Protein AF-A2DTC3-F1 (afdb_monomer)

Radius of gyration: 32.99 Å; Cα contacts (8 Å, |Δi|>4): 393; chains: 1; bounding box: 54×64×129 Å

Sequence (390 aa):
MYAKVKTGTNQFNALKSDSDDAQVEEEEEVHEIPVDPKSNLGKFQQISKNAKTLPELAKAFDTFIRSFGKSSRTYNNKFDTYDGLTVKEYDDILTARIQCYNDRVPQEVLDDAYSKYSSFKSPDLRSLLVDTIKGLKSKNQNGQGALLLIADVLSREPDLFTKDLLTFEGKELIDAAPALGFIYAYVIQNSAKPPTGKFVLRMFCPVFLNPEASLGGLAVCGAHCAMRALRHYHDPRVTAFHFAVIDRLVRDKSTNRATHISQVFDKFSKAMRITRMDKYVSAIITVFDDMPQYRNELLVANAKDSKLFVDGWVEYNKEHEDGVKAFKEVTDQLIYETLYKFPRETIVGDSDNIRLMNKEIQLNKRSVREIILGLVAGAVFVSHYYLELF

Organism: Trichomonas vaginalis (strain ATCC PRA-98 / G3) (NCBI:txid412133)

Structure (mmCIF, N/CA/C/O backbone):
data_AF-A2DTC3-F1
#
_entry.id   AF-A2DTC3-F1
#
loop_
_atom_site.group_PDB
_atom_site.id
_atom_site.type_symbol
_atom_site.label_atom_id
_atom_site.label_alt_id
_atom_site.label_comp_id
_atom_site.label_asym_id
_atom_site.label_entity_id
_atom_site.label_seq_id
_atom_site.pdbx_PDB_ins_code
_atom_site.Cartn_x
_atom_site.Cartn_y
_atom_site.Cartn_z
_atom_site.occupancy
_atom_site.B_iso_or_equiv
_atom_site.auth_seq_id
_atom_site.auth_comp_id
_atom_site.auth_asym_id
_atom_site.auth_atom_id
_atom_site.pdbx_PDB_model_num
ATOM 1 N N . MET A 1 1 ? 28.314 29.444 38.846 1.00 35.78 1 MET A N 1
ATOM 2 C CA . MET A 1 1 ? 26.883 29.428 38.471 1.00 35.78 1 MET A CA 1
ATOM 3 C C . MET A 1 1 ? 26.510 27.984 38.172 1.00 35.78 1 MET A C 1
ATOM 5 O O . MET A 1 1 ? 26.976 27.441 37.183 1.00 35.78 1 MET A O 1
ATOM 9 N N . TYR A 1 2 ? 25.803 27.336 39.096 1.00 22.44 2 TYR A N 1
ATOM 10 C CA . TYR A 1 2 ? 25.381 25.937 38.998 1.00 22.44 2 TYR A CA 1
ATOM 11 C C . TYR A 1 2 ? 23.981 25.854 38.383 1.00 22.44 2 TYR A C 1
ATOM 13 O O . TYR A 1 2 ? 23.088 26.568 38.831 1.00 22.44 2 TYR A O 1
ATOM 21 N N . ALA A 1 3 ? 23.763 24.907 37.472 1.00 25.62 3 ALA A N 1
ATOM 22 C CA . ALA A 1 3 ? 22.459 24.275 37.294 1.00 25.62 3 ALA A CA 1
ATOM 23 C C . ALA A 1 3 ? 22.668 22.768 37.100 1.00 25.62 3 ALA A C 1
ATOM 25 O O . ALA A 1 3 ? 23.388 22.320 36.212 1.00 25.62 3 ALA A O 1
ATOM 26 N N . LYS A 1 4 ? 22.092 22.022 38.044 1.00 24.39 4 LYS A N 1
ATOM 27 C CA . LYS A 1 4 ? 22.232 20.588 38.290 1.00 24.39 4 LYS A CA 1
ATOM 28 C C . LYS A 1 4 ? 21.602 19.745 37.181 1.00 24.39 4 LYS A C 1
ATOM 30 O O . LYS A 1 4 ? 20.445 19.945 36.822 1.00 24.39 4 LYS A O 1
ATOM 35 N N . VAL A 1 5 ? 22.337 18.714 36.780 1.00 25.56 5 VAL A N 1
ATOM 36 C CA . VAL A 1 5 ? 21.820 17.500 36.145 1.00 25.56 5 VAL A CA 1
ATOM 37 C C . VAL A 1 5 ? 20.872 16.807 37.131 1.00 25.56 5 VAL A C 1
ATOM 39 O O . VAL A 1 5 ? 21.264 16.509 38.259 1.00 25.56 5 VAL A O 1
ATOM 42 N N . LYS A 1 6 ? 19.623 16.559 36.724 1.00 24.94 6 LYS A N 1
ATOM 43 C CA . LYS A 1 6 ? 18.725 15.617 37.406 1.00 24.94 6 LYS A CA 1
ATOM 44 C C . LYS A 1 6 ? 18.773 14.287 36.663 1.00 24.94 6 LYS A C 1
ATOM 46 O O . LYS A 1 6 ? 18.070 14.087 35.679 1.00 24.94 6 LYS A O 1
ATOM 51 N N . THR A 1 7 ? 19.612 13.389 37.158 1.00 27.12 7 THR A N 1
ATOM 52 C CA . THR A 1 7 ? 19.462 11.947 36.980 1.00 27.12 7 THR A CA 1
ATOM 53 C C . THR A 1 7 ? 18.317 11.480 37.878 1.00 27.12 7 THR A C 1
ATOM 55 O O . THR A 1 7 ? 18.321 11.717 39.084 1.00 27.12 7 THR A O 1
ATOM 58 N N . GLY A 1 8 ? 17.302 10.863 37.278 1.00 25.53 8 GLY A N 1
ATOM 59 C CA . GLY A 1 8 ? 16.200 10.212 37.979 1.00 25.53 8 GLY A CA 1
ATOM 60 C C . GLY A 1 8 ? 16.229 8.719 37.695 1.00 25.53 8 GLY A C 1
ATOM 61 O O . GLY A 1 8 ? 15.557 8.248 36.786 1.00 25.53 8 GLY A O 1
ATOM 62 N N . THR A 1 9 ? 17.040 7.993 38.456 1.00 25.69 9 THR A N 1
ATOM 63 C CA . THR A 1 9 ? 16.882 6.560 38.724 1.00 25.69 9 THR A CA 1
ATOM 64 C C . THR A 1 9 ? 15.520 6.311 39.367 1.00 25.69 9 THR A C 1
ATOM 66 O O . THR A 1 9 ? 15.205 6.965 40.354 1.00 25.69 9 THR A O 1
ATOM 69 N N . ASN A 1 10 ? 14.768 5.322 38.883 1.00 27.12 10 ASN A N 1
ATOM 70 C CA . ASN A 1 10 ? 13.920 4.516 39.756 1.00 27.12 10 ASN A CA 1
ATOM 71 C C . ASN A 1 10 ? 14.104 3.045 39.386 1.00 27.12 10 ASN A C 1
ATOM 73 O O . ASN A 1 10 ? 13.688 2.576 38.329 1.00 27.12 10 ASN A O 1
ATOM 77 N N . GLN A 1 11 ? 14.831 2.376 40.275 1.00 26.94 11 GLN A N 1
ATOM 78 C CA . GLN A 1 11 ? 15.068 0.947 40.313 1.00 26.94 11 GLN A CA 1
ATOM 79 C C . GLN A 1 11 ? 13.785 0.246 40.772 1.00 26.94 11 GLN A C 1
ATOM 81 O O . GLN A 1 11 ? 13.135 0.681 41.722 1.00 26.94 11 GLN A O 1
ATOM 86 N N . PHE A 1 12 ? 13.443 -0.843 40.091 1.00 25.44 12 PHE A N 1
ATOM 87 C CA . PHE A 1 12 ? 12.472 -1.822 40.561 1.00 25.44 12 PHE A CA 1
ATOM 88 C C . PHE A 1 12 ? 12.998 -2.488 41.837 1.00 25.44 12 PHE A C 1
ATOM 90 O O . PHE A 1 12 ? 14.104 -3.021 41.826 1.00 25.44 12 PHE A O 1
ATOM 97 N N . ASN A 1 13 ? 12.198 -2.470 42.904 1.00 25.05 13 ASN A N 1
ATOM 98 C CA . ASN A 1 13 ? 12.269 -3.422 44.012 1.00 25.05 13 ASN A CA 1
ATOM 99 C C . ASN A 1 13 ? 10.933 -3.439 44.771 1.00 25.05 13 ASN A C 1
ATOM 101 O O . ASN A 1 13 ? 10.546 -2.433 45.360 1.00 25.05 13 ASN A O 1
ATOM 105 N N . ALA A 1 14 ? 10.276 -4.599 44.804 1.00 26.31 14 ALA A N 1
ATOM 106 C CA . ALA A 1 14 ? 9.465 -5.058 45.931 1.00 26.31 14 ALA A CA 1
ATOM 107 C C . ALA A 1 14 ? 9.385 -6.595 45.888 1.00 26.31 14 ALA A C 1
ATOM 109 O O . ALA A 1 14 ? 9.108 -7.186 44.847 1.00 26.31 14 ALA A O 1
ATOM 110 N N . LEU A 1 15 ? 9.721 -7.205 47.025 1.00 25.20 15 LEU A N 1
ATOM 111 C CA . LEU A 1 15 ? 9.907 -8.633 47.281 1.00 25.20 15 LEU A CA 1
ATOM 112 C C . LEU A 1 15 ? 8.611 -9.333 47.745 1.00 25.20 15 LEU A C 1
ATOM 114 O O . LEU A 1 15 ? 7.677 -8.693 48.215 1.00 25.20 15 LEU A O 1
ATOM 118 N N . LYS A 1 16 ? 8.665 -10.665 47.608 1.00 27.19 16 LYS A N 1
ATOM 119 C CA . LYS A 1 16 ? 7.763 -11.787 47.941 1.00 27.19 16 LYS A CA 1
ATOM 120 C C . LYS A 1 16 ? 6.953 -11.751 49.254 1.00 27.19 16 LYS A C 1
ATOM 122 O O . LYS A 1 16 ? 7.409 -11.207 50.255 1.00 27.19 16 LYS A O 1
ATOM 127 N N . SER A 1 17 ? 5.897 -12.576 49.283 1.00 28.62 17 SER A N 1
ATOM 128 C CA . SER A 1 17 ? 5.561 -13.448 50.427 1.00 28.62 17 SER A CA 1
ATOM 129 C C . SER A 1 17 ? 4.947 -14.776 49.949 1.00 28.62 17 SER A C 1
ATOM 131 O O . SER A 1 17 ? 3.994 -14.755 49.171 1.00 28.62 17 SER A O 1
ATOM 133 N N . ASP A 1 18 ? 5.511 -15.890 50.422 1.00 26.67 18 ASP A N 1
ATOM 134 C CA . ASP A 1 18 ? 5.099 -17.285 50.197 1.00 26.67 18 ASP A CA 1
ATOM 135 C C . ASP A 1 18 ? 3.953 -17.709 51.147 1.00 26.67 18 ASP A C 1
ATOM 137 O O . ASP A 1 18 ? 3.851 -17.188 52.259 1.00 26.67 18 ASP A O 1
ATOM 141 N N . SER A 1 19 ? 3.127 -18.684 50.747 1.00 29.47 19 SER A N 1
ATOM 142 C CA . SER A 1 19 ? 2.683 -19.800 51.612 1.00 29.47 19 SER A CA 1
ATOM 143 C C . SER A 1 19 ? 1.971 -20.892 50.800 1.00 29.47 19 SER A C 1
ATOM 145 O O . SER A 1 19 ? 1.271 -20.603 49.829 1.00 29.47 19 SER A O 1
ATOM 147 N N . ASP A 1 20 ? 2.233 -22.131 51.216 1.00 27.94 20 ASP A N 1
ATOM 148 C CA . ASP A 1 20 ? 2.026 -23.405 50.529 1.00 27.94 20 ASP A CA 1
ATOM 149 C C . ASP A 1 20 ? 0.698 -24.131 50.858 1.00 27.94 20 ASP A C 1
ATOM 151 O O . ASP A 1 20 ? 0.041 -23.854 51.862 1.00 27.94 20 ASP A O 1
ATOM 155 N N . ASP A 1 21 ? 0.446 -25.144 50.014 1.00 27.72 21 ASP A N 1
ATOM 156 C CA . ASP A 1 21 ? -0.124 -26.484 50.264 1.00 27.72 21 ASP A CA 1
ATOM 157 C C . ASP A 1 21 ? -1.633 -26.809 50.103 1.00 27.72 21 ASP A C 1
ATOM 159 O O . ASP A 1 21 ? -2.472 -26.434 50.914 1.00 27.72 21 ASP A O 1
ATOM 163 N N . ALA A 1 22 ? -1.873 -27.657 49.072 1.00 28.44 22 ALA A N 1
ATOM 164 C CA . ALA A 1 22 ? -2.613 -28.948 49.026 1.00 28.44 22 ALA A CA 1
ATOM 165 C C . ALA A 1 22 ? -4.115 -29.004 49.421 1.00 28.44 22 ALA A C 1
ATOM 167 O O . ALA A 1 22 ? -4.521 -28.397 50.395 1.00 28.44 22 ALA A O 1
ATOM 168 N N . GLN A 1 23 ? -5.031 -29.788 48.822 1.00 27.73 23 GLN A N 1
ATOM 169 C CA . GLN A 1 23 ? -5.068 -30.827 47.773 1.00 27.73 23 GLN A CA 1
ATOM 170 C C . GLN A 1 23 ? -6.564 -31.098 47.398 1.00 27.73 23 GLN A C 1
ATOM 172 O O . GLN A 1 23 ? -7.420 -30.960 48.262 1.00 27.73 23 GLN A O 1
ATOM 177 N N . VAL A 1 24 ? -6.812 -31.509 46.138 1.00 30.38 24 VAL A N 1
ATOM 178 C CA . VAL A 1 24 ? -7.782 -32.506 45.573 1.00 30.38 24 VAL A CA 1
ATOM 179 C C . VAL A 1 24 ? -9.246 -32.587 46.076 1.00 30.38 24 VAL A C 1
ATOM 181 O O . VAL A 1 24 ? -9.469 -32.913 47.231 1.00 30.38 24 VAL A O 1
ATOM 184 N N . GLU A 1 25 ? -10.231 -32.458 45.167 1.00 26.31 25 GLU A N 1
ATOM 185 C CA . GLU A 1 25 ? -11.185 -33.521 44.741 1.00 26.31 25 GLU A CA 1
ATOM 186 C C . GLU A 1 25 ? -12.101 -33.055 43.582 1.00 26.31 25 GLU A C 1
ATOM 188 O O . GLU A 1 25 ? -12.167 -31.870 43.266 1.00 26.31 25 GLU A O 1
ATOM 193 N N . GLU A 1 26 ? -12.664 -34.040 42.877 1.00 33.31 26 GLU A N 1
ATOM 194 C CA . GLU A 1 26 ? -13.296 -34.020 41.551 1.00 33.31 26 GLU A CA 1
ATOM 195 C C . GLU A 1 26 ? -14.729 -33.449 41.490 1.00 33.31 26 GLU A C 1
ATOM 197 O O . GLU A 1 26 ? -15.392 -33.265 42.504 1.00 33.31 26 GLU A O 1
ATOM 202 N N . GLU A 1 27 ? -15.188 -33.321 40.235 1.00 34.84 27 GLU A N 1
ATOM 203 C CA . GLU A 1 27 ? -16.555 -33.113 39.728 1.00 34.84 27 GLU A CA 1
ATOM 204 C C . GLU A 1 27 ? -17.062 -31.665 39.669 1.00 34.84 27 GLU A C 1
ATOM 206 O O . GLU A 1 27 ? -17.268 -31.025 40.684 1.00 34.84 27 GLU A O 1
ATOM 211 N N . GLU A 1 28 ? -17.324 -31.177 38.448 1.00 29.33 28 GLU A N 1
ATOM 212 C CA . GLU A 1 28 ? -18.440 -30.267 38.132 1.00 29.33 28 GLU A CA 1
ATOM 213 C C . GLU A 1 28 ? -18.587 -30.228 36.595 1.00 29.33 28 GLU A C 1
ATOM 215 O O . GLU A 1 28 ? -17.623 -30.047 35.849 1.00 29.33 28 GLU A O 1
ATOM 220 N N . GLU A 1 29 ? -19.707 -30.691 36.039 1.00 30.62 29 GLU A N 1
ATOM 221 C CA . GLU A 1 29 ? -20.922 -29.893 35.821 1.00 30.62 29 GLU A CA 1
ATOM 222 C C . GLU A 1 29 ? -20.643 -28.589 35.057 1.00 30.62 29 GLU A C 1
ATOM 224 O O . GLU A 1 29 ? -19.784 -27.785 35.407 1.00 30.62 29 GLU A O 1
ATOM 229 N N . VAL A 1 30 ? -21.374 -28.391 33.955 1.00 36.09 30 VAL A N 1
ATOM 230 C CA . VAL A 1 30 ? -21.292 -27.193 33.111 1.00 36.09 30 VAL A CA 1
ATOM 231 C C . VAL A 1 30 ? -21.856 -26.010 33.901 1.00 36.09 30 VAL A C 1
ATOM 233 O O . VAL A 1 30 ? -23.017 -25.636 33.748 1.00 36.09 30 VAL A O 1
ATOM 236 N N . HIS A 1 31 ? -21.039 -25.433 34.775 1.00 30.00 31 HIS A N 1
ATOM 237 C CA . HIS A 1 31 ? -21.333 -24.185 35.453 1.00 30.00 31 HIS A CA 1
ATOM 238 C C . HIS A 1 31 ? -21.019 -23.014 34.526 1.00 30.00 31 HIS A C 1
ATOM 240 O O . HIS A 1 31 ? -19.916 -22.883 33.992 1.00 30.00 31 HIS A O 1
ATOM 246 N N . GLU A 1 32 ? -22.004 -22.132 34.344 1.00 40.62 32 GLU A N 1
ATOM 247 C CA . GLU A 1 32 ? -21.745 -20.773 33.884 1.00 40.62 32 GLU A CA 1
ATOM 248 C C . GLU A 1 32 ? -20.680 -20.167 34.803 1.00 40.62 32 GLU A C 1
ATOM 250 O O . GLU A 1 32 ? -20.910 -19.984 35.999 1.00 40.62 32 GLU A O 1
ATOM 255 N N . ILE A 1 33 ? -19.497 -19.905 34.241 1.00 40.50 33 ILE A N 1
ATOM 256 C CA . ILE A 1 33 ? -18.359 -19.343 34.967 1.00 40.50 33 ILE A CA 1
ATOM 257 C C . ILE A 1 33 ? -18.840 -18.069 35.678 1.00 40.50 33 ILE A C 1
ATOM 259 O O . ILE A 1 33 ? -19.314 -17.148 35.000 1.00 40.50 33 ILE A O 1
ATOM 263 N N . PRO A 1 34 ? -18.727 -17.978 37.018 1.00 37.28 34 PRO A N 1
ATOM 264 C CA . PRO A 1 34 ? -19.064 -16.769 37.746 1.00 37.28 34 PRO A CA 1
ATOM 265 C C . PRO A 1 34 ? -18.194 -15.632 37.225 1.00 37.28 34 PRO A C 1
ATOM 267 O O . PRO A 1 34 ? -16.976 -15.610 37.394 1.00 37.28 34 PRO A O 1
ATOM 270 N N . VAL A 1 35 ? -18.829 -14.687 36.545 1.00 48.62 35 VAL A N 1
ATOM 271 C CA . VAL A 1 35 ? -18.149 -13.521 36.004 1.00 48.62 35 VAL A CA 1
ATOM 272 C C . VAL A 1 35 ? -17.758 -12.627 37.177 1.00 48.62 35 VAL A C 1
ATOM 274 O O . VAL A 1 35 ? -18.629 -11.968 37.744 1.00 48.62 35 VAL A O 1
ATOM 277 N N . ASP A 1 36 ? -16.474 -12.583 37.553 1.00 51.09 36 ASP A N 1
ATOM 278 C CA . ASP A 1 36 ? -15.989 -11.582 38.510 1.00 51.09 36 ASP A CA 1
ATOM 279 C C . ASP A 1 36 ? -16.169 -10.187 37.883 1.00 51.09 36 ASP A C 1
ATOM 281 O O . ASP A 1 36 ? -15.437 -9.841 36.942 1.00 51.09 36 ASP A O 1
ATOM 285 N N . PRO A 1 37 ? -17.101 -9.347 38.380 1.00 55.97 37 PRO A N 1
ATOM 286 C CA . PRO A 1 37 ? -17.374 -8.033 37.804 1.00 55.97 37 PRO A CA 1
ATOM 287 C C . PRO A 1 37 ? -16.192 -7.065 37.955 1.00 55.97 37 PRO A C 1
ATOM 289 O O . PRO A 1 37 ? -16.203 -5.985 37.361 1.00 55.97 37 PRO A O 1
ATOM 292 N N . LYS A 1 38 ? -15.186 -7.419 38.772 1.00 64.25 38 LYS A N 1
ATOM 293 C CA . LYS A 1 38 ? -13.954 -6.643 38.954 1.00 64.25 38 LYS A CA 1
ATOM 294 C C . LYS A 1 38 ? -12.915 -6.910 37.865 1.00 64.25 38 LYS A C 1
ATOM 296 O O . LYS A 1 38 ? -12.024 -6.080 37.690 1.00 64.25 38 LYS A O 1
ATOM 301 N N . SER A 1 39 ? -13.027 -8.016 37.128 1.00 83.31 39 SER A N 1
ATOM 302 C CA . SER A 1 39 ? -12.154 -8.313 35.989 1.00 83.31 39 SER A CA 1
ATOM 303 C C . SER A 1 39 ? -12.524 -7.471 34.759 1.00 83.31 39 SER A C 1
ATOM 305 O O . SER A 1 39 ? -13.680 -7.078 34.564 1.00 83.31 39 SER A O 1
ATOM 307 N N . ASN A 1 40 ? -11.543 -7.195 33.895 1.00 85.94 40 ASN A N 1
ATOM 308 C CA . ASN A 1 40 ? -11.771 -6.470 32.641 1.00 85.94 40 ASN A CA 1
ATOM 309 C C . ASN A 1 40 ? -12.747 -7.222 31.726 1.00 85.94 40 ASN A C 1
ATOM 311 O O . ASN A 1 40 ? -13.670 -6.609 31.184 1.00 85.94 40 ASN A O 1
ATOM 315 N N . LEU A 1 41 ? -12.577 -8.542 31.608 1.00 88.88 41 LEU A N 1
ATOM 316 C CA . LEU A 1 41 ? -13.490 -9.414 30.879 1.00 88.88 41 LEU A CA 1
ATOM 317 C C . LEU A 1 41 ? -14.914 -9.335 31.436 1.00 88.88 41 LEU A C 1
ATOM 319 O O . LEU A 1 41 ? -15.851 -9.074 30.682 1.00 88.88 41 LEU A O 1
ATOM 323 N N . GLY A 1 42 ? -15.084 -9.464 32.753 1.00 88.56 42 GLY A N 1
ATOM 324 C CA . GLY A 1 42 ? -16.414 -9.457 33.350 1.00 88.56 42 GLY A CA 1
ATOM 325 C C . GLY A 1 42 ? -17.148 -8.130 33.201 1.00 88.56 42 GLY A C 1
ATOM 326 O O . GLY A 1 42 ? -18.334 -8.090 32.857 1.00 88.56 42 GLY A O 1
ATOM 327 N N . LYS A 1 43 ? -16.419 -7.019 33.331 1.00 89.88 43 LYS A N 1
ATOM 328 C CA . LYS A 1 43 ? -16.946 -5.685 33.032 1.00 89.88 43 LYS A CA 1
ATOM 329 C C . LYS A 1 43 ? -17.373 -5.558 31.567 1.00 89.88 43 LYS A C 1
ATOM 331 O O . LYS A 1 43 ? -18.437 -5.003 31.286 1.00 89.88 43 LYS A O 1
ATOM 336 N N . PHE A 1 44 ? -16.576 -6.066 30.625 1.00 92.56 44 PHE A N 1
ATOM 337 C CA . PHE A 1 44 ? -16.933 -6.046 29.206 1.00 92.56 44 PHE A CA 1
ATOM 338 C C . PHE A 1 44 ? -18.168 -6.904 28.908 1.00 92.56 44 PHE A C 1
ATOM 340 O O . PHE A 1 44 ? -19.073 -6.439 28.211 1.00 92.56 44 PHE A O 1
ATOM 347 N N . GLN A 1 45 ? -18.252 -8.114 29.463 1.00 93.12 45 GLN A N 1
ATOM 348 C CA . GLN A 1 45 ? -19.395 -9.013 29.291 1.00 93.12 45 GLN A CA 1
ATOM 349 C C . GLN A 1 45 ? -20.693 -8.387 29.808 1.00 93.12 45 GLN A C 1
ATOM 351 O O . GLN A 1 45 ? -21.724 -8.477 29.140 1.00 93.12 45 GLN A O 1
ATOM 356 N N . GLN A 1 46 ? -20.638 -7.666 30.933 1.00 92.19 46 GLN A N 1
ATOM 357 C CA . GLN A 1 46 ? -21.786 -6.926 31.456 1.00 92.19 46 GLN A CA 1
ATOM 358 C C . GLN A 1 46 ? -22.238 -5.806 30.504 1.00 92.19 46 GLN A C 1
ATOM 360 O O . GLN A 1 46 ? -23.432 -5.677 30.231 1.00 92.19 46 GLN A O 1
ATOM 365 N N . ILE A 1 47 ? -21.301 -5.017 29.966 1.00 92.50 47 ILE A N 1
ATOM 366 C CA . ILE A 1 47 ? -21.602 -3.916 29.031 1.00 92.50 47 ILE A CA 1
ATOM 367 C C . ILE A 1 47 ? -22.155 -4.454 27.701 1.00 92.50 47 ILE A C 1
ATOM 369 O O . ILE A 1 47 ? -23.061 -3.865 27.114 1.00 92.50 47 ILE A O 1
ATOM 373 N N . SER A 1 48 ? -21.621 -5.577 27.222 1.00 93.56 48 SER A N 1
ATOM 374 C CA . SER A 1 48 ? -21.944 -6.163 25.916 1.00 93.56 48 SER A CA 1
ATOM 375 C C . SER A 1 48 ? -23.029 -7.246 25.968 1.00 93.56 48 SER A C 1
ATOM 377 O O . SER A 1 48 ? -23.299 -7.879 24.947 1.00 93.56 48 SER A O 1
ATOM 379 N N . LYS A 1 49 ? -23.671 -7.473 27.124 1.00 92.38 49 LYS A N 1
ATOM 380 C CA . LYS A 1 49 ? -24.651 -8.557 27.341 1.00 92.38 49 LYS A CA 1
ATOM 381 C C . LYS A 1 49 ? -25.783 -8.576 26.310 1.00 92.38 49 LYS A C 1
ATOM 383 O O . LYS A 1 49 ? -26.215 -9.641 25.888 1.00 92.38 49 LYS A O 1
ATOM 388 N N . ASN A 1 50 ? -26.251 -7.398 25.903 1.00 90.81 50 ASN A N 1
ATOM 389 C CA . ASN A 1 50 ? -27.408 -7.248 25.018 1.00 90.81 50 ASN A CA 1
ATOM 390 C C . ASN A 1 50 ? -27.036 -6.943 23.559 1.00 90.81 50 ASN A C 1
ATOM 392 O O . ASN A 1 50 ? -27.932 -6.674 22.763 1.00 90.81 50 ASN A O 1
ATOM 396 N N . ALA A 1 51 ? -25.747 -6.938 23.205 1.00 92.00 51 ALA A N 1
ATOM 397 C CA . ALA A 1 51 ? -25.320 -6.656 21.840 1.00 92.00 51 ALA A CA 1
ATOM 398 C C . ALA A 1 51 ? -25.668 -7.837 20.921 1.00 92.00 51 ALA A C 1
ATOM 400 O O . ALA A 1 51 ? -25.196 -8.951 21.133 1.00 92.00 51 ALA A O 1
ATOM 401 N N . LYS A 1 52 ? -26.486 -7.584 19.897 1.00 90.19 52 LYS A N 1
ATOM 402 C CA . LYS A 1 52 ? -26.921 -8.578 18.899 1.00 90.19 52 LYS A CA 1
ATOM 403 C C . LYS A 1 52 ? -26.419 -8.261 17.494 1.00 90.19 52 LYS A C 1
ATOM 405 O O . LYS A 1 52 ? -26.639 -9.034 16.566 1.00 90.19 52 LYS A O 1
ATOM 410 N N . THR A 1 53 ? -25.792 -7.103 17.327 1.00 90.88 53 THR A N 1
ATOM 411 C CA . THR A 1 53 ? -25.273 -6.611 16.053 1.00 90.88 53 THR A CA 1
ATOM 412 C C . THR A 1 53 ? -23.881 -6.016 16.236 1.00 90.88 53 THR A C 1
ATOM 414 O O . THR A 1 53 ? -23.506 -5.582 17.331 1.00 90.88 53 THR A O 1
ATOM 417 N N . LEU A 1 54 ? -23.113 -5.937 15.147 1.00 90.94 54 LEU A N 1
ATOM 418 C CA . LEU A 1 54 ? -21.771 -5.360 15.190 1.00 90.94 54 LEU A CA 1
ATOM 419 C C . LEU A 1 54 ? -21.759 -3.881 15.641 1.00 90.94 54 LEU A C 1
ATOM 421 O O . LEU A 1 54 ? -20.927 -3.540 16.480 1.00 90.94 54 LEU A O 1
ATOM 425 N N . PRO A 1 55 ? -22.684 -3.002 15.198 1.00 91.94 55 PRO A N 1
ATOM 426 C CA . PRO A 1 55 ? -22.745 -1.627 15.702 1.00 91.94 55 PRO A CA 1
ATOM 427 C C . PRO A 1 55 ? -23.066 -1.523 17.201 1.00 91.94 55 PRO A C 1
ATOM 429 O O . PRO A 1 55 ? -22.578 -0.616 17.876 1.00 91.94 55 PRO A O 1
ATOM 432 N N . GLU A 1 56 ? -23.877 -2.431 17.749 1.00 92.25 56 GLU A N 1
ATOM 433 C CA . GLU A 1 56 ? -24.142 -2.481 19.193 1.00 92.25 56 GLU A CA 1
ATOM 434 C C . GLU A 1 56 ? -22.906 -2.933 19.971 1.00 92.25 56 GLU A C 1
ATOM 436 O O . GLU A 1 56 ? -22.563 -2.325 20.987 1.00 92.25 56 GLU A O 1
ATOM 441 N N . LEU A 1 57 ? -22.192 -3.942 19.463 1.00 93.56 57 LEU A N 1
ATOM 442 C CA . LEU A 1 57 ? -20.938 -4.399 20.056 1.00 93.56 57 LEU A CA 1
ATOM 443 C C . LEU A 1 57 ? -19.858 -3.305 20.002 1.00 93.56 57 LEU A C 1
ATOM 445 O O . LEU A 1 57 ? -19.150 -3.081 20.982 1.00 93.56 57 LEU A O 1
ATOM 449 N N . ALA A 1 58 ? -19.787 -2.546 18.907 1.00 92.88 58 ALA A N 1
ATOM 450 C CA . ALA A 1 58 ? -18.895 -1.397 18.765 1.00 92.88 58 ALA A CA 1
ATOM 451 C C . ALA A 1 58 ? -19.166 -0.309 19.825 1.00 92.88 58 ALA A C 1
ATOM 453 O O . ALA A 1 58 ? -18.235 0.220 20.438 1.00 92.88 58 ALA A O 1
ATOM 454 N N . LYS A 1 59 ? -20.444 -0.010 20.101 1.00 91.94 59 LYS A N 1
ATOM 455 C CA . LYS A 1 59 ? -20.850 0.921 21.173 1.00 91.94 59 LYS A CA 1
ATOM 456 C C . LYS A 1 59 ? -20.491 0.397 22.566 1.00 91.94 59 LYS A C 1
ATOM 458 O O . LYS A 1 59 ? -20.096 1.182 23.435 1.00 91.94 59 LYS A O 1
ATOM 463 N N . ALA A 1 60 ? -20.616 -0.913 22.781 1.00 92.88 60 ALA A N 1
ATOM 464 C CA . ALA A 1 60 ? -20.186 -1.557 24.017 1.00 92.88 60 ALA A CA 1
ATOM 465 C C . ALA A 1 60 ? -18.669 -1.401 24.222 1.00 92.88 60 ALA A C 1
ATOM 467 O O . ALA A 1 60 ? -18.243 -0.976 25.295 1.00 92.88 60 ALA A O 1
ATOM 468 N N . PHE A 1 61 ? -17.865 -1.618 23.177 1.00 91.56 61 PHE A N 1
ATOM 469 C CA . PHE A 1 61 ? -16.420 -1.365 23.204 1.00 91.56 61 PHE A CA 1
ATOM 470 C C . PHE A 1 61 ? -16.070 0.090 23.512 1.00 91.56 61 PHE A C 1
ATOM 472 O O . PHE A 1 61 ? -15.203 0.351 24.345 1.00 91.56 61 PHE A O 1
ATOM 479 N N . ASP A 1 62 ? -16.747 1.051 22.882 1.00 89.62 62 ASP A N 1
ATOM 480 C CA . ASP A 1 62 ? -16.525 2.473 23.165 1.00 89.62 62 ASP A CA 1
ATOM 481 C C . ASP A 1 62 ? -16.779 2.797 24.643 1.00 89.62 62 ASP A C 1
ATOM 483 O O . ASP A 1 62 ? -16.010 3.524 25.277 1.00 89.62 62 ASP A O 1
ATOM 487 N N . THR A 1 63 ? -17.844 2.229 25.210 1.00 90.00 63 THR A N 1
ATOM 488 C CA . THR A 1 63 ? -18.202 2.407 26.621 1.00 90.00 63 THR A CA 1
ATOM 489 C C . THR A 1 63 ? -17.167 1.751 27.533 1.00 90.00 63 THR A C 1
ATOM 491 O O . THR A 1 63 ? -16.719 2.365 28.504 1.00 90.00 63 THR A O 1
ATOM 494 N N . PHE A 1 64 ? -16.728 0.540 27.190 1.00 90.19 64 PHE A N 1
ATOM 495 C CA . PHE A 1 64 ? -15.691 -0.184 27.914 1.00 90.19 64 PHE A CA 1
ATOM 496 C C . PHE A 1 64 ? -14.369 0.592 27.937 1.00 90.19 64 PHE A C 1
ATOM 498 O O . PHE A 1 64 ? -13.862 0.892 29.017 1.00 90.19 64 PHE A O 1
ATOM 505 N N . ILE A 1 65 ? -13.861 1.038 26.785 1.00 86.81 65 ILE A N 1
ATOM 506 C CA . ILE A 1 65 ? -12.599 1.793 26.679 1.00 86.81 65 ILE A CA 1
ATOM 507 C C . ILE A 1 65 ? -12.653 3.114 27.456 1.00 86.81 65 ILE A C 1
ATOM 509 O O . ILE A 1 65 ? -11.661 3.507 28.078 1.00 86.81 65 ILE A O 1
ATOM 513 N N . ARG A 1 66 ? -13.799 3.807 27.447 1.00 83.81 66 ARG A N 1
ATOM 514 C CA . ARG A 1 66 ? -13.997 5.062 28.196 1.00 83.81 66 ARG A CA 1
ATOM 515 C C . ARG A 1 66 ? -14.035 4.852 29.708 1.00 83.81 66 ARG A C 1
ATOM 517 O O . ARG A 1 66 ? -13.691 5.766 30.455 1.00 83.81 66 ARG A O 1
ATOM 524 N N . SER A 1 67 ? -14.410 3.658 30.159 1.00 84.31 67 SER A N 1
ATOM 525 C CA . SER A 1 67 ? -14.525 3.333 31.582 1.00 84.31 67 SER A CA 1
ATOM 526 C C . SER A 1 67 ? -13.181 3.275 32.325 1.00 84.31 67 SER A C 1
ATOM 528 O O . SER A 1 67 ? -13.177 3.291 33.553 1.00 84.31 67 SER A O 1
ATOM 530 N N . PHE A 1 68 ? -12.056 3.237 31.599 1.00 76.81 68 PHE A N 1
ATOM 531 C CA . PHE A 1 68 ? -10.693 3.268 32.150 1.00 76.81 68 PHE A CA 1
ATOM 532 C C . PHE A 1 68 ? -10.137 4.693 32.339 1.00 76.81 68 PHE A C 1
ATOM 534 O O . PHE A 1 68 ? -8.989 4.865 32.742 1.00 76.81 68 PHE A O 1
ATOM 541 N N . GLY A 1 69 ? -10.935 5.734 32.065 1.00 67.12 69 GLY A N 1
ATOM 542 C CA . GLY A 1 69 ? -10.522 7.129 32.227 1.00 67.12 69 GLY A CA 1
ATOM 543 C C . GLY A 1 69 ? -9.502 7.606 31.182 1.00 67.12 69 GLY A C 1
ATOM 544 O O . GLY A 1 69 ? -9.339 7.023 30.107 1.00 67.12 69 GLY A O 1
ATOM 545 N N . LYS A 1 70 ? -8.831 8.729 31.473 1.00 59.78 70 LYS A N 1
ATOM 546 C CA . LYS A 1 70 ? -7.781 9.293 30.608 1.00 59.78 70 LYS A CA 1
ATOM 547 C C . LYS A 1 70 ? -6.463 8.553 30.859 1.00 59.78 70 LYS A C 1
ATOM 549 O O . LYS A 1 70 ? -5.784 8.857 31.833 1.00 59.78 70 LYS A O 1
ATOM 554 N N . SER A 1 71 ? -6.084 7.612 29.993 1.00 53.34 71 SER A N 1
ATOM 555 C CA . SER A 1 71 ? -4.706 7.092 29.993 1.00 53.34 71 SER A CA 1
ATOM 556 C C . SER A 1 71 ? -3.756 8.021 29.223 1.00 53.34 71 SER A C 1
ATOM 558 O O . SER A 1 71 ? -4.190 8.880 28.452 1.00 53.34 71 SER A O 1
ATOM 560 N N . SER A 1 72 ? -2.450 7.820 29.414 1.00 49.03 72 SER A N 1
ATOM 561 C CA . SER A 1 72 ? -1.382 8.507 28.676 1.00 49.03 72 SER A CA 1
ATOM 562 C C . SER A 1 72 ? -1.294 8.103 27.196 1.00 49.03 72 SER A C 1
ATOM 564 O O . SER A 1 72 ? -0.714 8.842 26.404 1.00 49.03 72 SER A O 1
ATOM 566 N N . ARG A 1 73 ? -1.881 6.961 26.804 1.00 61.28 73 ARG A N 1
ATOM 567 C CA . ARG A 1 73 ? -1.900 6.436 25.429 1.00 61.28 73 ARG A CA 1
ATOM 568 C C . ARG A 1 73 ? -3.340 6.362 24.923 1.00 61.28 73 ARG A C 1
ATOM 570 O O . ARG A 1 73 ? -4.140 5.551 25.378 1.00 61.28 73 ARG A O 1
ATOM 577 N N . THR A 1 74 ? -3.689 7.249 24.001 1.00 66.94 74 THR A N 1
ATOM 578 C CA . THR A 1 74 ? -4.995 7.266 23.327 1.00 66.94 74 THR A CA 1
ATOM 579 C C . THR A 1 74 ? -4.782 7.190 21.827 1.00 66.94 74 THR A C 1
ATOM 581 O O . THR A 1 74 ? -3.725 7.583 21.332 1.00 66.94 74 THR A O 1
ATOM 584 N N . TYR A 1 75 ? -5.779 6.689 21.098 1.00 78.50 75 TYR A N 1
ATOM 585 C CA . TYR A 1 75 ? -5.766 6.782 19.645 1.00 78.50 75 TYR A CA 1
ATOM 586 C C . TYR A 1 75 ? -5.591 8.242 19.213 1.00 78.50 75 TYR A C 1
ATOM 588 O O . TYR A 1 75 ? -6.370 9.120 19.593 1.00 78.50 75 TYR A O 1
ATOM 596 N N . ASN A 1 76 ? -4.566 8.488 18.399 1.00 76.00 76 ASN A N 1
ATOM 597 C CA . ASN A 1 76 ? -4.306 9.790 17.809 1.00 76.00 76 ASN A CA 1
ATOM 598 C C . ASN A 1 76 ? -5.019 9.882 16.458 1.00 76.00 76 ASN A C 1
ATOM 600 O O . ASN A 1 76 ? -4.711 9.121 15.539 1.00 76.00 76 ASN A O 1
ATOM 604 N N . ASN A 1 77 ? -5.940 10.837 16.314 1.00 78.88 77 ASN A N 1
ATOM 605 C CA . ASN A 1 77 ? -6.640 11.083 15.050 1.00 78.88 77 ASN A CA 1
ATOM 606 C C . ASN A 1 77 ? -5.824 11.934 14.054 1.00 78.88 77 ASN A C 1
ATOM 608 O O . ASN A 1 77 ? -6.364 12.508 13.111 1.00 78.88 77 ASN A O 1
ATOM 612 N N . LYS A 1 78 ? -4.517 12.053 14.284 1.00 81.56 78 LYS A N 1
ATOM 613 C CA . LYS A 1 78 ? -3.530 12.614 13.366 1.00 81.56 78 LYS A CA 1
ATOM 614 C C . LYS A 1 78 ? -2.424 11.585 13.156 1.00 81.56 78 LYS A C 1
ATOM 616 O O . LYS A 1 78 ? -2.192 10.740 14.019 1.00 81.56 78 LYS A O 1
ATOM 621 N N . PHE A 1 79 ? -1.753 11.666 12.013 1.00 80.00 79 PHE A N 1
ATOM 622 C CA . PHE A 1 79 ? -0.503 10.941 11.820 1.00 80.00 79 PHE A CA 1
ATOM 623 C C . PHE A 1 79 ? 0.620 11.589 12.617 1.00 80.00 79 PHE A C 1
ATOM 625 O O . PHE A 1 79 ? 0.660 12.812 12.764 1.00 80.00 79 PHE A O 1
ATOM 632 N N . ASP A 1 80 ? 1.536 10.752 13.088 1.00 77.81 80 ASP A N 1
ATOM 633 C CA . ASP A 1 80 ? 2.791 11.193 13.672 1.00 77.81 80 ASP A CA 1
ATOM 634 C C . ASP A 1 80 ? 3.678 11.833 12.597 1.00 77.81 80 ASP A C 1
ATOM 636 O O . ASP A 1 80 ? 3.650 11.444 11.421 1.00 77.81 80 ASP A O 1
ATOM 640 N N . THR A 1 81 ? 4.449 12.844 12.996 1.00 81.38 81 THR A N 1
ATOM 641 C CA . THR A 1 81 ? 5.372 13.530 12.089 1.00 81.38 81 THR A CA 1
ATOM 642 C C . THR A 1 81 ? 6.494 12.572 11.716 1.00 81.38 81 THR A C 1
ATOM 644 O O . THR A 1 81 ? 7.083 11.962 12.600 1.00 81.38 81 THR A O 1
ATOM 647 N N . TYR A 1 82 ? 6.826 12.455 10.437 1.00 85.06 82 TYR A N 1
ATOM 648 C CA . TYR A 1 82 ? 7.992 11.687 9.980 1.00 85.06 82 TYR A CA 1
ATOM 649 C C . TYR A 1 82 ? 9.233 12.568 9.776 1.00 85.06 82 TYR A C 1
ATOM 651 O O . TYR A 1 82 ? 10.326 12.053 9.564 1.00 85.06 82 TYR A O 1
ATOM 659 N N . ASP A 1 83 ? 9.081 13.892 9.839 1.00 86.06 83 ASP A N 1
ATOM 660 C CA . ASP A 1 83 ? 10.190 14.826 9.672 1.00 86.06 83 ASP A CA 1
ATOM 661 C C . ASP A 1 83 ? 11.229 14.647 10.784 1.00 86.06 83 ASP A C 1
ATOM 663 O O . ASP A 1 83 ? 10.911 14.710 11.971 1.00 86.06 83 ASP A O 1
ATOM 667 N N . GLY A 1 84 ? 12.484 14.422 10.389 1.00 85.12 84 GLY A N 1
ATOM 668 C CA . GLY A 1 84 ? 13.601 14.237 11.317 1.00 85.12 84 GLY A CA 1
ATOM 669 C C . GLY A 1 84 ? 13.641 12.881 12.028 1.00 85.12 84 GLY A C 1
ATOM 670 O O . GLY A 1 84 ? 14.556 12.665 12.817 1.00 85.12 84 GLY A O 1
ATOM 671 N N . LEU A 1 85 ? 12.703 11.969 11.745 1.00 90.44 85 LEU A N 1
ATOM 672 C CA . LEU A 1 85 ? 12.717 10.612 12.287 1.00 90.44 85 LEU A CA 1
ATOM 673 C C . LEU A 1 85 ? 13.415 9.645 11.336 1.00 90.44 85 LEU A C 1
ATOM 675 O O . LEU A 1 85 ? 13.238 9.688 10.121 1.00 90.44 85 LEU A O 1
ATOM 679 N N . THR A 1 86 ? 14.161 8.704 11.897 1.00 92.75 86 THR A N 1
ATOM 680 C CA . THR A 1 86 ? 14.655 7.548 11.152 1.00 92.75 86 THR A CA 1
ATOM 681 C C . THR A 1 86 ? 13.520 6.570 10.838 1.00 92.75 86 THR A C 1
ATOM 683 O O . THR A 1 86 ? 12.477 6.537 11.497 1.00 92.75 86 THR A O 1
ATOM 686 N N . VAL A 1 87 ? 13.750 5.689 9.857 1.00 93.25 87 VAL A N 1
ATOM 687 C CA . VAL A 1 87 ? 12.839 4.573 9.543 1.00 93.25 87 VAL A CA 1
ATOM 688 C C . VAL A 1 87 ? 12.505 3.752 10.791 1.00 93.25 87 VAL A C 1
ATOM 690 O O . VAL A 1 87 ? 11.345 3.412 10.995 1.00 93.25 87 VAL A O 1
ATOM 693 N N . LYS A 1 88 ? 13.500 3.454 11.635 1.00 94.00 88 LYS A N 1
ATOM 694 C CA . LYS A 1 88 ? 13.299 2.649 12.844 1.00 94.00 88 LYS A CA 1
ATOM 695 C C . LYS A 1 88 ? 12.433 3.380 13.873 1.00 94.00 88 LYS A C 1
ATOM 697 O O . LYS A 1 88 ? 11.476 2.799 14.362 1.00 94.00 88 LYS A O 1
ATOM 702 N N . GLU A 1 89 ? 12.728 4.648 14.155 1.00 93.81 89 GLU A N 1
ATOM 703 C CA . GLU A 1 89 ? 11.956 5.435 15.128 1.00 93.81 89 GLU A CA 1
ATOM 704 C C . GLU A 1 89 ? 10.486 5.565 14.717 1.00 93.81 89 GLU A C 1
ATOM 706 O O . GLU A 1 89 ? 9.596 5.436 15.554 1.00 93.81 89 GLU A O 1
ATOM 711 N N . TYR A 1 90 ? 10.210 5.761 13.424 1.00 93.25 90 TYR A N 1
ATOM 712 C CA . TYR A 1 90 ? 8.829 5.795 12.942 1.00 93.25 90 TYR A CA 1
ATOM 713 C C . TYR A 1 90 ? 8.131 4.429 13.065 1.00 93.25 90 TYR A C 1
ATOM 715 O O . TYR A 1 90 ? 6.953 4.368 13.416 1.00 93.25 90 TYR A O 1
ATOM 723 N N . ASP A 1 91 ? 8.838 3.328 12.797 1.00 92.31 91 ASP A N 1
ATOM 724 C CA . ASP A 1 91 ? 8.299 1.969 12.956 1.00 92.31 91 ASP A CA 1
ATOM 725 C C . ASP A 1 91 ? 7.980 1.646 14.432 1.00 92.31 91 ASP A C 1
ATOM 727 O O . ASP A 1 91 ? 6.952 1.029 14.732 1.00 92.31 91 ASP A O 1
ATOM 731 N N . ASP A 1 92 ? 8.799 2.139 15.366 1.00 91.81 92 ASP A N 1
ATOM 732 C CA . ASP A 1 92 ? 8.557 2.041 16.810 1.00 91.81 92 ASP A CA 1
ATOM 733 C C . ASP A 1 92 ? 7.302 2.842 17.221 1.00 91.81 92 ASP A C 1
ATOM 735 O O . ASP A 1 92 ? 6.451 2.337 17.961 1.00 91.81 92 ASP A O 1
ATOM 739 N N . ILE A 1 93 ? 7.121 4.057 16.684 1.00 89.50 93 ILE A N 1
ATOM 740 C CA . ILE A 1 93 ? 5.908 4.869 16.892 1.00 89.50 93 ILE A CA 1
ATOM 741 C C . ILE A 1 93 ? 4.667 4.159 16.343 1.00 89.50 93 ILE A C 1
ATOM 743 O O . ILE A 1 93 ? 3.646 4.078 17.031 1.00 89.50 93 ILE A O 1
ATOM 747 N N . LEU A 1 94 ? 4.745 3.605 15.130 1.00 90.25 94 LEU A N 1
ATOM 748 C CA . LEU A 1 94 ? 3.640 2.863 14.527 1.00 90.25 94 LEU A CA 1
ATOM 749 C C . LEU A 1 94 ? 3.247 1.658 15.394 1.00 90.25 94 LEU A C 1
ATOM 751 O O . LEU A 1 94 ? 2.061 1.425 15.626 1.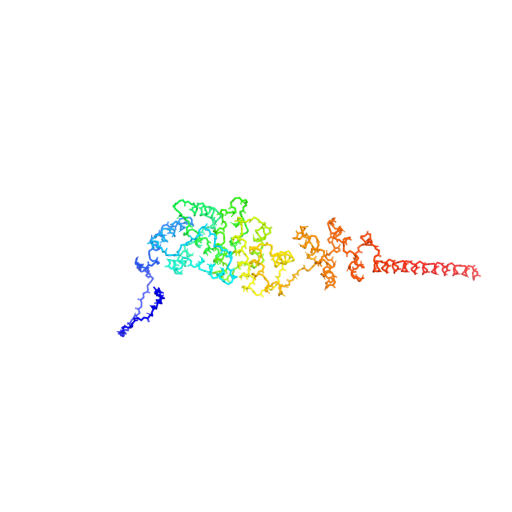00 90.25 94 LEU A O 1
ATOM 755 N N . THR A 1 95 ? 4.233 0.938 15.932 1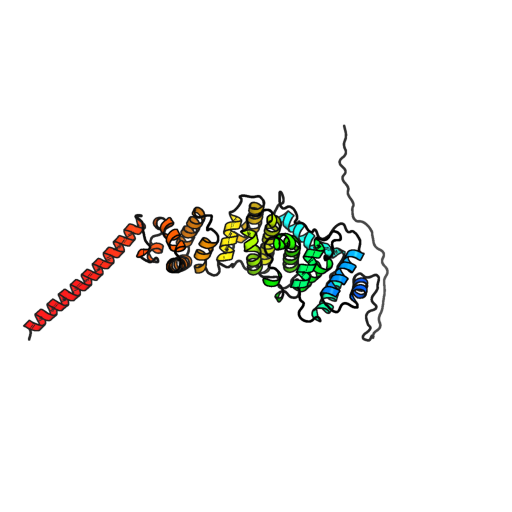.00 90.94 95 THR A N 1
ATOM 756 C CA . THR A 1 95 ? 4.013 -0.173 16.870 1.00 90.94 95 THR A CA 1
ATOM 757 C C . THR A 1 95 ? 3.300 0.296 18.137 1.00 90.94 95 THR A C 1
ATOM 759 O O . THR A 1 95 ? 2.296 -0.297 18.535 1.00 90.94 95 THR A O 1
ATOM 762 N N . ALA A 1 96 ? 3.745 1.405 18.733 1.00 87.56 96 ALA A N 1
ATOM 763 C CA . ALA A 1 96 ? 3.088 1.989 19.901 1.00 87.56 96 ALA A CA 1
ATOM 764 C C . ALA A 1 96 ? 1.644 2.434 19.601 1.00 87.56 96 ALA A C 1
ATOM 766 O O . ALA A 1 96 ? 0.759 2.279 20.445 1.00 87.56 96 ALA A O 1
ATOM 767 N N . ARG A 1 97 ? 1.381 2.944 18.389 1.00 85.81 97 ARG A N 1
ATOM 768 C CA . ARG A 1 97 ? 0.040 3.340 17.931 1.00 85.81 97 ARG A CA 1
ATOM 769 C C . ARG A 1 97 ? -0.898 2.140 17.810 1.00 85.81 97 ARG A C 1
ATOM 771 O O . ARG A 1 97 ? -2.046 2.235 18.231 1.00 85.81 97 ARG A O 1
ATOM 778 N N . ILE A 1 98 ? -0.418 1.011 17.291 1.00 88.56 98 ILE A N 1
ATOM 779 C CA . ILE A 1 98 ? -1.185 -0.247 17.214 1.00 88.56 98 ILE A CA 1
ATOM 780 C C . ILE A 1 98 ? -1.524 -0.757 18.621 1.00 88.56 98 ILE A C 1
ATOM 782 O O . ILE A 1 98 ? -2.643 -1.194 18.868 1.00 88.56 98 ILE A O 1
ATOM 786 N N . GLN A 1 99 ? -0.582 -0.637 19.557 1.00 88.06 99 GLN A N 1
ATOM 787 C CA . GLN A 1 99 ? -0.715 -1.121 20.934 1.00 88.06 99 GLN A CA 1
ATOM 788 C C . GLN A 1 99 ? -1.469 -0.158 21.867 1.00 88.06 99 GLN A C 1
ATOM 790 O O . GLN A 1 99 ? -1.553 -0.411 23.068 1.00 88.06 99 GLN A O 1
ATOM 795 N N . CYS A 1 100 ? -2.028 0.947 21.358 1.00 84.56 100 CYS A N 1
ATOM 796 C CA . CYS A 1 100 ? -2.628 1.988 22.201 1.00 84.56 100 CYS A CA 1
ATOM 797 C C . CYS A 1 100 ? -3.836 1.518 23.035 1.00 84.56 100 CYS A C 1
ATOM 799 O O . CYS A 1 100 ? -4.199 2.187 24.003 1.00 84.56 100 CYS A O 1
ATOM 801 N N . TYR A 1 101 ? -4.430 0.371 22.690 1.00 85.00 101 TYR A N 1
ATOM 802 C CA . TYR A 1 101 ? -5.538 -0.232 23.428 1.00 85.00 101 TYR A CA 1
ATOM 803 C C . TYR A 1 101 ? -5.133 -1.402 24.330 1.00 85.00 101 TYR A C 1
ATOM 805 O O . TYR A 1 101 ? -5.952 -1.795 25.155 1.00 85.00 101 TYR A O 1
ATOM 813 N N . ASN A 1 102 ? -3.904 -1.924 24.235 1.00 81.56 102 ASN A N 1
ATOM 814 C CA . ASN A 1 102 ? -3.497 -3.157 24.924 1.00 81.56 102 ASN A CA 1
ATOM 815 C C . ASN A 1 102 ? -3.634 -3.062 26.451 1.00 81.56 102 ASN A C 1
ATOM 817 O O . ASN A 1 102 ? -4.042 -4.023 27.093 1.00 81.56 102 ASN A O 1
ATOM 821 N N . ASP A 1 103 ? -3.368 -1.886 27.024 1.00 77.75 103 ASP A N 1
ATOM 822 C CA . ASP A 1 103 ? -3.482 -1.658 28.471 1.00 77.75 103 ASP A CA 1
ATOM 823 C C . ASP A 1 103 ? -4.946 -1.659 28.964 1.00 77.75 103 ASP A C 1
ATOM 825 O O . ASP A 1 103 ? -5.202 -1.766 30.161 1.00 77.75 103 ASP A O 1
ATOM 829 N N . ARG A 1 104 ? -5.920 -1.486 28.058 1.00 78.75 104 ARG A N 1
ATOM 830 C CA . ARG A 1 104 ? -7.358 -1.364 28.378 1.00 78.75 104 ARG A CA 1
ATOM 831 C C . ARG A 1 104 ? -8.165 -2.570 27.923 1.00 78.75 104 ARG A C 1
ATOM 833 O O . ARG A 1 104 ? -9.157 -2.922 28.550 1.00 78.75 104 ARG A O 1
ATOM 840 N N . VAL A 1 105 ? -7.773 -3.149 26.797 1.00 86.81 105 VAL A N 1
ATOM 841 C CA . VAL A 1 105 ? -8.468 -4.234 26.120 1.00 86.81 105 VAL A CA 1
ATOM 842 C C . VAL A 1 105 ? -7.504 -5.416 26.055 1.00 86.81 105 VAL A C 1
ATOM 844 O O . VAL A 1 105 ? -6.751 -5.532 25.087 1.00 86.81 105 VAL A O 1
ATOM 847 N N . PRO A 1 106 ? -7.471 -6.258 27.103 1.00 88.06 106 PRO A N 1
ATOM 848 C CA . PRO A 1 106 ? -6.671 -7.473 27.085 1.00 88.06 106 PRO A CA 1
ATOM 849 C C . PRO A 1 106 ? -7.200 -8.459 26.036 1.00 88.06 106 PRO A C 1
ATOM 851 O O . PRO A 1 106 ? -8.351 -8.376 25.603 1.00 88.06 106 PRO A O 1
ATOM 854 N N . GLN A 1 107 ? -6.355 -9.419 25.657 1.00 89.31 107 GLN A N 1
ATOM 855 C CA . GLN A 1 107 ? -6.659 -10.393 24.606 1.00 89.31 107 GLN A CA 1
ATOM 856 C C . GLN A 1 107 ? -7.953 -11.182 24.878 1.00 89.31 107 GLN A C 1
ATOM 858 O O . GLN A 1 107 ? -8.758 -11.354 23.971 1.00 89.31 107 GLN A O 1
ATOM 863 N N . GLU A 1 108 ? -8.211 -11.552 26.133 1.00 92.00 108 GLU A N 1
ATOM 864 C CA . GLU A 1 108 ? -9.441 -12.234 26.569 1.00 92.00 108 GLU A CA 1
ATOM 865 C C . GLU A 1 108 ? -10.733 -11.467 26.220 1.00 92.00 108 GLU A C 1
ATOM 867 O O . GLU A 1 108 ? -11.744 -12.075 25.880 1.00 92.00 108 GLU A O 1
ATOM 872 N N . VAL A 1 109 ? -10.703 -10.128 26.235 1.00 93.25 109 VAL A N 1
ATOM 873 C CA . VAL A 1 109 ? -11.853 -9.290 25.854 1.00 93.25 109 VAL A CA 1
ATOM 874 C C . VAL A 1 109 ? -12.055 -9.304 24.337 1.00 93.25 109 VAL A C 1
ATOM 876 O O . VAL A 1 109 ? -13.192 -9.294 23.868 1.00 93.25 109 VAL A O 1
ATOM 879 N N . LEU A 1 110 ? -10.967 -9.342 23.559 1.00 93.06 110 LEU A N 1
ATOM 880 C CA . LEU A 1 110 ? -11.042 -9.491 22.102 1.00 93.06 110 LEU A CA 1
ATOM 881 C C . LEU A 1 110 ? -11.552 -10.884 21.711 1.00 93.06 110 LEU A C 1
ATOM 883 O O . LEU A 1 110 ? -12.343 -11.007 20.780 1.00 93.06 110 LEU A O 1
ATOM 887 N N . ASP A 1 111 ? -11.146 -11.924 22.437 1.00 93.25 111 ASP A N 1
ATOM 888 C CA . ASP A 1 111 ? -11.603 -13.293 22.194 1.00 93.25 111 ASP A CA 1
ATOM 889 C C . ASP A 1 111 ? -13.096 -13.474 22.539 1.00 93.25 111 ASP A C 1
ATOM 891 O O . ASP A 1 111 ? -13.833 -14.081 21.758 1.00 93.25 111 ASP A O 1
ATOM 895 N N . ASP A 1 112 ? -13.582 -12.875 23.637 1.00 92.75 112 ASP A N 1
ATOM 896 C CA . ASP A 1 112 ? -15.022 -12.822 23.957 1.00 92.75 112 ASP A CA 1
ATOM 897 C C . ASP A 1 112 ? -15.813 -12.073 22.875 1.00 92.75 112 ASP A C 1
ATOM 899 O O . ASP A 1 112 ? -16.858 -12.538 22.413 1.00 92.75 112 ASP A O 1
ATOM 903 N N . ALA A 1 113 ? -15.287 -10.939 22.402 1.00 92.12 113 ALA A N 1
ATOM 904 C CA . ALA A 1 113 ? -15.896 -10.199 21.306 1.00 92.12 113 ALA A CA 1
ATOM 905 C C . ALA A 1 113 ? -15.990 -11.035 20.023 1.00 92.12 113 ALA A C 1
ATOM 907 O O . ALA A 1 113 ? -17.056 -11.050 19.405 1.00 92.12 113 ALA A O 1
ATOM 908 N N . TYR A 1 114 ? -14.923 -11.752 19.655 1.00 92.44 114 TYR A N 1
ATOM 909 C CA . TYR A 1 114 ? -14.895 -12.657 18.502 1.00 92.44 114 TYR A CA 1
ATOM 910 C C . TYR A 1 114 ? -15.956 -13.749 18.590 1.00 92.44 114 TYR A C 1
ATOM 912 O O . TYR A 1 114 ? -16.705 -13.962 17.633 1.00 92.44 114 TYR A O 1
ATOM 920 N N . SER A 1 115 ? -16.099 -14.384 19.755 1.00 90.56 115 SER A N 1
ATOM 921 C CA . SER A 1 115 ? -17.173 -15.353 20.002 1.00 90.56 115 SER A CA 1
ATOM 922 C C . SER A 1 115 ? -18.559 -14.753 19.722 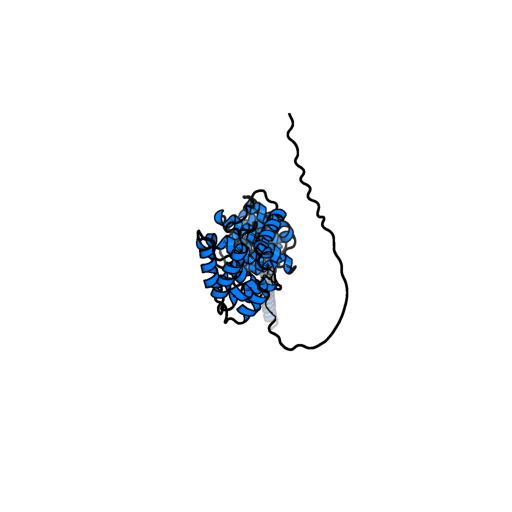1.00 90.56 115 SER A C 1
ATOM 924 O O . SER A 1 115 ? -19.401 -15.378 19.078 1.00 90.56 115 SER A O 1
ATOM 926 N N . LYS A 1 116 ? -18.785 -13.490 20.108 1.00 90.38 116 LYS A N 1
ATOM 927 C CA . LYS A 1 116 ? -20.056 -12.802 19.842 1.00 90.38 116 LYS A CA 1
ATOM 928 C C . LYS A 1 116 ? -20.247 -12.474 18.368 1.00 90.38 116 LYS A C 1
ATOM 930 O O . LYS A 1 116 ? -21.279 -12.836 17.804 1.00 90.38 116 LYS A O 1
ATOM 935 N N . TYR A 1 117 ? -19.297 -11.786 17.733 1.00 89.81 117 TYR A N 1
ATOM 936 C CA . TYR A 1 117 ? -19.523 -11.293 16.373 1.00 89.81 117 TYR A CA 1
ATOM 937 C C . TYR A 1 117 ? -19.426 -12.366 15.292 1.00 89.81 117 TYR A C 1
ATOM 939 O O . TYR A 1 117 ? -20.060 -12.204 14.254 1.00 89.81 117 TYR A O 1
ATOM 947 N N . SER A 1 118 ? -18.730 -13.479 15.541 1.00 87.62 118 SER A N 1
ATOM 948 C CA . SER A 1 118 ? -18.730 -14.640 14.636 1.00 87.62 118 SER A CA 1
ATOM 949 C C . SER A 1 118 ? -20.120 -15.276 14.480 1.00 87.62 118 SER A C 1
ATOM 951 O O . SER A 1 118 ? -20.393 -15.939 13.482 1.00 87.62 118 SER A O 1
ATOM 953 N N . SER A 1 119 ? -21.033 -15.031 15.429 1.00 85.38 119 SER A N 1
ATOM 954 C CA . SER A 1 119 ? -22.439 -15.447 15.339 1.00 85.38 119 SER A CA 1
ATOM 955 C C . SER A 1 119 ? -23.329 -14.479 14.543 1.00 85.38 119 SER A C 1
ATOM 957 O O . SER A 1 119 ? -24.476 -14.805 14.218 1.00 85.38 119 SER A O 1
ATOM 959 N N . PHE A 1 120 ? -22.840 -13.277 14.220 1.00 85.81 120 PHE A N 1
ATOM 960 C CA . PHE A 1 120 ? -23.610 -12.288 13.469 1.00 85.81 120 PHE A CA 1
ATOM 961 C C . PHE A 1 120 ? -23.625 -12.657 11.978 1.00 85.81 120 PHE A C 1
ATOM 963 O O . PHE A 1 120 ? -22.624 -13.087 11.412 1.00 85.81 120 PHE A O 1
ATOM 970 N N . LYS A 1 121 ? -24.765 -12.466 11.296 1.00 68.75 121 LYS A N 1
ATOM 971 C CA . LYS A 1 121 ? -24.813 -12.590 9.826 1.00 68.75 121 LYS A CA 1
ATOM 972 C C . LYS A 1 121 ? -23.868 -11.557 9.199 1.00 68.75 121 LYS A C 1
ATOM 974 O O . LYS A 1 121 ? -23.838 -10.433 9.693 1.00 68.75 121 LYS A O 1
ATOM 979 N N . SER A 1 122 ? -23.163 -11.954 8.127 1.00 65.81 122 SER A N 1
ATOM 980 C CA . SER A 1 122 ? -22.152 -11.184 7.369 1.00 65.81 122 SER A CA 1
ATOM 981 C C . SER A 1 122 ? -22.128 -9.684 7.714 1.00 65.81 122 SER A C 1
ATOM 983 O O . SER A 1 122 ? -23.033 -8.958 7.289 1.00 65.81 122 SER A O 1
ATOM 985 N N . PRO A 1 123 ? -21.137 -9.212 8.490 1.00 71.12 123 PRO A N 1
ATOM 986 C CA . PRO A 1 123 ? -21.166 -7.870 9.055 1.00 71.12 123 PRO A CA 1
ATOM 987 C C . PRO A 1 123 ? -21.035 -6.790 7.974 1.00 71.12 123 PRO A C 1
ATOM 989 O O . PRO A 1 123 ? -20.112 -6.820 7.161 1.00 71.12 123 PRO A O 1
ATOM 992 N N . ASP A 1 124 ? -21.913 -5.781 7.997 1.00 80.94 124 ASP A N 1
ATOM 993 C CA . ASP A 1 124 ? -21.728 -4.555 7.208 1.00 80.94 124 ASP A CA 1
ATOM 994 C C . ASP A 1 124 ? -20.625 -3.687 7.839 1.00 80.94 124 ASP A C 1
ATOM 996 O O . ASP A 1 124 ? -20.865 -2.744 8.601 1.00 80.94 124 ASP A O 1
ATOM 1000 N N . LEU A 1 125 ? -19.377 -4.052 7.541 1.00 91.62 125 LEU A N 1
ATOM 1001 C CA . LEU A 1 125 ? -18.189 -3.347 8.016 1.00 91.62 125 LEU A CA 1
ATOM 1002 C C . LEU A 1 125 ? -18.024 -1.971 7.371 1.00 91.62 125 LEU A C 1
ATOM 1004 O O . LEU A 1 125 ? -17.426 -1.084 7.980 1.00 91.62 125 LEU A O 1
ATOM 1008 N N . ARG A 1 126 ? -18.541 -1.767 6.153 1.00 92.56 126 ARG A N 1
ATOM 1009 C CA . ARG A 1 126 ? -18.346 -0.511 5.424 1.00 92.56 126 ARG A CA 1
ATOM 1010 C C . ARG A 1 126 ? -19.145 0.608 6.068 1.00 92.56 126 ARG A C 1
ATOM 1012 O O . ARG A 1 126 ? -18.567 1.663 6.337 1.00 92.56 126 ARG A O 1
ATOM 1019 N N . SER A 1 127 ? -20.428 0.381 6.359 1.00 92.06 127 SER A N 1
ATOM 1020 C CA . SER A 1 127 ? -21.231 1.390 7.056 1.00 92.06 127 SER A CA 1
ATOM 1021 C C . SER A 1 127 ? -20.645 1.701 8.435 1.00 92.06 127 SER A C 1
ATOM 1023 O O . SER A 1 127 ? -20.507 2.870 8.799 1.00 92.06 127 SER A O 1
ATOM 1025 N N . LEU A 1 128 ? -20.220 0.670 9.176 1.00 93.81 128 LEU A N 1
ATOM 1026 C CA . LEU A 1 128 ? -19.616 0.855 10.494 1.00 93.81 128 LEU A CA 1
ATOM 1027 C C . LEU A 1 128 ? -18.312 1.664 10.427 1.00 93.81 128 LEU A C 1
ATOM 1029 O O . LEU A 1 128 ? -18.095 2.545 11.260 1.00 93.81 128 LEU A O 1
ATOM 1033 N N . LEU A 1 129 ? -17.454 1.409 9.436 1.00 95.50 129 LEU A N 1
ATOM 1034 C CA . LEU A 1 129 ? -16.203 2.143 9.242 1.00 95.50 129 LEU A CA 1
ATOM 1035 C C . LEU A 1 129 ? -16.453 3.623 8.930 1.00 95.50 129 LEU A C 1
ATOM 1037 O O . LEU A 1 129 ? -15.816 4.492 9.527 1.00 95.50 129 LEU A O 1
ATOM 1041 N N . VAL A 1 130 ? -17.399 3.922 8.038 1.00 94.19 130 VAL A N 1
ATOM 1042 C CA . VAL A 1 130 ? -17.759 5.305 7.685 1.00 94.19 130 VAL A CA 1
ATOM 1043 C C . VAL A 1 130 ? -18.263 6.070 8.912 1.00 94.19 130 VAL A C 1
ATOM 1045 O O . VAL A 1 130 ? -17.817 7.193 9.168 1.00 94.19 130 VAL A O 1
ATOM 1048 N N . ASP A 1 131 ? -19.143 5.463 9.707 1.00 92.75 131 ASP A N 1
ATOM 1049 C CA . ASP A 1 131 ? -19.664 6.087 10.926 1.00 92.75 131 ASP A CA 1
ATOM 1050 C C . ASP A 1 131 ? -18.585 6.245 12.003 1.00 92.75 131 ASP A C 1
ATOM 1052 O O . ASP A 1 131 ? -18.525 7.272 12.684 1.00 92.75 131 ASP A O 1
ATOM 1056 N N . THR A 1 132 ? -17.670 5.279 12.096 1.00 93.94 132 THR A N 1
ATOM 1057 C CA . THR A 1 132 ? -16.502 5.342 12.981 1.00 93.94 132 THR A CA 1
ATOM 1058 C C . THR A 1 132 ? -15.610 6.532 12.637 1.00 9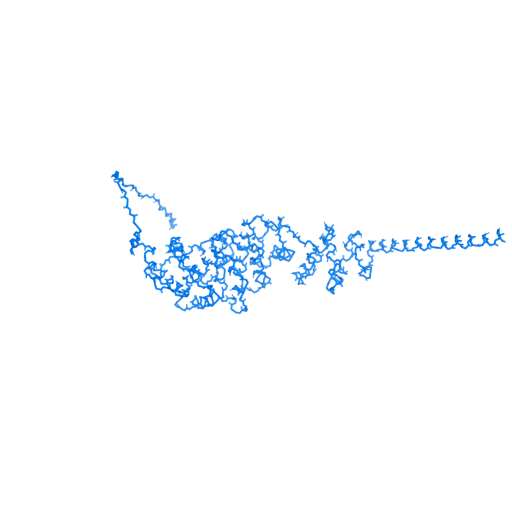3.94 132 THR A C 1
ATOM 1060 O O . THR A 1 132 ? -15.259 7.315 13.519 1.00 93.94 132 THR A O 1
ATOM 1063 N N . ILE A 1 133 ? -15.284 6.730 11.357 1.00 92.81 133 ILE A N 1
ATOM 1064 C CA . ILE A 1 133 ? -14.453 7.855 10.897 1.00 92.81 133 ILE A CA 1
ATOM 1065 C C . ILE A 1 133 ? -15.110 9.198 11.244 1.00 92.81 133 ILE A C 1
ATOM 1067 O O . ILE A 1 133 ? -14.440 10.103 11.754 1.00 92.81 133 ILE A O 1
ATOM 1071 N N . LYS A 1 134 ? -16.426 9.327 11.026 1.00 91.25 134 LYS A N 1
ATOM 1072 C CA . LYS A 1 134 ? -17.190 10.524 11.419 1.00 91.25 134 LYS A CA 1
ATOM 1073 C C . LYS A 1 134 ? -17.130 10.751 12.931 1.00 91.25 134 LYS A C 1
ATOM 1075 O O . LYS A 1 134 ? -16.904 11.878 13.377 1.00 91.25 134 LYS A O 1
ATOM 1080 N N . GLY A 1 135 ? -17.289 9.687 13.716 1.00 90.00 135 GLY A N 1
ATOM 1081 C CA . GLY A 1 135 ? -17.251 9.739 15.174 1.00 90.00 135 GLY A CA 1
ATOM 1082 C C . GLY A 1 135 ? -15.902 10.189 15.741 1.00 90.00 135 GLY A C 1
ATOM 1083 O O . GLY A 1 135 ? -15.842 11.095 16.583 1.00 90.00 135 GLY A O 1
ATOM 1084 N N . LEU A 1 136 ? -14.804 9.651 15.202 1.00 89.12 136 LEU A N 1
ATOM 1085 C CA . LEU A 1 136 ? -13.434 9.954 15.642 1.00 89.12 136 LEU A CA 1
ATOM 1086 C C . LEU A 1 136 ? -13.060 11.431 15.446 1.00 89.12 136 LEU A C 1
ATOM 1088 O O . LEU A 1 136 ? -12.161 11.952 16.112 1.00 89.12 136 LEU A O 1
ATOM 1092 N N . LYS A 1 137 ? -13.746 12.122 14.533 1.00 84.56 137 LYS A N 1
ATOM 1093 C CA . LYS A 1 137 ? -13.567 13.551 14.237 1.00 84.56 137 LYS A CA 1
ATOM 1094 C C . LYS A 1 137 ? -14.458 14.472 15.064 1.00 84.56 137 LYS A C 1
ATOM 1096 O O . LYS A 1 137 ? -14.241 15.684 15.064 1.00 84.56 137 LYS A O 1
ATOM 1101 N N . SER A 1 138 ? -15.462 13.931 15.746 1.00 82.62 138 SER A N 1
ATOM 1102 C CA . SER A 1 138 ? -16.373 14.733 16.556 1.00 82.62 138 SER A CA 1
ATOM 1103 C C . SER A 1 138 ? -15.652 15.359 17.759 1.00 82.62 138 SER A C 1
ATOM 1105 O O . SER A 1 138 ? -14.654 14.836 18.257 1.00 82.62 138 SER A O 1
ATOM 1107 N N . LYS A 1 139 ? -16.175 16.487 18.266 1.00 74.62 139 LYS A N 1
ATOM 1108 C CA . LYS A 1 139 ? -15.639 17.148 19.475 1.00 74.62 139 LYS A CA 1
ATOM 1109 C C . LYS A 1 139 ? -15.621 16.209 20.690 1.00 74.62 139 LYS A C 1
ATOM 1111 O O . LYS A 1 139 ? -14.723 16.303 21.518 1.00 74.62 139 LYS A O 1
ATOM 1116 N N . ASN A 1 140 ? -16.578 15.283 20.754 1.00 72.12 140 ASN A N 1
ATOM 1117 C CA . ASN A 1 140 ? -16.691 14.255 21.786 1.00 72.12 140 ASN A CA 1
ATOM 1118 C C . ASN A 1 140 ? -16.220 12.897 21.243 1.00 72.12 140 ASN A C 1
ATOM 1120 O O . ASN A 1 140 ? -16.996 11.939 21.275 1.00 72.12 140 ASN A O 1
ATOM 1124 N N . GLN A 1 141 ? -14.980 12.847 20.731 1.00 71.50 141 GLN A N 1
ATOM 1125 C CA . GLN A 1 141 ? -14.365 11.700 20.041 1.00 71.50 141 GLN A CA 1
ATOM 1126 C C . GLN A 1 141 ? -14.928 10.341 20.495 1.00 71.50 141 GLN A C 1
ATOM 1128 O O . GLN A 1 141 ? -14.614 9.846 21.582 1.00 71.50 141 GLN A O 1
ATOM 1133 N N . ASN A 1 142 ? -15.794 9.751 19.672 1.00 80.88 142 ASN A N 1
ATOM 1134 C CA . ASN A 1 142 ? -16.346 8.397 19.793 1.00 80.88 142 ASN A CA 1
ATOM 1135 C C . ASN A 1 142 ? -15.839 7.533 18.626 1.00 80.88 142 ASN A C 1
ATOM 1137 O O . ASN A 1 142 ? -15.229 8.054 17.699 1.00 80.88 142 ASN A O 1
ATOM 1141 N N . GLY A 1 143 ? -16.025 6.215 18.685 1.00 86.69 143 GLY A N 1
ATOM 1142 C CA . GLY A 1 143 ? -15.562 5.292 17.648 1.00 86.69 143 GLY A CA 1
ATOM 1143 C C . GLY A 1 143 ? -14.169 4.700 17.875 1.00 86.69 143 GLY A C 1
ATOM 1144 O O . GLY A 1 143 ? -13.662 4.016 16.995 1.00 86.69 143 GLY A O 1
ATOM 1145 N N . GLN A 1 144 ? -13.536 4.906 19.033 1.00 88.75 144 GLN A N 1
ATOM 1146 C CA . GLN A 1 144 ? -12.260 4.243 19.351 1.00 88.75 144 GLN A CA 1
ATOM 1147 C C . GLN A 1 144 ? -12.448 2.729 19.499 1.00 88.75 144 GLN A C 1
ATOM 1149 O O . GLN A 1 144 ? -11.682 1.939 18.950 1.00 88.75 144 GLN A O 1
ATOM 1154 N N . GLY A 1 145 ? -13.517 2.335 20.187 1.00 89.06 145 GLY A N 1
ATOM 1155 C CA . GLY A 1 145 ? -13.931 0.948 20.325 1.00 89.06 145 GLY A CA 1
ATOM 1156 C C . GLY A 1 145 ? -14.369 0.332 19.007 1.00 89.06 145 GLY A C 1
ATOM 1157 O O . GLY A 1 145 ? -13.970 -0.783 18.693 1.00 89.06 145 GLY A O 1
ATOM 1158 N N . ALA A 1 146 ? -15.116 1.087 18.199 1.00 93.06 146 ALA A N 1
ATOM 1159 C CA . ALA A 1 146 ? -15.498 0.658 16.858 1.00 93.06 146 ALA A CA 1
ATOM 1160 C C . ALA A 1 146 ? -14.273 0.445 15.952 1.00 93.06 146 ALA A C 1
ATOM 1162 O O . ALA A 1 146 ? -14.197 -0.563 15.257 1.00 93.06 146 ALA A O 1
ATOM 1163 N N . LEU A 1 147 ? -13.284 1.345 16.005 1.00 94.50 147 LEU A N 1
ATOM 1164 C CA . LEU A 1 147 ? -12.042 1.231 15.241 1.00 94.50 147 LEU A CA 1
ATOM 1165 C C . LEU A 1 147 ? -11.250 -0.028 15.614 1.00 94.50 147 LEU A C 1
ATOM 1167 O O . LEU A 1 147 ? -10.793 -0.740 14.721 1.00 94.50 147 LEU A O 1
ATOM 1171 N N . LEU A 1 148 ? -11.097 -0.301 16.914 1.00 93.88 148 LEU A N 1
ATOM 1172 C CA . LEU A 1 148 ? -10.433 -1.515 17.390 1.00 93.88 148 LEU A CA 1
ATOM 1173 C C . LEU A 1 148 ? -11.198 -2.771 16.961 1.00 93.88 148 LEU A C 1
ATOM 1175 O O . LEU A 1 148 ? -10.585 -3.695 16.442 1.00 93.88 148 LEU A O 1
ATOM 1179 N N . LEU A 1 149 ? -12.524 -2.779 17.123 1.00 94.31 149 LEU A N 1
ATOM 1180 C CA . LEU A 1 149 ? -13.366 -3.911 16.742 1.00 94.31 149 LEU A CA 1
ATOM 1181 C C . LEU A 1 149 ? -13.282 -4.206 15.239 1.00 94.31 149 LEU A C 1
ATOM 1183 O O . LEU A 1 149 ? -13.110 -5.356 14.863 1.00 94.31 149 LEU A O 1
ATOM 1187 N N . ILE A 1 150 ? -13.346 -3.185 14.376 1.00 95.50 150 ILE A N 1
ATOM 1188 C CA . ILE A 1 150 ? -13.166 -3.361 12.924 1.00 95.50 150 ILE A CA 1
ATOM 1189 C C . ILE A 1 150 ? -11.792 -3.973 12.628 1.00 95.50 150 ILE A C 1
ATOM 1191 O O . ILE A 1 150 ? -11.689 -4.885 11.813 1.00 95.50 150 ILE A O 1
ATOM 1195 N N . ALA A 1 151 ? -10.735 -3.479 13.276 1.00 95.12 151 ALA A N 1
ATOM 1196 C CA . ALA A 1 151 ? -9.384 -3.979 13.054 1.00 95.12 151 ALA A CA 1
ATOM 1197 C C . ALA A 1 151 ? -9.197 -5.430 13.540 1.00 95.12 151 ALA A C 1
ATOM 1199 O O . ALA A 1 151 ? -8.492 -6.187 12.876 1.00 95.12 151 ALA A O 1
ATOM 1200 N N . ASP A 1 152 ? -9.838 -5.823 14.646 1.00 94.69 152 ASP A N 1
ATOM 1201 C CA . ASP A 1 152 ? -9.845 -7.203 15.158 1.00 94.69 152 ASP A CA 1
ATOM 1202 C C . ASP A 1 152 ? -10.663 -8.150 14.264 1.00 94.69 152 ASP A C 1
ATOM 1204 O O . ASP A 1 152 ? -10.167 -9.208 13.890 1.00 94.69 152 ASP A O 1
ATOM 1208 N N . VAL A 1 153 ? -11.856 -7.742 13.809 1.00 94.31 153 VAL A N 1
ATOM 1209 C CA . VAL A 1 153 ? -12.635 -8.525 12.828 1.00 94.31 153 VAL A CA 1
ATOM 1210 C C . VAL A 1 153 ? -11.785 -8.797 11.586 1.00 94.31 153 VAL A C 1
ATOM 1212 O O . VAL A 1 153 ? -11.651 -9.935 11.149 1.00 94.31 153 VAL A O 1
ATOM 1215 N N . LEU A 1 154 ? -11.144 -7.762 11.042 1.00 93.94 154 LEU A N 1
ATOM 1216 C CA . LEU A 1 154 ? -10.310 -7.884 9.849 1.00 93.94 154 LEU A CA 1
ATOM 1217 C C . LEU A 1 154 ? -9.005 -8.664 10.073 1.00 93.94 154 LEU A C 1
ATOM 1219 O O . LEU A 1 154 ? -8.452 -9.199 9.113 1.00 93.94 154 LEU A O 1
ATOM 1223 N N . SER A 1 155 ? -8.479 -8.718 11.301 1.00 94.06 155 SER A N 1
ATOM 1224 C CA . SER A 1 155 ? -7.279 -9.507 11.599 1.00 94.06 155 SER A CA 1
ATOM 1225 C C . SER A 1 155 ? -7.591 -11.003 11.674 1.00 94.06 155 SER A C 1
ATOM 1227 O O . SER A 1 155 ? -6.758 -11.817 11.259 1.00 94.06 155 SER A O 1
ATOM 1229 N N . ARG A 1 156 ? -8.790 -11.363 12.149 1.00 92.38 156 ARG A N 1
ATOM 1230 C CA . ARG A 1 156 ? -9.264 -12.750 12.269 1.00 92.38 156 ARG A CA 1
ATOM 1231 C C . ARG A 1 156 ? -9.923 -13.275 10.996 1.00 92.38 156 ARG A C 1
ATOM 1233 O O . ARG A 1 156 ? -9.755 -14.448 10.673 1.00 92.38 156 ARG A O 1
ATOM 1240 N N . GLU A 1 157 ? -10.591 -12.405 10.245 1.00 90.06 157 GLU A N 1
ATOM 1241 C CA . GLU A 1 157 ? -11.261 -12.710 8.977 1.00 90.06 157 GLU A CA 1
ATOM 1242 C C . GLU A 1 157 ? -10.626 -11.910 7.820 1.00 90.06 157 GLU A C 1
ATOM 1244 O O . GLU A 1 157 ? -11.230 -10.973 7.288 1.00 90.06 157 GLU A O 1
ATOM 1249 N N . PRO A 1 158 ? -9.392 -12.253 7.397 1.00 86.44 158 PRO A N 1
ATOM 1250 C CA . PRO A 1 158 ? -8.644 -11.479 6.403 1.00 86.44 158 PRO A CA 1
ATOM 1251 C C . PRO A 1 158 ? -9.319 -11.427 5.024 1.00 86.44 158 PRO A C 1
ATOM 1253 O O . PRO A 1 158 ? -9.039 -10.516 4.249 1.00 86.44 158 PRO A O 1
ATOM 1256 N N . ASP A 1 159 ? -10.240 -12.346 4.720 1.00 87.44 159 ASP A N 1
ATOM 1257 C CA . ASP A 1 159 ? -11.022 -12.328 3.477 1.00 87.44 159 ASP A CA 1
ATOM 1258 C C . ASP A 1 159 ? -11.971 -11.116 3.396 1.00 87.44 159 ASP A C 1
ATOM 1260 O O . ASP A 1 159 ? -12.304 -10.656 2.301 1.00 87.44 159 ASP A O 1
ATOM 1264 N N . LEU A 1 160 ? -12.355 -10.535 4.540 1.00 89.81 160 LEU A N 1
ATOM 1265 C CA . LEU A 1 160 ? -13.139 -9.297 4.605 1.00 89.81 160 LEU A CA 1
ATOM 1266 C C . LEU A 1 160 ? -12.290 -8.045 4.320 1.00 89.81 160 LEU A C 1
ATOM 1268 O O . LEU A 1 160 ? -12.835 -6.960 4.088 1.00 89.81 160 LEU A O 1
ATOM 1272 N N . PHE A 1 161 ? -10.959 -8.176 4.289 1.00 89.88 161 PHE A N 1
ATOM 1273 C CA . PHE A 1 161 ? -10.015 -7.096 4.007 1.00 89.88 161 PHE A CA 1
ATOM 1274 C C . PHE A 1 161 ? -9.957 -6.783 2.504 1.00 89.88 161 PHE A C 1
ATOM 1276 O O . PHE A 1 161 ? -8.988 -7.072 1.802 1.00 89.88 161 PHE A O 1
ATOM 1283 N N . THR A 1 162 ? -11.034 -6.197 1.987 1.00 88.69 162 THR A N 1
ATOM 1284 C CA . THR A 1 162 ? -11.228 -5.966 0.552 1.00 88.69 162 THR A CA 1
ATOM 1285 C C . THR A 1 162 ? -10.919 -4.530 0.133 1.00 88.69 162 THR A C 1
ATOM 1287 O O . THR A 1 162 ? -10.897 -3.595 0.939 1.00 88.69 162 THR A O 1
ATOM 1290 N N . LYS A 1 163 ? -10.705 -4.334 -1.175 1.00 85.12 163 LYS A N 1
ATOM 1291 C CA . LYS A 1 163 ? -10.532 -2.998 -1.760 1.00 85.12 163 LYS A CA 1
ATOM 1292 C C . LYS A 1 163 ? -11.759 -2.118 -1.500 1.00 85.12 163 LYS A C 1
ATOM 1294 O O . LYS A 1 163 ? -11.595 -0.963 -1.114 1.00 85.12 163 LYS A O 1
ATOM 1299 N N . ASP A 1 164 ? -12.959 -2.657 -1.682 1.00 87.56 164 ASP A N 1
ATOM 1300 C CA . ASP A 1 164 ? -14.209 -1.894 -1.581 1.00 87.56 164 ASP A CA 1
ATOM 1301 C C . ASP A 1 164 ? -14.452 -1.395 -0.154 1.00 87.56 164 ASP A C 1
ATOM 1303 O O . ASP A 1 164 ? -14.883 -0.260 0.048 1.00 87.56 164 ASP A O 1
ATOM 1307 N N . LEU A 1 165 ? -14.069 -2.190 0.851 1.00 90.69 165 LEU A N 1
ATOM 1308 C CA . LEU A 1 165 ? -14.138 -1.776 2.248 1.00 90.69 165 LEU A CA 1
ATOM 1309 C C . LEU A 1 165 ? -13.232 -0.573 2.549 1.00 90.69 165 LEU A C 1
ATOM 1311 O O . LEU A 1 165 ? -13.610 0.295 3.336 1.00 90.69 165 LEU A O 1
ATOM 1315 N N . LEU A 1 166 ? -12.058 -0.499 1.922 1.00 88.94 166 LEU A N 1
ATOM 1316 C CA . LEU A 1 166 ? -10.975 0.412 2.310 1.00 88.94 166 LEU A CA 1
ATOM 1317 C C . LEU A 1 166 ? -10.727 1.558 1.318 1.00 88.94 166 LEU A C 1
ATOM 1319 O O . LEU A 1 166 ? -9.855 2.391 1.560 1.00 88.94 166 LEU A O 1
ATOM 1323 N N . THR A 1 167 ? -11.470 1.620 0.211 1.00 86.75 167 THR A N 1
ATOM 1324 C CA . THR A 1 167 ? -11.322 2.689 -0.789 1.00 86.75 167 THR A CA 1
ATOM 1325 C C . THR A 1 167 ? -12.109 3.927 -0.368 1.00 86.75 167 THR A C 1
ATOM 1327 O O . THR A 1 167 ? -13.309 3.852 -0.102 1.00 86.75 167 THR A O 1
ATOM 1330 N N . PHE A 1 168 ? -11.426 5.066 -0.306 1.00 89.62 168 PHE A N 1
ATOM 1331 C CA . PHE A 1 168 ? -11.983 6.398 -0.071 1.00 89.62 168 PHE A CA 1
ATOM 1332 C C . PHE A 1 168 ? -11.351 7.356 -1.084 1.00 89.62 168 PHE A C 1
ATOM 1334 O O . PHE A 1 168 ? -10.206 7.143 -1.487 1.00 89.62 168 PHE A O 1
ATOM 1341 N N . GLU A 1 169 ? -12.068 8.406 -1.480 1.00 86.62 169 GLU A N 1
ATOM 1342 C CA . GLU A 1 169 ? -11.610 9.349 -2.507 1.00 86.62 169 GLU A CA 1
ATOM 1343 C C . GLU A 1 169 ? -11.683 10.805 -2.031 1.00 86.62 169 GLU A C 1
ATOM 1345 O O . GLU A 1 169 ? -12.436 11.161 -1.120 1.00 86.62 169 GLU A O 1
ATOM 1350 N N . GLY A 1 170 ? -10.856 11.658 -2.641 1.00 86.94 170 GLY A N 1
ATOM 1351 C CA . GLY A 1 170 ? -10.818 13.095 -2.374 1.00 86.94 170 GLY A CA 1
ATOM 1352 C C . GLY A 1 170 ? -10.694 13.435 -0.886 1.00 86.94 170 GLY A C 1
ATOM 1353 O O . GLY A 1 170 ? -9.839 12.917 -0.166 1.00 86.94 170 GLY A O 1
ATOM 1354 N N . LYS A 1 171 ? -11.580 14.314 -0.407 1.00 86.56 171 LYS A N 1
ATOM 1355 C CA . LYS A 1 171 ? -11.595 14.755 0.993 1.00 86.56 171 LYS A CA 1
ATOM 1356 C C . LYS A 1 171 ? -11.898 13.616 1.972 1.00 86.56 171 LYS A C 1
ATOM 1358 O O . LYS A 1 171 ? -11.377 13.626 3.085 1.00 86.56 171 LYS A O 1
ATOM 1363 N N . GLU A 1 172 ? -12.704 12.633 1.573 1.00 89.69 172 GLU A N 1
ATOM 1364 C CA . GLU A 1 172 ? -13.036 11.501 2.442 1.00 89.69 172 GLU A CA 1
ATOM 1365 C C . GLU A 1 172 ? -11.807 10.642 2.739 1.00 89.69 172 GLU A C 1
ATOM 1367 O O . GLU A 1 172 ? -11.666 10.148 3.855 1.00 89.69 172 GLU A O 1
ATOM 1372 N N . LEU A 1 173 ? -10.879 10.517 1.783 1.00 90.31 173 LEU A N 1
ATOM 1373 C CA . LEU A 1 173 ? -9.617 9.813 2.001 1.00 90.31 173 LEU A CA 1
ATOM 1374 C C . LEU A 1 173 ? -8.757 10.511 3.051 1.00 90.31 173 LEU A C 1
ATOM 1376 O O . LEU A 1 173 ? -8.285 9.857 3.976 1.00 90.31 173 LEU A O 1
ATOM 1380 N N . ILE A 1 174 ? -8.579 11.830 2.933 1.00 88.38 174 ILE A N 1
ATOM 1381 C CA . ILE A 1 174 ? -7.821 12.633 3.909 1.00 88.38 174 ILE A CA 1
ATOM 1382 C C . ILE A 1 174 ? -8.421 12.450 5.308 1.00 88.38 174 ILE A C 1
ATOM 1384 O O . ILE A 1 174 ? -7.709 12.297 6.301 1.00 88.38 174 ILE A O 1
ATOM 1388 N N . ASP A 1 175 ? -9.747 12.412 5.368 1.00 88.88 175 ASP A N 1
ATOM 1389 C CA . ASP A 1 175 ? -10.514 12.258 6.589 1.00 88.88 175 ASP A CA 1
ATOM 1390 C C . ASP A 1 175 ? -10.405 10.855 7.205 1.00 88.88 175 ASP A C 1
ATOM 1392 O O . ASP A 1 175 ? -10.303 10.727 8.427 1.00 88.88 175 ASP A O 1
ATOM 1396 N N . ALA A 1 176 ? -10.396 9.819 6.370 1.00 91.25 176 ALA A N 1
ATOM 1397 C CA . ALA A 1 176 ? -10.274 8.423 6.769 1.00 91.25 176 ALA A CA 1
ATOM 1398 C C . ALA A 1 176 ? -8.829 8.013 7.087 1.00 91.25 176 ALA A C 1
ATOM 1400 O O . ALA A 1 176 ? -8.608 7.034 7.802 1.00 91.25 176 ALA A O 1
ATOM 1401 N N . ALA A 1 177 ? -7.841 8.745 6.567 1.00 90.81 177 ALA A N 1
ATOM 1402 C CA . ALA A 1 177 ? -6.453 8.315 6.516 1.00 90.81 177 ALA A CA 1
ATOM 1403 C C . ALA A 1 177 ? -5.885 7.849 7.875 1.00 90.81 177 ALA A C 1
ATOM 1405 O O . ALA A 1 177 ? -5.342 6.743 7.919 1.00 90.81 177 ALA A O 1
ATOM 1406 N N . PRO A 1 178 ? -6.038 8.578 9.003 1.00 90.75 178 PRO A N 1
ATOM 1407 C CA . PRO A 1 178 ? -5.501 8.131 10.290 1.00 90.75 178 PRO A CA 1
ATOM 1408 C C . PRO A 1 178 ? -6.094 6.802 10.777 1.00 90.75 178 PRO A C 1
ATOM 1410 O O . PRO A 1 178 ? -5.357 6.001 11.364 1.00 90.75 178 PRO A O 1
ATOM 1413 N N . ALA A 1 179 ? -7.387 6.572 10.522 1.00 92.88 179 ALA A N 1
ATOM 1414 C CA . ALA A 1 179 ? -8.102 5.351 10.890 1.00 92.88 179 ALA A CA 1
ATOM 1415 C C . ALA A 1 179 ? -7.705 4.187 9.974 1.00 92.88 179 ALA A C 1
ATOM 1417 O O . ALA A 1 179 ? -7.390 3.105 10.463 1.00 92.88 179 ALA A O 1
ATOM 1418 N N . LEU A 1 180 ? -7.622 4.433 8.661 1.00 92.94 180 LEU A N 1
ATOM 1419 C CA . LEU A 1 180 ? -7.120 3.455 7.697 1.00 92.94 180 LEU A CA 1
ATOM 1420 C C . LEU A 1 180 ? -5.699 3.023 8.056 1.00 92.94 180 LEU A C 1
ATOM 1422 O O . LEU A 1 180 ? -5.445 1.831 8.180 1.00 92.94 180 LEU A O 1
ATOM 1426 N N . GLY A 1 181 ? -4.789 3.971 8.301 1.00 91.94 181 GLY A N 1
ATOM 1427 C CA . GLY A 1 181 ? -3.413 3.668 8.697 1.00 91.94 181 GLY A CA 1
ATOM 1428 C C . GLY A 1 181 ? -3.332 2.794 9.953 1.00 91.94 181 GLY A C 1
ATOM 1429 O O . GLY A 1 181 ? -2.519 1.877 10.002 1.00 91.94 181 GLY A O 1
ATOM 1430 N N . PHE A 1 182 ? -4.211 3.020 10.939 1.00 93.81 182 PHE A N 1
ATOM 1431 C CA . PHE A 1 182 ? -4.319 2.141 12.107 1.00 93.81 182 PHE A CA 1
ATOM 1432 C C . PHE A 1 182 ? -4.802 0.734 11.722 1.00 93.81 182 PHE A C 1
ATOM 1434 O O . PHE A 1 182 ? -4.150 -0.236 12.093 1.00 93.81 182 PHE A O 1
ATOM 1441 N N . ILE A 1 183 ? -5.891 0.618 10.952 1.00 94.81 183 ILE A N 1
ATOM 1442 C CA . ILE A 1 183 ? -6.461 -0.672 10.525 1.00 94.81 183 ILE A CA 1
ATOM 1443 C C . ILE A 1 183 ? -5.434 -1.494 9.737 1.00 94.81 183 ILE A C 1
ATOM 1445 O O . ILE A 1 183 ? -5.196 -2.648 10.083 1.00 94.81 183 ILE A O 1
ATOM 1449 N N . TYR A 1 184 ? -4.783 -0.909 8.723 1.00 93.56 184 TYR A N 1
ATOM 1450 C CA . TYR A 1 184 ? -3.747 -1.596 7.942 1.00 93.56 184 TYR A CA 1
ATOM 1451 C C . TYR A 1 184 ? -2.638 -2.127 8.850 1.00 93.56 184 TYR A C 1
ATOM 1453 O O . TYR A 1 184 ? -2.287 -3.303 8.780 1.00 93.56 184 TYR A O 1
ATOM 1461 N N . ALA A 1 185 ? -2.101 -1.270 9.718 1.00 93.38 185 ALA A N 1
ATOM 1462 C CA . ALA A 1 185 ? -0.973 -1.633 10.558 1.00 93.38 185 ALA A CA 1
ATOM 1463 C C . ALA A 1 185 ? -1.355 -2.694 11.607 1.00 93.38 185 ALA A C 1
ATOM 1465 O O . ALA A 1 185 ? -0.595 -3.637 11.827 1.00 93.38 185 ALA A O 1
ATOM 1466 N N . TYR A 1 186 ? -2.551 -2.584 12.193 1.00 94.56 186 TYR A N 1
ATOM 1467 C CA . TYR A 1 186 ? -3.086 -3.547 13.154 1.00 94.56 186 TYR A CA 1
ATOM 1468 C C . TYR A 1 186 ? -3.313 -4.921 12.517 1.00 94.56 186 TYR A C 1
ATOM 1470 O O . TYR A 1 186 ? -2.856 -5.924 13.060 1.00 94.56 186 TYR A O 1
ATOM 1478 N N . VAL A 1 187 ? -3.973 -4.978 11.356 1.00 94.56 187 VAL A N 1
ATOM 1479 C CA . VAL A 1 187 ? -4.260 -6.240 10.655 1.00 94.56 187 VAL A CA 1
ATOM 1480 C C . VAL A 1 187 ? -2.965 -6.925 10.222 1.00 94.56 187 VAL A C 1
ATOM 1482 O O . VAL A 1 187 ? -2.807 -8.122 10.436 1.00 94.56 187 VAL A O 1
ATOM 1485 N N . ILE A 1 188 ? -2.003 -6.176 9.675 1.00 93.06 188 ILE A N 1
ATOM 1486 C CA . ILE A 1 188 ? -0.710 -6.735 9.247 1.00 93.06 188 ILE A CA 1
ATOM 1487 C C . ILE A 1 188 ? 0.086 -7.300 10.431 1.00 93.06 188 ILE A C 1
ATOM 1489 O O . ILE A 1 188 ? 0.808 -8.279 10.261 1.00 93.06 188 ILE A O 1
ATOM 1493 N N . GLN A 1 189 ? -0.026 -6.689 11.613 1.00 91.94 189 GLN A N 1
ATOM 1494 C CA . GLN A 1 189 ? 0.711 -7.114 12.802 1.00 91.94 189 GLN A CA 1
ATOM 1495 C C . GLN A 1 189 ? 0.050 -8.286 13.540 1.00 91.94 189 GLN A C 1
ATOM 1497 O O . GLN A 1 189 ? 0.765 -9.147 14.045 1.00 91.94 189 GLN A O 1
ATOM 1502 N N . ASN A 1 190 ? -1.282 -8.303 13.634 1.00 91.75 190 ASN A N 1
ATOM 1503 C CA . ASN A 1 190 ? -2.006 -9.229 14.511 1.00 91.75 190 ASN A CA 1
ATOM 1504 C C . ASN A 1 190 ? -2.715 -10.370 13.766 1.00 91.75 190 ASN A C 1
ATOM 1506 O O . ASN A 1 190 ? -3.180 -11.308 14.405 1.00 91.75 190 ASN A O 1
ATOM 1510 N N . SER A 1 191 ? -2.820 -10.319 12.434 1.00 92.19 191 SER A N 1
ATOM 1511 C CA . SER A 1 191 ? -3.411 -11.420 11.671 1.00 92.19 191 SER A CA 1
ATOM 1512 C C . SER A 1 191 ? -2.438 -12.590 11.530 1.00 92.19 191 SER A C 1
ATOM 1514 O O . SER A 1 191 ? -1.268 -12.402 11.198 1.00 92.19 191 SER A O 1
ATOM 1516 N N . ALA A 1 192 ? -2.946 -13.814 11.683 1.00 87.75 192 ALA A N 1
ATOM 1517 C CA . ALA A 1 192 ? -2.204 -15.032 11.351 1.00 87.75 192 ALA A CA 1
ATOM 1518 C C . ALA A 1 192 ? -1.989 -15.206 9.833 1.00 87.75 192 ALA A C 1
ATOM 1520 O O . ALA A 1 192 ? -1.085 -15.926 9.413 1.00 87.75 192 ALA A O 1
ATOM 1521 N N . LYS A 1 193 ? -2.829 -14.568 9.007 1.00 90.25 193 LYS A N 1
ATOM 1522 C CA . LYS A 1 193 ? -2.756 -14.576 7.538 1.00 90.25 193 LYS A CA 1
ATOM 1523 C C . LYS A 1 193 ? -2.942 -13.144 7.023 1.00 90.25 193 LYS A C 1
ATOM 1525 O O . LYS A 1 193 ? -3.976 -12.833 6.430 1.00 90.25 193 LYS A O 1
ATOM 1530 N N . PRO A 1 194 ? -1.973 -12.247 7.265 1.00 90.06 194 PRO A N 1
ATOM 1531 C CA . PRO A 1 194 ? -2.124 -10.842 6.926 1.00 90.06 194 PRO A CA 1
ATOM 1532 C C . PRO A 1 194 ? -2.245 -10.645 5.408 1.00 90.06 194 PRO A C 1
ATOM 1534 O O . PRO A 1 194 ? -1.755 -11.472 4.628 1.00 90.06 194 PRO A O 1
ATOM 1537 N N . PRO A 1 195 ? -2.832 -9.526 4.950 1.00 89.62 195 PRO A N 1
ATOM 1538 C CA . PRO A 1 195 ? -2.898 -9.195 3.535 1.00 89.62 195 PRO A CA 1
ATOM 1539 C C . PRO A 1 195 ? -1.516 -9.259 2.881 1.00 89.62 195 PRO A C 1
ATOM 1541 O O . PRO A 1 195 ? -0.523 -8.778 3.430 1.00 89.62 195 PRO A O 1
ATOM 1544 N N . THR A 1 196 ? -1.441 -9.848 1.687 1.00 89.25 196 THR A N 1
ATOM 1545 C CA . THR A 1 196 ? -0.158 -9.971 0.978 1.00 89.25 196 THR A CA 1
ATOM 1546 C C . THR A 1 196 ? 0.456 -8.597 0.709 1.00 89.25 196 THR A C 1
ATOM 1548 O O . THR A 1 196 ? -0.256 -7.630 0.435 1.00 89.25 196 THR A O 1
ATOM 1551 N N . GLY A 1 197 ? 1.790 -8.508 0.678 1.00 88.00 197 GLY A N 1
ATOM 1552 C CA . GLY A 1 197 ? 2.475 -7.258 0.332 1.00 88.00 197 GLY A CA 1
ATOM 1553 C C . GLY A 1 197 ? 2.013 -6.663 -1.006 1.00 88.00 197 GLY A C 1
ATOM 1554 O O . GLY A 1 197 ? 1.851 -5.454 -1.116 1.00 88.00 197 GLY A O 1
ATOM 1555 N N . LYS A 1 198 ? 1.686 -7.504 -2.001 1.00 87.75 198 LYS A N 1
ATOM 1556 C CA . LYS A 1 198 ? 1.095 -7.068 -3.283 1.00 87.75 198 LYS A CA 1
ATOM 1557 C C . LYS A 1 198 ? -0.267 -6.398 -3.102 1.00 87.75 198 LYS A C 1
ATOM 1559 O O . LYS A 1 198 ? -0.538 -5.410 -3.775 1.00 87.75 198 LYS A O 1
ATOM 1564 N N . PHE A 1 199 ? -1.118 -6.937 -2.232 1.00 88.50 199 PHE A N 1
ATOM 1565 C CA . PHE A 1 199 ? -2.413 -6.337 -1.928 1.00 88.50 199 PHE A CA 1
ATOM 1566 C C . PHE A 1 199 ? -2.229 -4.975 -1.253 1.00 88.50 199 PHE A C 1
ATOM 1568 O O . PHE A 1 199 ? -2.791 -3.985 -1.712 1.00 88.50 199 PHE A O 1
ATOM 1575 N N . VAL A 1 200 ? -1.376 -4.905 -0.226 1.00 90.44 200 VAL A N 1
ATOM 1576 C CA . VAL A 1 200 ? -1.102 -3.657 0.504 1.00 90.44 200 VAL A CA 1
ATOM 1577 C C . VAL A 1 200 ? -0.507 -2.594 -0.423 1.00 90.44 200 VAL A C 1
ATOM 1579 O O . VAL A 1 200 ? -0.987 -1.464 -0.443 1.00 90.44 200 VAL A O 1
ATOM 1582 N N . LEU A 1 201 ? 0.474 -2.956 -1.256 1.00 90.62 201 LEU A N 1
ATOM 1583 C CA . LEU A 1 201 ? 1.037 -2.054 -2.264 1.00 90.62 201 LEU A CA 1
ATOM 1584 C C . LEU A 1 201 ? -0.048 -1.518 -3.197 1.00 90.62 201 LEU A C 1
ATOM 1586 O O . LEU A 1 201 ? -0.146 -0.308 -3.355 1.00 90.62 201 LEU A O 1
ATOM 1590 N N . ARG A 1 202 ? -0.902 -2.388 -3.752 1.00 89.81 202 ARG A N 1
ATOM 1591 C CA . ARG A 1 202 ? -1.996 -1.977 -4.643 1.00 89.81 202 ARG A CA 1
ATOM 1592 C C . ARG A 1 202 ? -2.916 -0.945 -3.989 1.00 89.81 202 ARG A C 1
ATOM 1594 O O . ARG A 1 202 ? -3.336 -0.010 -4.666 1.00 89.81 202 ARG A O 1
ATOM 1601 N N . MET A 1 203 ? -3.219 -1.112 -2.703 1.00 88.88 203 MET A N 1
ATOM 1602 C CA . MET A 1 203 ? -4.068 -0.180 -1.958 1.00 88.88 203 MET A CA 1
ATOM 1603 C C . MET A 1 203 ? -3.403 1.186 -1.755 1.00 88.88 203 MET A C 1
ATOM 1605 O O . MET A 1 203 ? -4.077 2.208 -1.849 1.00 88.88 203 MET A O 1
ATOM 1609 N N . PHE A 1 204 ? -2.089 1.219 -1.520 1.00 91.88 204 PHE A N 1
ATOM 1610 C CA . PHE A 1 204 ? -1.355 2.462 -1.272 1.00 91.88 204 PHE A CA 1
ATOM 1611 C C . PHE A 1 204 ? -0.730 3.101 -2.518 1.00 91.88 204 PHE A C 1
ATOM 1613 O O . PHE A 1 204 ? -0.357 4.267 -2.449 1.00 91.88 204 PHE A O 1
ATOM 1620 N N . CYS A 1 205 ? -0.650 2.414 -3.664 1.00 90.56 205 CYS A N 1
ATOM 1621 C CA . CYS A 1 205 ? -0.099 2.964 -4.910 1.00 90.56 205 CYS A CA 1
ATOM 1622 C C . CYS A 1 205 ? -0.655 4.358 -5.268 1.00 90.56 205 CYS A C 1
ATOM 1624 O O . CYS A 1 205 ? 0.161 5.242 -5.534 1.00 90.56 205 CYS A O 1
ATOM 1626 N N . PRO A 1 206 ? -1.980 4.616 -5.218 1.00 88.88 206 PRO A N 1
ATOM 1627 C CA . PRO A 1 206 ? -2.512 5.954 -5.486 1.00 88.88 206 PRO A CA 1
ATOM 1628 C C . PRO A 1 206 ? -1.973 7.013 -4.516 1.00 88.88 206 PRO A C 1
ATOM 1630 O O . PRO A 1 206 ? -1.659 8.125 -4.919 1.00 88.88 206 PRO A O 1
ATOM 1633 N N . VAL A 1 207 ? -1.807 6.654 -3.240 1.00 91.44 207 VAL A N 1
ATOM 1634 C CA . VAL A 1 207 ? -1.298 7.543 -2.184 1.00 91.44 207 VAL A CA 1
ATOM 1635 C C . VAL A 1 207 ? 0.212 7.769 -2.309 1.00 91.44 207 VAL A C 1
ATOM 1637 O O . VAL A 1 207 ? 0.706 8.856 -2.016 1.00 91.44 207 VAL A O 1
ATOM 1640 N N . PHE A 1 208 ? 0.962 6.759 -2.748 1.00 92.31 208 PHE A N 1
ATOM 1641 C CA . PHE A 1 208 ? 2.399 6.862 -2.995 1.00 92.31 208 PHE A CA 1
ATOM 1642 C C . PHE A 1 208 ? 2.717 7.783 -4.172 1.00 92.31 208 PHE A C 1
ATOM 1644 O O . PHE A 1 208 ? 3.630 8.603 -4.074 1.00 92.31 208 PHE A O 1
ATOM 1651 N N . LEU A 1 209 ? 1.950 7.666 -5.256 1.00 88.25 209 LEU A N 1
ATOM 1652 C CA . LEU A 1 209 ? 2.149 8.448 -6.475 1.00 88.25 209 LEU A CA 1
ATOM 1653 C C . LEU A 1 209 ? 1.529 9.850 -6.397 1.00 88.25 209 LEU A C 1
ATOM 1655 O O . LEU A 1 209 ? 1.871 10.702 -7.210 1.00 88.25 209 LEU A O 1
ATOM 1659 N N . ASN A 1 210 ? 0.662 10.116 -5.416 1.00 87.56 210 ASN A N 1
ATOM 1660 C CA . ASN A 1 210 ? 0.111 11.448 -5.192 1.00 87.56 210 ASN A CA 1
ATOM 1661 C C . ASN A 1 210 ? 1.134 12.352 -4.456 1.00 87.56 210 ASN A C 1
ATOM 1663 O O . ASN A 1 210 ? 1.585 11.991 -3.361 1.00 87.56 210 ASN A O 1
ATOM 1667 N N . PRO A 1 211 ? 1.505 13.520 -5.019 1.00 81.31 211 PRO A N 1
ATOM 1668 C CA . PRO A 1 211 ? 2.438 14.459 -4.394 1.00 81.31 211 PRO A CA 1
ATOM 1669 C C . PRO A 1 211 ? 1.822 15.308 -3.263 1.00 81.31 211 PRO A C 1
ATOM 1671 O O . PRO A 1 211 ? 2.546 16.060 -2.610 1.00 81.31 211 PRO A O 1
ATOM 1674 N N . GLU A 1 212 ? 0.513 15.225 -3.010 1.00 85.12 212 GLU A N 1
ATOM 1675 C CA . GLU A 1 212 ? -0.171 16.022 -1.990 1.00 85.12 212 GLU A CA 1
ATOM 1676 C C . GLU A 1 212 ? 0.390 15.799 -0.576 1.00 85.12 212 GLU A C 1
ATOM 1678 O O . GLU A 1 212 ? 0.362 14.698 -0.017 1.00 85.12 212 GLU A O 1
ATOM 1683 N N . ALA A 1 213 ? 0.819 16.893 0.061 1.00 81.50 213 ALA A N 1
ATOM 1684 C CA . ALA A 1 213 ? 1.363 16.872 1.418 1.00 81.50 213 ALA A CA 1
ATOM 1685 C C . ALA A 1 213 ? 0.350 16.383 2.475 1.00 81.50 213 ALA A C 1
ATOM 1687 O O . ALA A 1 213 ? 0.744 15.764 3.464 1.00 81.50 213 ALA A O 1
ATOM 1688 N N . SER A 1 214 ? -0.952 16.608 2.253 1.00 85.69 214 SER A N 1
ATOM 1689 C CA . SER A 1 214 ? -2.056 16.166 3.126 1.00 85.69 214 SER A CA 1
ATOM 1690 C C . SER A 1 214 ? -2.080 14.646 3.334 1.00 85.69 214 SER A C 1
ATOM 1692 O O . SER A 1 214 ? -2.491 14.169 4.392 1.00 85.69 214 SER A O 1
ATOM 1694 N N . LEU A 1 215 ? -1.591 13.886 2.351 1.00 87.62 215 LEU A N 1
ATOM 1695 C CA . LEU A 1 215 ? -1.510 12.429 2.375 1.00 87.62 215 LEU A CA 1
ATOM 1696 C C . LEU A 1 215 ? -0.118 11.915 2.764 1.00 87.62 215 LEU A C 1
ATOM 1698 O O . LEU A 1 215 ? 0.096 10.704 2.804 1.00 87.62 215 LEU A O 1
ATOM 1702 N N . GLY A 1 216 ? 0.831 12.799 3.093 1.00 90.75 216 GLY A N 1
ATOM 1703 C CA . GLY A 1 216 ? 2.211 12.423 3.405 1.00 90.75 216 GLY A CA 1
ATOM 1704 C C . GLY A 1 216 ? 2.322 11.427 4.560 1.00 90.75 216 GLY A C 1
ATOM 1705 O O . GLY A 1 216 ? 3.010 10.416 4.433 1.00 90.75 216 GLY A O 1
ATOM 1706 N N . GLY A 1 217 ? 1.576 11.652 5.647 1.00 90.88 217 GLY A N 1
ATOM 1707 C CA . GLY A 1 217 ? 1.540 10.729 6.788 1.00 90.88 217 GLY A CA 1
ATOM 1708 C C . GLY A 1 217 ? 0.982 9.349 6.422 1.00 90.88 217 GLY A C 1
ATOM 1709 O O . GLY A 1 217 ? 1.548 8.331 6.818 1.00 90.88 217 GLY A O 1
ATOM 1710 N N . LEU A 1 218 ? -0.071 9.304 5.596 1.00 92.00 218 LEU A N 1
ATOM 1711 C CA . LEU A 1 218 ? -0.642 8.049 5.099 1.00 92.00 218 LEU A CA 1
ATOM 1712 C C . LEU A 1 218 ? 0.327 7.319 4.167 1.00 92.00 218 LEU A C 1
ATOM 1714 O O . LEU A 1 218 ? 0.445 6.103 4.260 1.00 92.00 218 LEU A O 1
ATOM 1718 N N . ALA A 1 219 ? 1.037 8.044 3.302 1.00 94.00 219 ALA A N 1
ATOM 1719 C CA . ALA A 1 219 ? 2.045 7.476 2.414 1.00 94.00 219 ALA A CA 1
ATOM 1720 C C . ALA A 1 219 ? 3.205 6.859 3.208 1.00 94.00 219 ALA A C 1
ATOM 1722 O O . ALA A 1 219 ? 3.608 5.732 2.941 1.00 94.00 219 ALA A O 1
ATOM 1723 N N . VAL A 1 220 ? 3.716 7.549 4.230 1.00 95.06 220 VAL A N 1
ATOM 1724 C CA . VAL A 1 220 ? 4.784 7.001 5.078 1.00 95.06 220 VAL A CA 1
ATOM 1725 C C . VAL A 1 220 ? 4.293 5.777 5.856 1.00 95.06 220 VAL A C 1
ATOM 1727 O O . VAL A 1 220 ? 4.940 4.730 5.817 1.00 95.06 220 VAL A O 1
ATOM 1730 N N . CYS A 1 221 ? 3.119 5.854 6.487 1.00 94.31 221 CYS A N 1
ATOM 1731 C CA . CYS A 1 221 ? 2.503 4.711 7.165 1.00 94.31 221 CYS A CA 1
ATOM 1732 C C . CYS A 1 221 ? 2.283 3.524 6.210 1.00 94.31 221 CYS A C 1
ATOM 1734 O O . CYS A 1 221 ? 2.622 2.388 6.542 1.00 94.31 221 CYS A O 1
ATOM 1736 N N . GLY A 1 222 ? 1.789 3.790 4.999 1.00 94.25 222 GLY A N 1
ATOM 1737 C CA . GLY A 1 222 ? 1.574 2.796 3.953 1.00 94.25 222 GLY A CA 1
ATOM 1738 C C . GLY A 1 222 ? 2.861 2.113 3.503 1.00 94.25 222 GLY A C 1
ATOM 1739 O O . GLY A 1 222 ? 2.857 0.904 3.284 1.00 94.25 222 GLY A O 1
ATOM 1740 N N . ALA A 1 223 ? 3.978 2.843 3.425 1.00 95.56 223 ALA A N 1
ATOM 1741 C CA . ALA A 1 223 ? 5.280 2.271 3.087 1.00 95.56 223 ALA A CA 1
ATOM 1742 C C . ALA A 1 223 ? 5.743 1.271 4.157 1.00 95.56 223 ALA A C 1
ATOM 1744 O O . ALA A 1 223 ? 6.139 0.152 3.830 1.00 95.56 223 ALA A O 1
ATOM 1745 N N . HIS A 1 224 ? 5.611 1.635 5.436 1.00 95.38 224 HIS A N 1
ATOM 1746 C CA . HIS A 1 224 ? 5.896 0.739 6.563 1.00 95.38 224 HIS A CA 1
ATOM 1747 C C . HIS A 1 224 ? 4.983 -0.489 6.571 1.00 95.38 224 HIS A C 1
ATOM 1749 O O . HIS A 1 224 ? 5.466 -1.615 6.675 1.00 95.38 224 HIS A O 1
ATOM 1755 N N . CYS A 1 225 ? 3.676 -0.294 6.376 1.00 93.88 225 CYS A N 1
ATOM 1756 C CA . CYS A 1 225 ? 2.704 -1.383 6.272 1.00 93.88 225 CYS A CA 1
ATOM 1757 C C . CYS A 1 225 ? 3.056 -2.343 5.126 1.00 93.88 225 CYS A C 1
ATOM 1759 O O . CYS A 1 225 ? 3.148 -3.552 5.334 1.00 93.88 225 CYS A O 1
ATOM 1761 N N . ALA A 1 226 ? 3.318 -1.814 3.929 1.00 93.25 226 ALA A N 1
ATOM 1762 C CA . ALA A 1 226 ? 3.716 -2.611 2.776 1.00 93.25 226 ALA A CA 1
ATOM 1763 C C . ALA A 1 226 ? 5.010 -3.387 3.051 1.00 93.25 226 ALA A C 1
ATOM 1765 O O . ALA A 1 226 ? 5.072 -4.583 2.778 1.00 93.25 226 ALA A O 1
ATOM 1766 N N . MET A 1 227 ? 6.020 -2.747 3.646 1.00 92.75 227 MET A N 1
ATOM 1767 C CA . MET A 1 227 ? 7.292 -3.388 3.986 1.00 92.75 227 MET A CA 1
ATOM 1768 C C . MET A 1 227 ? 7.117 -4.511 5.022 1.00 92.75 227 MET A C 1
ATOM 1770 O O . MET A 1 227 ? 7.695 -5.588 4.860 1.00 92.75 227 MET A O 1
ATOM 1774 N N . ARG A 1 228 ? 6.289 -4.308 6.055 1.00 92.06 228 ARG A N 1
ATOM 1775 C CA . ARG A 1 228 ? 5.935 -5.354 7.030 1.00 92.06 228 ARG A CA 1
ATOM 1776 C C . ARG A 1 228 ? 5.240 -6.539 6.347 1.00 92.06 228 ARG A C 1
ATOM 1778 O O . ARG A 1 228 ? 5.672 -7.676 6.522 1.00 92.06 228 ARG A O 1
ATOM 1785 N N . ALA A 1 229 ? 4.245 -6.278 5.498 1.00 91.25 229 ALA A N 1
ATOM 1786 C CA . ALA A 1 229 ? 3.512 -7.317 4.768 1.00 91.25 229 ALA A CA 1
ATOM 1787 C C . ALA A 1 229 ? 4.384 -8.084 3.753 1.00 91.25 229 ALA A C 1
ATOM 1789 O O . ALA A 1 229 ? 4.242 -9.295 3.596 1.00 91.25 229 ALA A O 1
ATOM 1790 N N . LEU A 1 230 ? 5.313 -7.402 3.074 1.00 89.12 230 LEU A N 1
ATOM 1791 C CA . LEU A 1 230 ? 6.282 -8.028 2.165 1.00 89.12 230 LEU A CA 1
ATOM 1792 C C . LEU A 1 230 ? 7.265 -8.936 2.917 1.00 89.12 230 LEU A C 1
ATOM 1794 O O . LEU A 1 230 ? 7.613 -10.005 2.421 1.00 89.12 230 LEU A O 1
ATOM 1798 N N . ARG A 1 231 ? 7.696 -8.535 4.121 1.00 88.75 231 ARG A N 1
ATOM 1799 C CA . ARG A 1 231 ? 8.583 -9.348 4.970 1.00 88.75 231 ARG A CA 1
ATOM 1800 C C . ARG A 1 231 ? 7.888 -10.571 5.547 1.00 88.75 231 ARG A C 1
ATOM 1802 O O . ARG A 1 231 ? 8.533 -11.606 5.624 1.00 88.75 231 ARG A O 1
ATOM 1809 N N . HIS A 1 232 ? 6.609 -10.459 5.906 1.00 88.81 232 HIS A N 1
ATOM 1810 C CA . HIS A 1 232 ? 5.862 -11.535 6.561 1.00 88.81 232 HIS A CA 1
ATOM 1811 C C . HIS A 1 232 ? 5.915 -12.860 5.782 1.00 88.81 232 HIS A C 1
ATOM 1813 O O . HIS A 1 232 ? 6.168 -13.910 6.360 1.00 88.81 232 HIS A O 1
ATOM 1819 N N . TYR A 1 233 ? 5.733 -12.809 4.460 1.00 84.06 233 TYR A N 1
ATOM 1820 C CA . TYR A 1 233 ? 5.726 -14.007 3.612 1.00 84.06 233 TYR A CA 1
ATOM 1821 C C . TYR A 1 233 ? 7.098 -14.379 3.032 1.00 84.06 233 TYR A C 1
ATOM 1823 O O . TYR A 1 233 ? 7.197 -15.374 2.319 1.00 84.06 233 TYR A O 1
ATOM 1831 N N . HIS A 1 234 ? 8.141 -13.576 3.276 1.00 82.31 234 HIS A N 1
ATOM 1832 C CA . HIS A 1 234 ? 9.478 -13.745 2.691 1.00 82.31 234 HIS A CA 1
ATOM 1833 C C . HIS A 1 234 ? 9.504 -13.943 1.154 1.00 82.31 234 HIS A C 1
ATOM 1835 O O . HIS A 1 234 ? 10.472 -14.486 0.625 1.00 82.31 234 HIS A O 1
ATOM 1841 N N . ASP A 1 235 ? 8.479 -13.493 0.413 1.00 77.19 235 ASP A N 1
ATOM 1842 C CA . ASP A 1 235 ? 8.427 -13.616 -1.051 1.00 77.19 235 ASP A CA 1
ATOM 1843 C C . ASP A 1 235 ? 8.974 -12.334 -1.709 1.00 77.19 235 ASP A C 1
ATOM 1845 O O . ASP A 1 235 ? 8.306 -11.294 -1.682 1.00 77.19 235 ASP A O 1
ATOM 1849 N N . PRO A 1 236 ? 10.166 -12.372 -2.339 1.00 82.38 236 PRO A N 1
ATOM 1850 C CA . PRO A 1 236 ? 10.734 -11.207 -3.013 1.00 82.38 236 PRO A CA 1
ATOM 1851 C C . PRO A 1 236 ? 10.044 -10.900 -4.351 1.00 82.38 236 PRO A C 1
ATOM 1853 O O . PRO A 1 236 ? 10.409 -9.937 -5.030 1.00 82.38 236 PRO A O 1
ATOM 1856 N N . ARG A 1 237 ? 9.092 -11.732 -4.796 1.00 87.38 237 ARG A N 1
ATOM 1857 C CA . ARG A 1 237 ? 8.480 -11.606 -6.118 1.00 87.38 237 ARG A CA 1
ATOM 1858 C C . ARG A 1 237 ? 7.313 -10.631 -6.106 1.00 87.38 237 ARG A C 1
ATOM 1860 O O . ARG A 1 237 ? 6.274 -10.870 -5.488 1.00 87.38 237 ARG A O 1
ATOM 1867 N N . VAL A 1 238 ? 7.416 -9.595 -6.924 1.00 91.00 238 VAL A N 1
ATOM 1868 C CA . VAL A 1 238 ? 6.375 -8.581 -7.128 1.00 91.00 238 VAL A CA 1
ATOM 1869 C C . VAL A 1 238 ? 5.865 -8.594 -8.573 1.00 91.00 238 VAL A C 1
ATOM 1871 O O . VAL A 1 238 ? 6.427 -9.240 -9.464 1.00 91.00 238 VAL A O 1
ATOM 1874 N N . THR A 1 239 ? 4.729 -7.943 -8.816 1.00 93.38 239 THR A N 1
ATOM 1875 C CA . THR A 1 239 ? 4.273 -7.694 -10.191 1.00 93.38 239 THR A CA 1
ATOM 1876 C C . THR A 1 239 ? 5.157 -6.622 -10.827 1.00 93.38 239 THR A C 1
ATOM 1878 O O . THR A 1 239 ? 5.743 -5.807 -10.117 1.00 93.38 239 THR A O 1
ATOM 1881 N N . ALA A 1 240 ? 5.224 -6.597 -12.159 1.00 95.12 240 ALA A N 1
ATOM 1882 C CA . ALA A 1 240 ? 5.916 -5.552 -12.915 1.00 95.12 240 ALA A CA 1
ATOM 1883 C C . ALA A 1 240 ? 5.508 -4.132 -12.478 1.00 95.12 240 ALA A C 1
ATOM 1885 O O . ALA A 1 240 ? 6.364 -3.289 -12.231 1.00 95.12 240 ALA A O 1
ATOM 1886 N N . PHE A 1 241 ? 4.203 -3.901 -12.306 1.00 94.44 241 PHE A N 1
ATOM 1887 C CA . PHE A 1 241 ? 3.668 -2.620 -11.847 1.00 94.44 241 PHE A CA 1
ATOM 1888 C C . PHE A 1 241 ? 4.174 -2.234 -10.452 1.00 94.44 241 PHE A C 1
ATOM 1890 O O . PHE A 1 241 ? 4.703 -1.144 -10.265 1.00 94.44 241 PHE A O 1
ATOM 1897 N N . HIS A 1 242 ? 4.076 -3.141 -9.476 1.00 93.81 242 HIS A N 1
ATOM 1898 C CA . HIS A 1 242 ? 4.559 -2.866 -8.121 1.00 93.81 242 HIS A CA 1
ATOM 1899 C C . HIS A 1 242 ? 6.077 -2.669 -8.071 1.00 93.81 242 HIS A C 1
ATOM 1901 O O . HIS A 1 242 ? 6.548 -1.837 -7.302 1.00 93.81 242 HIS A O 1
ATOM 1907 N N . PHE A 1 243 ? 6.834 -3.395 -8.899 1.00 94.38 243 PHE A N 1
ATOM 1908 C CA . PHE A 1 243 ? 8.271 -3.177 -9.026 1.00 94.38 243 PHE A CA 1
ATOM 1909 C C . PHE A 1 243 ? 8.574 -1.766 -9.536 1.00 94.38 243 PHE A C 1
ATOM 1911 O O . PHE A 1 243 ? 9.360 -1.066 -8.910 1.00 94.38 243 PHE A O 1
ATOM 1918 N N . ALA A 1 244 ? 7.918 -1.327 -10.619 1.00 94.81 244 ALA A N 1
ATOM 1919 C CA . ALA A 1 244 ? 8.087 0.020 -11.166 1.00 94.81 244 ALA A CA 1
ATOM 1920 C C . ALA A 1 244 ? 7.759 1.105 -10.128 1.00 94.81 244 ALA A C 1
ATOM 1922 O O . ALA A 1 244 ? 8.524 2.052 -9.967 1.00 94.81 244 ALA A O 1
ATOM 1923 N N . VAL A 1 245 ? 6.662 0.940 -9.375 1.00 94.44 245 VAL A N 1
ATOM 1924 C CA . VAL A 1 245 ? 6.291 1.871 -8.298 1.00 94.44 245 VAL A CA 1
ATOM 1925 C C . VAL A 1 245 ? 7.364 1.916 -7.212 1.00 94.44 245 VAL A C 1
ATOM 1927 O O . VAL A 1 245 ? 7.778 3.003 -6.824 1.00 94.44 245 VAL A O 1
ATOM 1930 N N . ILE A 1 246 ? 7.846 0.769 -6.726 1.00 94.38 246 ILE A N 1
ATOM 1931 C CA . ILE A 1 246 ? 8.889 0.751 -5.691 1.00 94.38 246 ILE A CA 1
ATOM 1932 C C . ILE A 1 246 ? 10.204 1.340 -6.220 1.00 94.38 246 ILE A C 1
ATOM 1934 O O . ILE A 1 246 ? 10.826 2.121 -5.506 1.00 94.38 246 ILE A O 1
ATOM 1938 N N . ASP A 1 247 ? 10.615 1.026 -7.453 1.00 93.25 247 ASP A N 1
ATOM 1939 C CA . ASP A 1 247 ? 11.829 1.597 -8.057 1.00 93.25 247 ASP A CA 1
ATOM 1940 C C . ASP A 1 247 ? 11.737 3.128 -8.152 1.00 93.25 247 ASP A C 1
ATOM 1942 O O . ASP A 1 247 ? 12.674 3.828 -7.766 1.00 93.25 247 ASP A O 1
ATOM 1946 N N . ARG A 1 248 ? 10.571 3.661 -8.544 1.00 93.12 248 ARG A N 1
ATOM 1947 C CA . ARG A 1 248 ? 10.302 5.105 -8.520 1.00 93.12 248 ARG A CA 1
ATOM 1948 C C . ARG A 1 248 ? 10.454 5.678 -7.112 1.00 93.12 248 ARG A C 1
ATOM 1950 O O . ARG A 1 248 ? 11.163 6.663 -6.922 1.00 93.12 248 ARG A O 1
ATOM 1957 N N . LEU A 1 249 ? 9.816 5.054 -6.121 1.00 93.75 249 LEU A N 1
ATOM 1958 C CA . LEU A 1 249 ? 9.827 5.521 -4.731 1.00 93.75 249 LEU A CA 1
ATOM 1959 C C . LEU A 1 249 ? 11.214 5.480 -4.083 1.00 93.75 249 LEU A C 1
ATOM 1961 O O . LEU A 1 249 ? 11.523 6.330 -3.257 1.00 93.75 249 LEU A O 1
ATOM 1965 N N . VAL A 1 250 ? 12.056 4.509 -4.438 1.00 94.00 250 VAL A N 1
ATOM 1966 C CA . VAL A 1 250 ? 13.434 4.424 -3.926 1.00 94.00 250 VAL A CA 1
ATOM 1967 C C . VAL A 1 250 ? 14.314 5.538 -4.494 1.00 94.00 250 VAL A C 1
ATOM 1969 O O . VAL A 1 250 ? 15.269 5.970 -3.841 1.00 94.00 250 VAL A O 1
ATOM 1972 N N . ARG A 1 251 ? 13.992 6.041 -5.684 1.00 89.44 251 ARG A N 1
ATOM 1973 C CA . ARG A 1 251 ? 14.792 7.053 -6.383 1.00 89.44 251 ARG A CA 1
ATOM 1974 C C . ARG A 1 251 ? 14.375 8.470 -6.073 1.00 89.44 251 ARG A C 1
ATOM 1976 O O . ARG A 1 251 ? 15.240 9.339 -5.996 1.00 89.44 251 ARG A O 1
ATOM 1983 N N . ASP A 1 252 ? 13.084 8.693 -5.866 1.00 88.19 252 ASP A N 1
ATOM 1984 C CA . ASP A 1 252 ? 12.600 9.997 -5.455 1.00 88.19 252 ASP A CA 1
ATOM 1985 C C . ASP A 1 252 ? 13.097 10.330 -4.041 1.00 88.19 252 ASP A C 1
ATOM 1987 O O . ASP A 1 252 ? 12.794 9.656 -3.056 1.00 88.19 252 ASP A O 1
ATOM 1991 N N . LYS A 1 253 ? 13.891 11.395 -3.954 1.00 90.44 253 LYS A N 1
ATOM 1992 C CA . LYS A 1 253 ? 14.405 11.971 -2.704 1.00 90.44 253 LYS A CA 1
ATOM 1993 C C . LYS A 1 253 ? 14.153 13.478 -2.650 1.00 90.44 253 LYS A C 1
ATOM 1995 O O . LYS A 1 253 ? 14.832 14.198 -1.929 1.00 90.44 253 LYS A O 1
ATOM 2000 N N . SER A 1 254 ? 13.187 13.960 -3.434 1.00 89.06 254 SER A N 1
ATOM 2001 C CA . SER A 1 254 ? 12.883 15.388 -3.590 1.00 89.06 254 SER A CA 1
ATOM 2002 C C . SER A 1 254 ? 12.311 16.038 -2.326 1.00 89.06 254 SER A C 1
ATOM 2004 O O . SER A 1 254 ? 12.392 17.252 -2.159 1.00 89.06 254 SER A O 1
ATOM 2006 N N . THR A 1 255 ? 11.734 15.243 -1.422 1.00 90.75 255 THR A N 1
ATOM 2007 C CA . THR A 1 255 ? 11.076 15.709 -0.193 1.00 90.75 255 THR A CA 1
ATOM 2008 C C . THR A 1 255 ? 11.441 14.826 1.000 1.00 90.75 255 THR A C 1
ATOM 2010 O O . THR A 1 255 ? 11.909 13.699 0.822 1.00 90.75 255 THR A O 1
ATOM 2013 N N . ASN A 1 256 ? 11.172 15.287 2.229 1.00 90.25 256 ASN A N 1
ATOM 2014 C CA . ASN A 1 256 ? 11.323 14.460 3.438 1.00 90.25 256 ASN A CA 1
ATOM 2015 C C . ASN A 1 256 ? 10.469 13.186 3.363 1.00 90.25 256 ASN A C 1
ATOM 2017 O O . ASN A 1 256 ? 10.953 12.098 3.661 1.00 90.25 256 ASN A O 1
ATOM 2021 N N . ARG A 1 257 ? 9.222 13.313 2.883 1.00 92.88 257 ARG A N 1
ATOM 2022 C CA . ARG A 1 257 ? 8.314 12.184 2.618 1.00 92.88 257 ARG A CA 1
ATOM 2023 C C . ARG A 1 257 ? 8.966 11.168 1.681 1.00 92.88 257 ARG A C 1
ATOM 2025 O O . ARG A 1 257 ? 9.029 9.989 2.015 1.00 92.88 257 ARG A O 1
ATOM 2032 N N . ALA A 1 258 ? 9.438 11.627 0.521 1.00 92.62 258 ALA A N 1
ATOM 2033 C CA . ALA A 1 258 ? 10.051 10.767 -0.488 1.00 92.62 258 ALA A CA 1
ATOM 2034 C C . ALA A 1 258 ? 11.333 10.111 0.043 1.00 92.62 258 ALA A C 1
ATOM 2036 O O . ALA A 1 258 ? 11.492 8.900 -0.052 1.00 92.62 258 ALA A O 1
ATOM 2037 N N . THR A 1 259 ? 12.180 10.882 0.730 1.00 93.75 259 THR A N 1
ATOM 2038 C CA . THR A 1 259 ? 13.399 10.384 1.378 1.00 93.75 259 THR A CA 1
ATOM 2039 C C . THR A 1 259 ? 13.093 9.283 2.393 1.00 93.75 259 THR A C 1
ATOM 2041 O O . THR A 1 259 ? 13.753 8.245 2.385 1.00 93.75 259 THR A O 1
ATOM 2044 N N . HIS A 1 260 ? 12.073 9.460 3.237 1.00 95.38 260 HIS A N 1
ATOM 2045 C CA . HIS A 1 260 ? 11.690 8.455 4.231 1.00 95.38 260 HIS A CA 1
ATOM 2046 C C . HIS A 1 260 ? 11.169 7.177 3.573 1.00 95.38 260 HIS A C 1
ATOM 2048 O O . HIS A 1 260 ? 11.617 6.081 3.902 1.00 95.38 260 HIS A O 1
ATOM 2054 N N . ILE A 1 261 ? 10.260 7.305 2.600 1.00 95.62 261 ILE A N 1
ATOM 2055 C CA . ILE A 1 261 ? 9.718 6.161 1.850 1.00 95.62 261 ILE A CA 1
ATOM 2056 C C . ILE A 1 261 ? 10.834 5.426 1.089 1.00 95.62 261 ILE A C 1
ATOM 2058 O O . ILE A 1 261 ? 10.890 4.195 1.120 1.00 95.62 261 ILE A O 1
ATOM 2062 N N . SER A 1 262 ? 11.759 6.163 0.469 1.00 95.50 262 SER A N 1
ATOM 2063 C CA . SER A 1 262 ? 12.943 5.612 -0.196 1.00 95.50 262 SER A CA 1
ATOM 2064 C C . SER A 1 262 ? 13.762 4.747 0.764 1.00 95.50 262 SER A C 1
ATOM 2066 O O . SER A 1 262 ? 14.066 3.595 0.454 1.00 95.50 262 SER A O 1
ATOM 2068 N N . GLN A 1 263 ? 14.038 5.242 1.975 1.00 95.69 263 GLN A N 1
ATOM 2069 C CA . GLN A 1 263 ? 14.782 4.495 2.992 1.00 95.69 263 GLN A CA 1
ATOM 2070 C C . GLN A 1 263 ? 14.049 3.233 3.477 1.00 95.69 263 GLN A C 1
ATOM 2072 O O . GLN A 1 263 ? 14.703 2.228 3.765 1.00 95.69 263 GLN A O 1
ATOM 2077 N N . VAL A 1 264 ? 12.711 3.255 3.556 1.00 95.69 264 VAL A N 1
ATOM 2078 C CA . VAL A 1 264 ? 11.905 2.072 3.916 1.00 95.69 264 VAL A CA 1
ATOM 2079 C C . VAL A 1 264 ? 12.108 0.947 2.896 1.00 95.69 264 VAL A C 1
ATOM 2081 O O . VAL A 1 264 ? 12.332 -0.203 3.284 1.00 95.69 264 VAL A O 1
ATOM 2084 N N . PHE A 1 265 ? 12.063 1.274 1.601 1.00 94.62 265 PHE A N 1
ATOM 2085 C CA . PHE A 1 265 ? 12.114 0.283 0.525 1.00 94.62 265 PHE A CA 1
ATOM 2086 C C . PHE A 1 265 ? 13.524 -0.041 0.006 1.00 94.62 265 PHE A C 1
ATOM 2088 O O . PHE A 1 265 ? 13.688 -1.099 -0.603 1.00 94.62 265 PHE A O 1
ATOM 2095 N N . ASP A 1 266 ? 14.545 0.789 0.259 1.00 92.19 266 ASP A N 1
ATOM 2096 C CA . ASP A 1 266 ? 15.889 0.668 -0.342 1.00 92.19 266 ASP A CA 1
ATOM 2097 C C . ASP A 1 266 ? 16.467 -0.753 -0.243 1.00 92.19 266 ASP A C 1
ATOM 2099 O O . ASP A 1 266 ? 16.796 -1.371 -1.258 1.00 92.19 266 ASP A O 1
ATOM 2103 N N . LYS A 1 267 ? 16.517 -1.325 0.967 1.00 86.62 267 LYS A N 1
ATOM 2104 C CA . LYS A 1 267 ? 17.061 -2.679 1.172 1.00 86.62 267 LYS A CA 1
ATOM 2105 C C . LYS A 1 267 ? 16.247 -3.756 0.458 1.00 86.62 267 LYS A C 1
ATOM 2107 O O . LYS A 1 267 ? 16.824 -4.711 -0.051 1.00 86.62 267 LYS A O 1
ATOM 2112 N N . PHE A 1 268 ? 14.922 -3.621 0.443 1.00 86.38 268 PHE A N 1
ATOM 2113 C CA . PHE A 1 268 ? 14.049 -4.611 -0.182 1.00 86.38 268 PHE A CA 1
ATOM 2114 C C . PHE A 1 268 ? 14.146 -4.556 -1.704 1.00 86.38 268 PHE A C 1
ATOM 2116 O O . PHE A 1 268 ? 14.236 -5.603 -2.339 1.00 86.38 268 PHE A O 1
ATOM 2123 N N . SER A 1 269 ? 14.205 -3.352 -2.278 1.00 89.56 269 SER A N 1
ATOM 2124 C CA . SER A 1 269 ? 14.251 -3.147 -3.728 1.00 89.56 269 SER A CA 1
ATOM 2125 C C . SER A 1 269 ? 15.404 -3.883 -4.408 1.00 89.56 269 SER A C 1
ATOM 2127 O O . SER A 1 269 ? 15.214 -4.477 -5.465 1.00 89.56 269 SER A O 1
ATOM 2129 N N . LYS A 1 270 ? 16.556 -3.961 -3.735 1.00 87.81 270 LYS A N 1
ATOM 2130 C CA . LYS A 1 270 ? 17.759 -4.670 -4.197 1.00 87.81 270 LYS A CA 1
ATOM 2131 C C . LYS A 1 270 ? 17.585 -6.190 -4.283 1.00 87.81 270 LYS A C 1
ATOM 2133 O O . LYS A 1 270 ? 18.326 -6.843 -5.008 1.00 87.81 270 LYS A O 1
ATOM 2138 N N . ALA A 1 271 ? 16.632 -6.760 -3.545 1.00 88.44 271 ALA A N 1
ATOM 2139 C CA . ALA A 1 271 ? 16.363 -8.198 -3.511 1.00 88.44 271 ALA A CA 1
ATOM 2140 C C . ALA A 1 271 ? 15.126 -8.609 -4.330 1.00 88.44 271 ALA A C 1
ATOM 2142 O O . ALA A 1 271 ? 14.875 -9.805 -4.502 1.00 88.44 271 ALA A O 1
ATOM 2143 N N . MET A 1 272 ? 14.336 -7.644 -4.812 1.00 89.94 272 MET A N 1
ATOM 2144 C CA . MET A 1 272 ? 13.078 -7.911 -5.504 1.00 89.94 272 MET A CA 1
ATOM 2145 C C . MET A 1 272 ? 13.279 -8.607 -6.849 1.00 89.94 272 MET A C 1
ATOM 2147 O O . MET A 1 272 ? 14.250 -8.371 -7.565 1.00 89.94 272 MET A O 1
ATOM 2151 N N . ARG A 1 273 ? 12.293 -9.423 -7.234 1.00 90.31 273 ARG A N 1
ATOM 2152 C CA . ARG A 1 273 ? 12.222 -10.047 -8.560 1.00 90.31 273 ARG A CA 1
ATOM 2153 C C . ARG A 1 273 ? 10.873 -9.789 -9.214 1.00 90.31 273 ARG A C 1
ATOM 2155 O O . ARG A 1 273 ? 9.832 -9.816 -8.556 1.00 90.31 273 ARG A O 1
ATOM 2162 N N . ILE A 1 274 ? 10.881 -9.587 -10.526 1.00 92.88 274 ILE A N 1
ATOM 2163 C CA . ILE A 1 274 ? 9.663 -9.370 -11.308 1.00 92.88 274 ILE A CA 1
ATOM 2164 C C . ILE A 1 274 ? 9.088 -10.727 -11.728 1.00 92.88 274 ILE A C 1
ATOM 2166 O O . ILE A 1 274 ? 9.775 -11.546 -12.327 1.00 92.88 274 ILE A O 1
ATOM 2170 N N . THR A 1 275 ? 7.814 -10.970 -11.415 1.00 90.25 275 THR A N 1
ATOM 2171 C CA . THR A 1 275 ? 7.104 -12.217 -11.784 1.00 90.25 275 THR A CA 1
ATOM 2172 C C . THR A 1 275 ? 6.887 -12.380 -13.289 1.00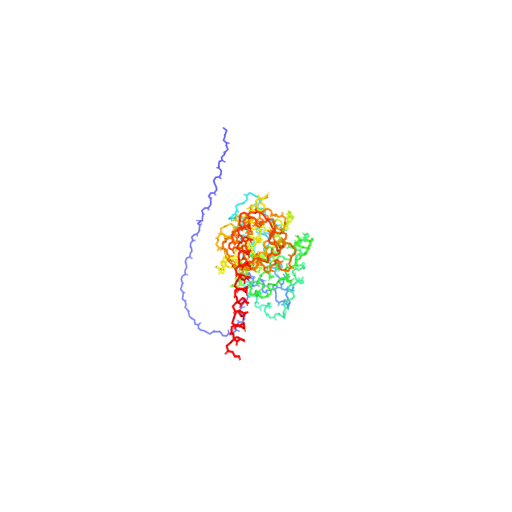 90.25 275 THR A C 1
ATOM 2174 O O . THR A 1 275 ? 6.950 -13.494 -13.796 1.00 90.25 275 THR A O 1
ATOM 2177 N N . ARG A 1 276 ? 6.615 -11.277 -13.993 1.00 92.62 276 ARG A N 1
ATOM 2178 C CA . ARG A 1 276 ? 6.363 -11.221 -15.437 1.00 92.62 276 ARG A CA 1
ATOM 2179 C C . ARG A 1 276 ? 7.157 -10.085 -16.058 1.00 92.62 276 ARG A C 1
ATOM 2181 O O . ARG A 1 276 ? 6.706 -8.939 -16.060 1.00 92.62 276 ARG A O 1
ATOM 2188 N N . MET A 1 277 ? 8.365 -10.406 -16.511 1.00 94.88 277 MET A N 1
ATOM 2189 C CA . MET A 1 277 ? 9.297 -9.419 -17.062 1.00 94.88 277 MET A CA 1
ATOM 2190 C C . MET A 1 277 ? 8.779 -8.788 -18.362 1.00 94.88 277 MET A C 1
ATOM 2192 O O . MET A 1 277 ? 8.995 -7.607 -18.607 1.00 94.88 277 MET A O 1
ATOM 2196 N N . ASP A 1 278 ? 8.006 -9.546 -19.137 1.00 93.56 278 ASP A N 1
ATOM 2197 C CA . ASP A 1 278 ? 7.311 -9.100 -20.347 1.00 93.56 278 ASP A CA 1
ATOM 2198 C C . ASP A 1 278 ? 6.294 -7.974 -20.081 1.00 93.56 278 ASP A C 1
ATOM 2200 O O . ASP A 1 278 ? 6.010 -7.157 -20.950 1.00 93.56 278 ASP A O 1
ATOM 2204 N N . LYS A 1 279 ? 5.762 -7.872 -18.857 1.00 95.50 279 LYS A N 1
ATOM 2205 C CA . LYS A 1 279 ? 4.832 -6.796 -18.471 1.00 95.50 279 LYS A CA 1
ATOM 2206 C C . LYS A 1 279 ? 5.526 -5.565 -17.897 1.00 95.50 279 LYS A C 1
ATOM 2208 O O . LYS A 1 279 ? 4.851 -4.598 -17.545 1.00 95.50 279 LYS A O 1
ATOM 2213 N N . TYR A 1 280 ? 6.855 -5.575 -17.791 1.00 96.06 280 TYR A N 1
ATOM 2214 C CA . TYR A 1 280 ? 7.587 -4.489 -17.149 1.00 96.06 280 TYR A CA 1
ATOM 2215 C C . TYR A 1 280 ? 7.667 -3.221 -17.998 1.00 96.06 280 TYR A C 1
ATOM 2217 O O . TYR A 1 280 ? 7.582 -2.133 -17.442 1.00 96.06 280 TYR A O 1
ATOM 2225 N N . VAL A 1 281 ? 7.696 -3.336 -19.327 1.00 94.69 281 VAL A N 1
ATOM 2226 C CA . VAL A 1 281 ? 7.684 -2.174 -20.235 1.00 94.69 281 VAL A CA 1
ATOM 2227 C C . VAL A 1 281 ? 6.439 -1.317 -20.029 1.00 94.69 281 VAL A C 1
ATOM 2229 O O . VAL A 1 281 ? 6.553 -0.122 -19.771 1.00 94.69 281 VAL A O 1
ATOM 2232 N N . SER A 1 282 ? 5.255 -1.940 -20.056 1.00 94.44 282 SER A N 1
ATOM 2233 C CA . SER A 1 282 ? 3.988 -1.247 -19.793 1.00 94.44 282 SER A CA 1
ATOM 2234 C C . SER A 1 282 ? 4.005 -0.561 -18.425 1.00 94.44 282 SER A C 1
ATOM 2236 O O . SER A 1 282 ? 3.619 0.597 -18.315 1.00 94.44 282 SER A O 1
ATOM 2238 N N . ALA A 1 283 ? 4.528 -1.232 -17.395 1.00 95.25 283 ALA A N 1
ATOM 2239 C CA . ALA A 1 283 ? 4.648 -0.647 -16.065 1.00 95.25 283 ALA A CA 1
ATOM 2240 C C . ALA A 1 283 ? 5.615 0.549 -16.011 1.00 95.25 283 ALA A C 1
ATOM 2242 O O . ALA A 1 283 ? 5.291 1.540 -15.363 1.00 95.25 283 ALA A O 1
ATOM 2243 N N . ILE A 1 284 ? 6.773 0.477 -16.678 1.00 95.50 284 ILE A N 1
ATOM 2244 C CA . ILE A 1 284 ? 7.740 1.583 -16.751 1.00 95.50 284 ILE A CA 1
ATOM 2245 C C . ILE A 1 284 ? 7.095 2.799 -17.418 1.00 95.50 284 ILE A C 1
ATOM 2247 O O . ILE A 1 284 ? 7.163 3.897 -16.876 1.00 95.50 284 ILE A O 1
ATOM 2251 N N . ILE A 1 285 ? 6.433 2.598 -18.560 1.00 92.88 285 ILE A N 1
ATOM 2252 C CA . ILE A 1 285 ? 5.799 3.683 -19.316 1.00 92.88 285 ILE A CA 1
ATOM 2253 C C . ILE A 1 285 ? 4.692 4.341 -18.489 1.00 92.88 285 ILE A C 1
ATOM 2255 O O . ILE A 1 285 ? 4.662 5.561 -18.391 1.00 92.88 285 ILE A O 1
ATOM 2259 N N . THR A 1 286 ? 3.847 3.554 -17.817 1.00 92.19 286 THR A N 1
ATOM 2260 C CA . THR A 1 286 ? 2.778 4.094 -16.964 1.00 92.19 286 THR A CA 1
ATOM 2261 C C . THR A 1 286 ? 3.305 4.811 -15.720 1.00 92.19 286 THR A C 1
ATOM 2263 O O . THR A 1 286 ? 2.771 5.845 -15.335 1.00 92.19 286 THR A O 1
ATOM 2266 N N . VAL A 1 287 ? 4.310 4.257 -15.037 1.00 93.56 287 VAL A N 1
ATOM 2267 C CA . VAL A 1 287 ? 4.752 4.772 -13.729 1.00 93.56 287 VAL A CA 1
ATOM 2268 C C . VAL A 1 287 ? 5.742 5.926 -13.857 1.00 93.56 287 VAL A C 1
ATOM 2270 O O . VAL A 1 287 ? 5.817 6.738 -12.940 1.00 93.56 287 VAL A O 1
ATOM 2273 N N . PHE A 1 288 ? 6.498 6.016 -14.952 1.00 92.75 288 PHE A N 1
ATOM 2274 C CA . PHE A 1 288 ? 7.532 7.036 -15.173 1.00 92.75 288 PHE A CA 1
ATOM 2275 C C . PHE A 1 288 ? 7.185 8.005 -16.311 1.00 92.75 288 PHE A C 1
ATOM 2277 O O . PHE A 1 288 ? 8.084 8.553 -16.948 1.00 92.75 288 PHE A O 1
ATOM 2284 N N . ASP A 1 289 ? 5.896 8.213 -16.581 1.00 89.25 289 ASP A N 1
ATOM 2285 C CA . ASP A 1 289 ? 5.429 9.098 -17.655 1.00 89.25 289 ASP A CA 1
ATOM 2286 C C . ASP A 1 289 ? 5.965 10.539 -17.516 1.00 89.25 289 ASP A C 1
ATOM 2288 O O . ASP A 1 289 ? 6.455 11.139 -18.471 1.00 89.25 289 ASP A O 1
ATOM 2292 N N . ASP A 1 290 ? 6.009 11.053 -16.287 1.00 89.06 290 ASP A N 1
ATOM 2293 C CA . ASP A 1 290 ? 6.550 12.369 -15.927 1.00 89.06 290 ASP A CA 1
ATOM 2294 C C . ASP A 1 290 ? 8.082 12.392 -15.733 1.00 89.06 290 ASP A C 1
ATOM 2296 O O . ASP A 1 290 ? 8.648 13.431 -15.394 1.00 89.06 290 ASP A O 1
ATOM 2300 N N . MET A 1 291 ? 8.779 11.270 -15.955 1.00 90.00 291 MET A N 1
ATOM 2301 C CA . MET A 1 291 ? 10.239 11.142 -15.816 1.00 90.00 291 MET A CA 1
ATOM 2302 C C . MET A 1 291 ? 10.881 10.535 -17.081 1.00 90.00 291 MET A C 1
ATOM 2304 O O . MET A 1 291 ? 11.537 9.492 -17.000 1.00 90.00 291 MET A O 1
ATOM 2308 N N . PRO A 1 292 ? 10.743 11.167 -18.264 1.00 89.62 292 PRO A N 1
ATOM 2309 C CA . PRO A 1 292 ? 11.063 10.548 -19.554 1.00 89.62 292 PRO A CA 1
ATOM 2310 C C . PRO A 1 292 ? 12.534 10.146 -19.710 1.00 89.62 292 PRO A C 1
ATOM 2312 O O . PRO A 1 292 ? 12.820 9.083 -20.253 1.00 89.62 292 PRO A O 1
ATOM 2315 N N . GLN A 1 293 ? 13.475 10.947 -19.202 1.00 89.75 293 GLN A N 1
ATOM 2316 C CA . GLN A 1 293 ? 14.904 10.607 -19.255 1.00 89.75 293 GLN A CA 1
ATOM 2317 C C . GLN A 1 293 ? 15.191 9.311 -18.490 1.00 89.75 293 GLN A C 1
ATOM 2319 O O . GLN A 1 293 ? 15.769 8.373 -19.032 1.00 89.75 293 GLN A O 1
ATOM 2324 N N . TYR A 1 294 ? 14.699 9.225 -17.256 1.00 90.25 294 TYR A N 1
ATOM 2325 C CA . TYR A 1 294 ? 14.916 8.070 -16.395 1.00 90.25 294 TYR A CA 1
ATOM 2326 C C . TYR A 1 294 ? 14.145 6.826 -16.873 1.00 90.25 294 TYR A C 1
ATOM 2328 O O . TYR A 1 294 ? 14.669 5.711 -16.875 1.00 90.25 294 TYR A O 1
ATOM 2336 N N . ARG A 1 295 ? 12.916 7.019 -17.367 1.00 93.06 295 ARG A N 1
ATOM 2337 C CA . ARG A 1 295 ? 12.146 5.987 -18.071 1.00 93.06 295 ARG A CA 1
ATOM 2338 C C . ARG A 1 295 ? 12.979 5.364 -19.192 1.00 93.06 295 ARG A C 1
ATOM 2340 O O . ARG A 1 295 ? 13.071 4.144 -19.284 1.00 93.06 295 ARG A O 1
ATOM 2347 N N . ASN A 1 296 ? 13.603 6.196 -20.019 1.00 91.75 296 ASN A N 1
ATOM 2348 C CA . ASN A 1 296 ? 14.398 5.756 -21.158 1.00 91.75 296 ASN A CA 1
ATOM 2349 C C . ASN A 1 296 ? 15.669 5.004 -20.719 1.00 91.75 296 ASN A C 1
ATOM 2351 O O . ASN A 1 296 ? 15.977 3.959 -21.291 1.00 91.75 296 ASN A O 1
ATOM 2355 N N . GLU A 1 297 ? 16.349 5.451 -19.660 1.00 92.50 297 GLU A N 1
ATOM 2356 C CA . GLU A 1 297 ? 17.473 4.718 -19.053 1.00 92.50 297 GLU A CA 1
ATOM 2357 C C . GLU A 1 297 ? 17.062 3.313 -18.586 1.00 92.50 297 GLU A C 1
ATOM 2359 O O . GLU A 1 297 ? 17.753 2.333 -18.877 1.00 92.50 297 GLU A O 1
ATOM 2364 N N . LEU A 1 298 ? 15.912 3.195 -17.91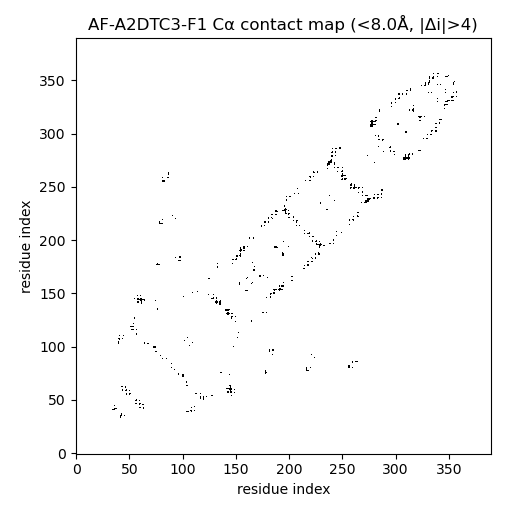4 1.00 92.94 298 LEU A N 1
ATOM 2365 C CA . LEU A 1 298 ? 15.363 1.909 -17.482 1.00 92.94 298 LEU A CA 1
ATOM 2366 C C . LEU A 1 298 ? 15.045 0.991 -18.660 1.00 92.94 298 LEU A C 1
ATOM 2368 O O . LEU A 1 298 ? 15.379 -0.195 -18.616 1.00 92.94 298 LEU A O 1
ATOM 2372 N N . LEU A 1 299 ? 14.399 1.523 -19.700 1.00 92.62 299 LEU A N 1
ATOM 2373 C CA . LEU A 1 299 ? 14.078 0.767 -20.906 1.00 92.62 299 LEU A CA 1
ATOM 2374 C C . LEU A 1 299 ? 15.356 0.207 -21.552 1.00 92.62 299 LEU A C 1
ATOM 2376 O O . LEU A 1 299 ? 15.426 -0.987 -21.842 1.00 92.62 299 LEU A O 1
ATOM 2380 N N . VAL A 1 300 ? 16.393 1.039 -21.705 1.00 90.94 300 VAL A N 1
ATOM 2381 C CA . VAL A 1 300 ? 17.685 0.633 -22.282 1.00 90.94 300 VAL A CA 1
ATOM 2382 C C . VAL A 1 300 ? 18.390 -0.407 -21.411 1.00 90.94 300 VAL A C 1
ATOM 2384 O O . VAL A 1 300 ? 18.845 -1.422 -21.937 1.00 90.94 300 VAL A O 1
ATOM 2387 N N . ALA A 1 301 ? 18.482 -0.187 -20.097 1.00 92.00 301 ALA A N 1
ATOM 2388 C CA . ALA A 1 301 ? 19.150 -1.112 -19.182 1.00 92.00 301 ALA A CA 1
ATOM 2389 C C . ALA A 1 301 ? 18.491 -2.502 -19.206 1.00 92.00 301 ALA A C 1
ATOM 2391 O O . ALA A 1 301 ? 19.152 -3.510 -19.443 1.00 92.00 301 ALA A O 1
ATOM 2392 N N . ASN A 1 302 ? 17.164 -2.561 -19.074 1.00 92.19 302 ASN A N 1
ATOM 2393 C CA . ASN A 1 302 ? 16.446 -3.837 -19.042 1.00 92.19 302 ASN A CA 1
ATOM 2394 C C . ASN A 1 302 ? 16.439 -4.557 -20.399 1.00 92.19 302 ASN A C 1
ATOM 2396 O O . ASN A 1 302 ? 16.438 -5.788 -20.439 1.00 92.19 302 ASN A O 1
ATOM 2400 N N . ALA A 1 303 ? 16.460 -3.818 -21.510 1.00 89.81 303 ALA A N 1
ATOM 2401 C CA . ALA A 1 303 ? 16.539 -4.407 -22.843 1.00 89.81 303 ALA A CA 1
ATOM 2402 C C . ALA A 1 303 ? 17.912 -5.008 -23.172 1.00 89.81 303 ALA A C 1
ATOM 2404 O O . ALA A 1 303 ? 17.993 -5.887 -24.029 1.00 89.81 303 ALA A O 1
ATOM 2405 N N . LYS A 1 304 ? 18.977 -4.559 -22.496 1.00 86.50 304 LYS A N 1
ATOM 2406 C CA . LYS A 1 304 ? 20.310 -5.176 -22.577 1.00 86.50 304 LYS A CA 1
ATOM 2407 C C . LYS A 1 304 ? 20.379 -6.477 -21.777 1.00 86.50 304 LYS A C 1
ATOM 2409 O O . LYS A 1 304 ? 20.998 -7.435 -22.228 1.00 86.50 304 LYS A O 1
ATOM 2414 N N . ASP A 1 305 ? 19.682 -6.531 -20.644 1.00 87.19 305 ASP A N 1
ATOM 2415 C CA . ASP A 1 305 ? 19.839 -7.617 -19.671 1.00 87.19 305 ASP A CA 1
ATOM 2416 C C . ASP A 1 305 ? 18.776 -8.724 -19.778 1.00 87.19 305 ASP A C 1
ATOM 2418 O O . ASP A 1 305 ? 18.936 -9.800 -19.197 1.00 87.19 305 ASP A O 1
ATOM 2422 N N . SER A 1 306 ? 17.665 -8.502 -20.495 1.00 90.44 306 SER A N 1
ATOM 2423 C CA . SER A 1 306 ? 16.544 -9.448 -20.499 1.00 90.44 306 SER A CA 1
ATOM 2424 C C . SER A 1 306 ? 15.862 -9.634 -21.852 1.00 90.44 306 SER A C 1
ATOM 2426 O O . SER A 1 306 ? 15.116 -8.785 -22.338 1.00 90.44 306 SER A O 1
ATOM 2428 N N . LYS A 1 307 ? 15.989 -10.848 -22.404 1.00 89.25 307 LYS A N 1
ATOM 2429 C CA . LYS A 1 307 ? 15.281 -11.269 -23.624 1.00 89.25 307 LYS A CA 1
ATOM 2430 C C . LYS A 1 307 ? 13.754 -11.160 -23.490 1.00 89.25 307 LYS A C 1
ATOM 2432 O O . LYS A 1 307 ? 13.109 -10.718 -24.438 1.00 89.25 307 LYS A O 1
ATOM 2437 N N . LEU A 1 308 ? 13.211 -11.546 -22.329 1.00 91.62 308 LEU A N 1
ATOM 2438 C CA . LEU A 1 308 ? 11.772 -11.502 -22.028 1.00 91.62 308 LEU A CA 1
ATOM 2439 C C . LEU A 1 308 ? 11.247 -10.066 -21.938 1.00 91.62 308 LEU A C 1
ATOM 2441 O O . LEU A 1 308 ? 10.122 -9.800 -22.349 1.00 91.62 308 LEU A O 1
ATOM 2445 N N . PHE A 1 309 ? 12.058 -9.142 -21.416 1.00 94.31 309 PHE A N 1
ATOM 2446 C CA . PHE A 1 309 ? 11.718 -7.722 -21.415 1.00 94.31 309 PHE A CA 1
ATOM 2447 C C . PHE A 1 309 ? 11.577 -7.185 -22.841 1.00 94.31 309 PHE A C 1
ATOM 2449 O O . PHE A 1 309 ? 10.592 -6.519 -23.148 1.00 94.31 309 PHE A O 1
ATOM 2456 N N . VAL A 1 310 ? 12.527 -7.524 -23.722 1.00 91.31 310 VAL A N 1
ATOM 2457 C CA . VAL A 1 310 ? 12.478 -7.118 -25.134 1.00 91.31 310 VAL A CA 1
ATOM 2458 C C . VAL A 1 310 ? 11.233 -7.672 -25.828 1.00 91.31 310 VAL A C 1
ATOM 2460 O O . VAL A 1 310 ? 10.578 -6.932 -26.553 1.00 91.31 310 VAL A O 1
ATOM 2463 N N . ASP A 1 311 ? 10.867 -8.934 -25.580 1.00 90.50 311 ASP A N 1
ATOM 2464 C CA . ASP A 1 311 ? 9.646 -9.523 -26.154 1.00 90.50 311 ASP A CA 1
ATOM 2465 C C . ASP A 1 311 ? 8.394 -8.738 -25.724 1.00 90.50 311 ASP A C 1
ATOM 2467 O O . ASP A 1 311 ? 7.570 -8.372 -26.562 1.00 90.50 311 ASP A O 1
ATOM 2471 N N . GLY A 1 312 ? 8.308 -8.379 -24.440 1.00 92.50 312 GLY A N 1
ATOM 2472 C CA . GLY A 1 312 ? 7.244 -7.520 -23.920 1.00 92.50 312 GLY A CA 1
ATOM 2473 C C . GLY A 1 312 ? 7.231 -6.111 -24.518 1.00 92.50 312 GLY A C 1
ATOM 2474 O O . GLY A 1 312 ? 6.163 -5.540 -24.739 1.00 92.50 312 GLY A O 1
ATOM 2475 N N . TRP A 1 313 ? 8.402 -5.548 -24.822 1.00 91.50 313 TRP A N 1
ATOM 2476 C CA . TRP A 1 313 ? 8.505 -4.235 -25.463 1.00 91.50 313 TRP A CA 1
ATOM 2477 C C . TRP A 1 313 ? 7.990 -4.270 -26.899 1.00 91.50 313 TRP A C 1
ATOM 2479 O O . TRP A 1 313 ? 7.214 -3.407 -27.309 1.00 91.50 313 TRP A O 1
ATOM 2489 N N . VAL A 1 314 ? 8.373 -5.299 -27.652 1.00 88.75 314 VAL A N 1
ATOM 2490 C CA . VAL A 1 314 ? 7.900 -5.507 -29.022 1.00 88.75 314 VAL A CA 1
ATOM 2491 C C . VAL A 1 314 ? 6.382 -5.660 -29.055 1.00 88.75 314 VAL A C 1
ATOM 2493 O O . VAL A 1 314 ? 5.740 -5.064 -29.917 1.00 88.75 314 VAL A O 1
ATOM 2496 N N . GLU A 1 315 ? 5.796 -6.424 -28.128 1.00 90.00 315 GLU A N 1
ATOM 2497 C CA . GLU A 1 315 ? 4.336 -6.529 -28.008 1.00 90.00 315 GLU A CA 1
ATOM 2498 C C . GLU A 1 315 ? 3.691 -5.181 -27.684 1.00 90.00 315 GLU A C 1
ATOM 2500 O O . GLU A 1 315 ? 2.769 -4.768 -28.383 1.00 90.00 315 GLU A O 1
ATOM 2505 N N . TYR A 1 316 ? 4.210 -4.457 -26.690 1.00 89.69 316 TYR A N 1
ATOM 2506 C CA . TYR A 1 316 ? 3.655 -3.163 -26.294 1.00 89.69 316 TYR A CA 1
ATOM 2507 C C . TYR A 1 316 ? 3.640 -2.157 -27.458 1.00 89.69 316 TYR A C 1
ATOM 2509 O O . TYR A 1 316 ? 2.625 -1.501 -27.689 1.00 89.69 316 TYR A O 1
ATOM 2517 N N . ASN A 1 317 ? 4.721 -2.093 -28.242 1.00 87.44 317 ASN A N 1
ATOM 2518 C CA . ASN A 1 317 ? 4.847 -1.189 -29.390 1.00 87.44 317 ASN A CA 1
ATOM 2519 C C . ASN A 1 317 ? 3.879 -1.503 -30.538 1.00 87.44 317 ASN A C 1
ATOM 2521 O O . ASN A 1 317 ? 3.556 -0.605 -31.310 1.00 87.44 317 ASN A O 1
ATOM 2525 N N . LYS A 1 318 ? 3.428 -2.757 -30.686 1.00 84.75 318 LYS A N 1
ATOM 2526 C CA . LYS A 1 318 ? 2.429 -3.114 -31.711 1.00 84.75 318 LYS A CA 1
ATOM 2527 C C . LYS A 1 318 ? 1.061 -2.508 -31.413 1.00 84.75 318 LYS A C 1
ATOM 2529 O O . LYS A 1 318 ? 0.279 -2.300 -32.333 1.00 84.75 318 LYS A O 1
ATOM 2534 N N . GLU A 1 319 ? 0.780 -2.264 -30.138 1.00 85.69 319 GLU A N 1
ATOM 2535 C CA . GLU A 1 319 ? -0.547 -1.891 -29.653 1.00 85.69 319 GLU A CA 1
ATOM 2536 C C . GLU A 1 319 ? -0.628 -0.427 -29.182 1.00 85.69 319 GLU A C 1
ATOM 2538 O O . GLU A 1 319 ? -1.731 0.102 -29.072 1.00 85.69 319 GLU A O 1
ATOM 2543 N N . HIS A 1 320 ? 0.505 0.244 -28.920 1.00 86.69 320 HIS A N 1
ATOM 2544 C CA . HIS A 1 320 ? 0.528 1.550 -28.244 1.00 86.69 320 HIS A CA 1
ATOM 2545 C C . HIS A 1 320 ? 1.483 2.561 -28.900 1.00 86.69 320 HIS A C 1
ATOM 2547 O O . HIS A 1 320 ? 2.673 2.292 -29.084 1.00 86.69 320 HIS A O 1
ATOM 2553 N N . GLU A 1 321 ? 0.980 3.773 -29.162 1.00 83.88 321 GLU A N 1
ATOM 2554 C CA . GLU A 1 321 ? 1.750 4.885 -29.744 1.00 83.88 321 GLU A CA 1
ATOM 2555 C C . GLU A 1 321 ? 2.907 5.342 -28.838 1.00 83.88 321 GLU A C 1
ATOM 2557 O O . GLU A 1 321 ? 4.023 5.562 -29.316 1.00 83.88 321 GLU A O 1
ATOM 2562 N N . ASP A 1 322 ? 2.689 5.397 -27.521 1.00 80.38 322 ASP A N 1
ATOM 2563 C CA . ASP A 1 322 ? 3.722 5.791 -26.553 1.00 80.38 322 ASP A CA 1
ATOM 2564 C C . ASP A 1 322 ? 4.923 4.840 -26.557 1.00 80.38 322 ASP A C 1
ATOM 2566 O O . ASP A 1 322 ? 6.068 5.269 -26.404 1.00 80.38 322 ASP A O 1
ATOM 2570 N N . GLY A 1 323 ? 4.677 3.550 -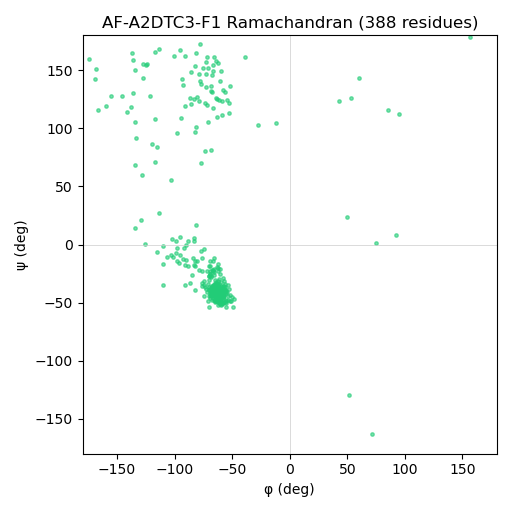26.802 1.00 81.75 323 GLY A N 1
ATOM 2571 C CA . GLY A 1 323 ? 5.733 2.554 -26.965 1.00 81.75 323 GLY A CA 1
ATOM 2572 C C . GLY A 1 323 ? 6.611 2.853 -28.178 1.00 81.75 323 GLY A C 1
ATOM 2573 O O . GLY A 1 323 ? 7.841 2.834 -28.085 1.00 81.75 323 GLY A O 1
ATOM 2574 N N . VAL A 1 324 ? 5.983 3.211 -29.304 1.00 82.00 324 VAL A N 1
ATOM 2575 C CA . VAL A 1 324 ? 6.681 3.613 -30.535 1.00 82.00 324 VAL A CA 1
ATOM 2576 C C . VAL A 1 324 ? 7.499 4.884 -30.311 1.00 82.00 324 VAL A C 1
ATOM 2578 O O . VAL A 1 324 ? 8.643 4.965 -30.765 1.00 82.00 324 VAL A O 1
ATOM 2581 N N . LYS A 1 325 ? 6.945 5.874 -29.603 1.00 82.44 325 LYS A N 1
ATOM 2582 C CA . LYS A 1 325 ? 7.657 7.114 -29.272 1.00 82.44 325 LYS A CA 1
ATOM 2583 C C . LYS A 1 325 ? 8.880 6.838 -28.396 1.00 82.44 325 LYS A C 1
ATOM 2585 O O . LYS A 1 325 ? 9.984 7.230 -28.767 1.00 82.44 325 LYS A O 1
ATOM 2590 N N . ALA A 1 326 ? 8.702 6.112 -27.292 1.00 82.56 326 ALA A N 1
ATOM 2591 C CA . ALA A 1 326 ? 9.792 5.757 -26.386 1.00 82.56 326 ALA A CA 1
ATOM 2592 C C . ALA A 1 326 ? 10.882 4.939 -27.094 1.00 82.56 326 ALA A C 1
ATOM 2594 O O . ALA A 1 326 ? 12.067 5.157 -26.860 1.00 82.56 326 ALA A O 1
ATOM 2595 N N . PHE A 1 327 ? 10.501 4.036 -28.004 1.00 84.81 327 PHE A N 1
ATOM 2596 C CA . PHE A 1 327 ? 11.452 3.281 -28.818 1.00 84.81 327 PHE A CA 1
ATOM 2597 C C . PHE A 1 327 ? 12.324 4.195 -29.686 1.00 84.81 327 PHE A C 1
ATOM 2599 O O . PHE A 1 327 ? 13.551 4.101 -29.625 1.00 84.81 327 PHE A O 1
ATOM 2606 N N . LYS A 1 328 ? 11.717 5.118 -30.444 1.00 83.44 328 LYS A N 1
ATOM 2607 C CA . LYS A 1 328 ? 12.453 6.065 -31.301 1.00 83.44 328 LYS A CA 1
ATOM 2608 C C . LYS A 1 328 ? 13.450 6.918 -30.513 1.00 83.44 328 LYS A C 1
ATOM 2610 O O . LYS A 1 328 ? 14.533 7.192 -31.011 1.00 83.44 328 LYS A O 1
ATOM 2615 N N . GLU A 1 329 ? 13.114 7.295 -29.279 1.00 84.81 329 GLU A N 1
ATOM 2616 C CA . GLU A 1 329 ? 13.988 8.096 -28.407 1.00 84.81 329 GLU A CA 1
ATOM 2617 C C . GLU A 1 329 ? 15.266 7.358 -27.966 1.00 84.81 329 GLU A C 1
ATOM 2619 O O . GLU A 1 329 ? 16.248 8.001 -27.595 1.00 84.81 329 GLU A O 1
ATOM 2624 N N . VAL A 1 330 ? 15.274 6.020 -27.996 1.00 85.75 330 VAL A N 1
ATOM 2625 C CA . VAL A 1 330 ? 16.371 5.204 -27.443 1.00 85.75 330 VAL A CA 1
ATOM 2626 C C . VAL A 1 330 ? 16.972 4.201 -28.426 1.00 85.75 330 VAL A C 1
ATOM 2628 O O . VAL A 1 330 ? 17.901 3.487 -28.056 1.00 85.75 330 VAL A O 1
ATOM 2631 N N . THR A 1 331 ? 16.482 4.143 -29.670 1.00 84.38 331 THR A N 1
ATOM 2632 C CA . THR A 1 331 ? 16.870 3.117 -30.660 1.00 84.38 331 THR A CA 1
ATOM 2633 C C . THR A 1 331 ? 18.386 3.078 -30.881 1.00 84.38 331 THR A C 1
ATOM 2635 O O . THR A 1 331 ? 18.974 1.999 -30.877 1.00 84.38 331 THR A O 1
ATOM 2638 N N . ASP A 1 332 ? 19.043 4.238 -30.970 1.00 83.38 332 ASP A N 1
ATOM 2639 C CA . ASP A 1 332 ? 20.498 4.333 -31.174 1.00 83.38 332 ASP A CA 1
ATOM 2640 C C . ASP A 1 332 ? 21.338 3.806 -29.994 1.0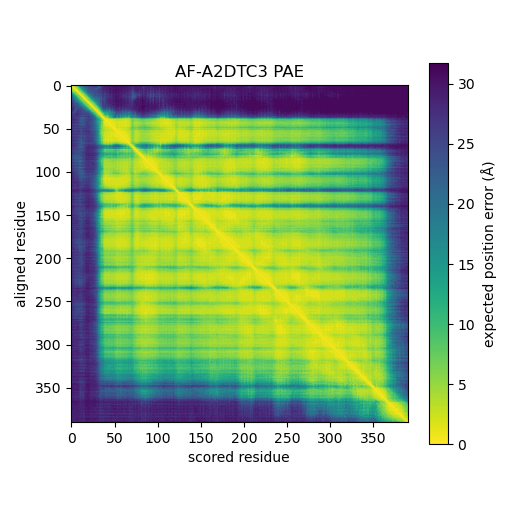0 83.38 332 ASP A C 1
ATOM 2642 O O . ASP A 1 332 ? 22.536 3.571 -30.138 1.00 83.38 332 ASP A O 1
ATOM 2646 N N . GLN A 1 333 ? 20.727 3.602 -28.823 1.00 86.00 333 GLN A N 1
ATOM 2647 C CA . GLN A 1 333 ? 21.397 3.126 -27.607 1.00 86.00 333 GLN A CA 1
ATOM 2648 C C . GLN A 1 333 ? 21.223 1.617 -27.375 1.00 86.00 333 GLN A C 1
ATOM 2650 O O . GLN A 1 333 ? 21.819 1.055 -26.444 1.00 86.00 333 GLN A O 1
ATOM 2655 N N . LEU A 1 334 ? 20.382 0.963 -28.180 1.00 85.25 334 LEU A N 1
ATOM 2656 C CA . LEU A 1 334 ? 20.118 -0.465 -28.078 1.00 85.25 334 LEU A CA 1
ATOM 2657 C C . LEU A 1 334 ? 21.247 -1.275 -28.723 1.00 85.25 334 LEU A C 1
ATOM 2659 O O . LEU A 1 334 ? 21.867 -0.876 -29.713 1.00 85.25 334 LEU A O 1
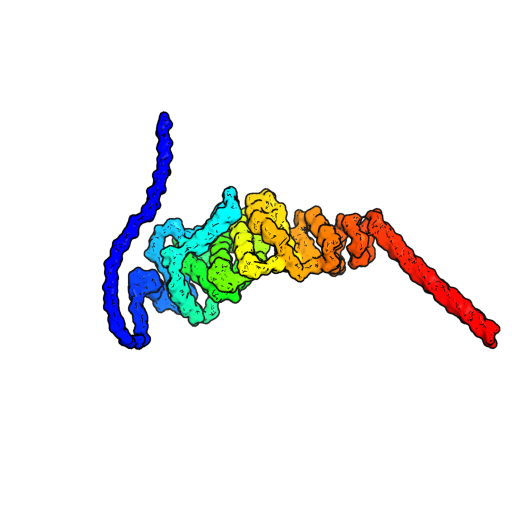ATOM 2663 N N . ILE A 1 335 ? 21.509 -2.443 -28.138 1.00 83.50 335 ILE A N 1
ATOM 2664 C CA . ILE A 1 335 ? 22.448 -3.408 -28.707 1.00 83.50 335 ILE A CA 1
ATOM 2665 C C . ILE A 1 335 ? 21.858 -4.045 -29.962 1.00 83.50 335 ILE A C 1
ATOM 2667 O O . ILE A 1 335 ? 20.639 -4.171 -30.111 1.00 83.50 335 ILE A O 1
ATOM 2671 N N . TYR A 1 336 ? 22.750 -4.459 -30.852 1.00 81.25 336 TYR A N 1
ATOM 2672 C CA . TYR A 1 336 ? 22.415 -5.002 -32.157 1.00 81.25 336 TYR A CA 1
ATOM 2673 C C . TYR A 1 336 ? 21.418 -6.166 -32.084 1.00 81.25 336 TYR A C 1
ATOM 2675 O O . TYR A 1 336 ? 20.397 -6.132 -32.765 1.00 81.25 336 TYR A O 1
ATOM 2683 N N . GLU A 1 337 ? 21.633 -7.149 -31.203 1.00 80.69 337 GLU A N 1
ATOM 2684 C CA . GLU A 1 337 ? 20.762 -8.327 -31.080 1.00 80.69 337 GLU A CA 1
ATOM 2685 C C . GLU A 1 337 ? 19.330 -7.971 -30.659 1.00 80.69 337 GLU A C 1
ATOM 2687 O O . GLU A 1 337 ? 18.369 -8.640 -31.048 1.00 80.69 337 GLU A O 1
ATOM 2692 N N . THR A 1 338 ? 19.178 -6.905 -29.874 1.00 82.62 338 THR A N 1
ATOM 2693 C CA . THR A 1 338 ? 17.879 -6.414 -29.413 1.00 82.62 338 THR A CA 1
ATOM 2694 C C . THR A 1 338 ? 17.109 -5.753 -30.555 1.00 82.62 338 THR A C 1
ATOM 2696 O O . THR A 1 338 ? 15.905 -5.983 -30.674 1.00 82.62 338 THR A O 1
ATOM 2699 N N . LEU A 1 339 ? 17.788 -5.010 -31.439 1.00 82.25 339 LEU A N 1
ATOM 2700 C CA . LEU A 1 339 ? 17.166 -4.334 -32.585 1.00 82.25 339 LEU A CA 1
ATOM 2701 C C . LEU A 1 339 ? 16.456 -5.312 -33.537 1.00 82.25 339 LEU A C 1
ATOM 2703 O O . LEU A 1 339 ? 15.361 -5.010 -34.005 1.00 82.25 339 LEU A O 1
ATOM 2707 N N . TYR A 1 340 ? 17.003 -6.515 -33.751 1.00 80.88 340 TYR A N 1
ATOM 2708 C CA . TYR A 1 340 ? 16.418 -7.532 -34.646 1.00 80.88 340 TYR A CA 1
ATOM 2709 C C . TYR A 1 340 ? 15.019 -8.007 -34.263 1.00 80.88 340 TYR A C 1
ATOM 2711 O O . TYR A 1 340 ? 14.311 -8.578 -35.095 1.00 80.88 340 TYR A O 1
ATOM 2719 N N . LYS A 1 341 ? 14.627 -7.822 -33.003 1.00 81.06 341 LYS A N 1
ATOM 2720 C CA . LYS A 1 341 ? 13.322 -8.262 -32.512 1.00 81.06 341 LYS A CA 1
ATOM 2721 C C . LYS A 1 341 ? 12.204 -7.269 -32.818 1.00 81.06 341 LYS A C 1
ATOM 2723 O O . LYS A 1 341 ? 11.036 -7.651 -32.752 1.00 81.06 341 LYS A O 1
ATOM 2728 N N . PHE A 1 342 ? 12.535 -6.023 -33.146 1.00 76.69 342 PHE A N 1
ATOM 2729 C CA . PHE A 1 342 ? 11.545 -4.980 -33.394 1.00 76.69 342 PHE A CA 1
ATOM 2730 C C . PHE A 1 342 ? 11.050 -4.995 -34.850 1.00 76.69 342 PHE A C 1
ATOM 2732 O O . PHE A 1 342 ? 11.808 -5.351 -35.759 1.00 76.69 342 PHE A O 1
ATOM 2739 N N . PRO A 1 343 ? 9.782 -4.608 -35.106 1.00 75.00 343 PRO A N 1
ATOM 2740 C CA . PRO A 1 343 ? 9.277 -4.441 -36.466 1.00 75.00 343 PRO A CA 1
ATOM 2741 C C . PRO A 1 343 ? 10.147 -3.447 -37.236 1.00 75.00 343 PRO A C 1
ATOM 2743 O O . PRO A 1 343 ? 10.449 -2.358 -36.741 1.00 75.00 343 PRO A O 1
ATOM 2746 N N . ARG A 1 344 ? 10.561 -3.806 -38.453 1.00 74.88 344 ARG A N 1
ATOM 2747 C CA . ARG A 1 344 ? 11.538 -3.022 -39.228 1.00 74.88 344 ARG A CA 1
ATOM 2748 C C . ARG A 1 344 ? 11.068 -1.601 -39.495 1.00 74.88 344 ARG A C 1
ATOM 2750 O O . ARG A 1 344 ? 11.884 -0.692 -39.537 1.00 74.88 344 ARG A O 1
ATOM 2757 N N . GLU A 1 345 ? 9.762 -1.415 -39.647 1.00 73.19 345 GLU A N 1
ATOM 2758 C CA . GLU A 1 345 ? 9.142 -0.118 -39.913 1.00 73.19 345 GLU A CA 1
ATOM 2759 C C . GLU A 1 345 ? 9.307 0.851 -38.735 1.00 73.19 345 GLU A C 1
ATOM 2761 O O . GLU A 1 345 ? 9.214 2.064 -38.910 1.00 73.19 345 GLU A O 1
ATOM 2766 N N . THR A 1 346 ? 9.563 0.322 -37.535 1.00 70.38 346 THR A N 1
ATOM 2767 C CA . THR A 1 346 ? 9.756 1.127 -36.324 1.00 70.38 346 THR A CA 1
ATOM 2768 C C . THR A 1 346 ? 11.207 1.547 -36.112 1.00 70.38 346 THR A C 1
ATOM 2770 O O . THR A 1 346 ? 11.440 2.515 -35.390 1.00 70.38 346 THR A O 1
ATOM 2773 N N . ILE A 1 347 ? 12.170 0.874 -36.758 1.00 73.81 347 ILE A N 1
ATOM 2774 C CA . ILE A 1 347 ? 13.609 1.105 -36.581 1.00 73.81 347 ILE A CA 1
ATOM 2775 C C . ILE A 1 347 ? 14.032 2.294 -37.439 1.00 73.81 347 ILE A C 1
ATOM 2777 O O . ILE A 1 347 ? 14.275 2.174 -38.639 1.00 73.81 347 ILE A O 1
ATOM 2781 N N . VAL A 1 348 ? 14.101 3.459 -36.800 1.00 68.25 348 VAL A N 1
ATOM 2782 C CA . VAL A 1 348 ? 14.471 4.733 -37.419 1.00 68.25 348 VAL A CA 1
ATOM 2783 C C . VAL A 1 348 ? 15.699 5.272 -36.692 1.00 68.25 348 VAL A C 1
ATOM 2785 O O . VAL A 1 348 ? 15.691 5.357 -35.469 1.00 68.25 348 VAL A O 1
ATOM 2788 N N . GLY A 1 349 ? 16.752 5.615 -37.432 1.00 69.56 349 GLY A N 1
ATOM 2789 C CA . GLY A 1 349 ? 17.997 6.148 -36.875 1.00 69.56 349 GLY A CA 1
ATOM 2790 C C . GLY A 1 349 ? 19.188 5.919 -37.804 1.00 69.56 349 GLY A C 1
ATOM 2791 O O . GLY A 1 349 ? 19.035 5.335 -38.880 1.00 69.56 349 GLY A O 1
ATOM 2792 N N . ASP A 1 350 ? 20.364 6.395 -37.392 1.00 68.69 350 ASP A N 1
ATOM 2793 C CA . ASP A 1 350 ? 21.588 6.366 -38.212 1.00 68.69 350 ASP A CA 1
ATOM 2794 C C . ASP A 1 350 ? 22.835 5.895 -37.438 1.00 68.69 350 ASP A C 1
ATOM 2796 O O . ASP A 1 350 ? 23.967 6.052 -37.898 1.00 68.69 350 ASP A O 1
ATOM 2800 N N . SER A 1 351 ? 22.647 5.297 -36.257 1.00 79.00 351 SER A N 1
ATOM 2801 C CA . SER A 1 351 ? 23.740 4.663 -35.513 1.00 79.00 351 SER A CA 1
ATOM 2802 C C . SER A 1 351 ? 24.362 3.487 -36.272 1.00 79.00 351 SER A C 1
ATOM 2804 O O . SER A 1 351 ? 23.721 2.832 -37.100 1.00 79.00 351 SER A O 1
ATOM 2806 N N . ASP A 1 352 ? 25.617 3.168 -35.945 1.00 79.50 352 ASP A N 1
ATOM 2807 C CA . ASP A 1 352 ? 26.353 2.063 -36.569 1.00 79.50 352 ASP A CA 1
ATOM 2808 C C . ASP A 1 352 ? 25.625 0.719 -36.424 1.00 79.50 352 ASP A C 1
ATOM 2810 O O . ASP A 1 352 ? 25.591 -0.059 -37.376 1.00 79.50 352 ASP A O 1
ATOM 2814 N N . ASN A 1 353 ? 24.951 0.475 -35.294 1.00 79.19 353 ASN A N 1
ATOM 2815 C CA . ASN A 1 353 ? 24.137 -0.727 -35.084 1.00 79.19 353 ASN A CA 1
ATOM 2816 C C . ASN A 1 353 ? 22.954 -0.801 -36.063 1.00 79.19 353 ASN A C 1
ATOM 2818 O O . ASN A 1 353 ? 22.705 -1.852 -36.659 1.00 79.19 353 ASN A O 1
ATOM 2822 N N . ILE A 1 354 ? 22.251 0.315 -36.280 1.00 80.56 354 ILE A N 1
ATOM 2823 C CA . ILE A 1 354 ? 21.137 0.391 -37.235 1.00 80.56 354 ILE A CA 1
ATOM 2824 C C . ILE A 1 354 ? 21.655 0.249 -38.670 1.00 80.56 354 ILE A C 1
ATOM 2826 O O . ILE A 1 354 ? 21.074 -0.488 -39.471 1.00 80.56 354 ILE A O 1
ATOM 2830 N N . ARG A 1 355 ? 22.781 0.892 -39.004 1.00 80.38 355 ARG A N 1
ATOM 2831 C CA . ARG A 1 355 ? 23.433 0.772 -40.318 1.00 80.38 355 ARG A CA 1
ATOM 2832 C C . ARG A 1 355 ? 23.866 -0.662 -40.608 1.00 80.38 355 ARG A C 1
ATOM 2834 O O . ARG A 1 355 ? 23.604 -1.160 -41.703 1.00 80.38 355 ARG A O 1
ATOM 2841 N N . LEU A 1 356 ? 24.487 -1.337 -39.640 1.00 78.94 356 LEU A N 1
ATOM 2842 C CA . LEU A 1 356 ? 24.880 -2.744 -39.738 1.00 78.94 356 LEU A CA 1
ATOM 2843 C C . LEU A 1 356 ? 23.661 -3.643 -39.952 1.00 78.94 356 LEU A C 1
ATOM 2845 O O . LEU A 1 356 ? 23.679 -4.485 -40.847 1.00 78.94 356 LEU A O 1
ATOM 2849 N N . MET A 1 357 ? 22.581 -3.420 -39.200 1.00 80.06 357 MET A N 1
ATOM 2850 C CA . MET A 1 357 ? 21.355 -4.212 -39.314 1.00 80.06 357 MET A CA 1
ATOM 2851 C C . MET A 1 357 ? 20.714 -4.013 -40.694 1.00 80.06 357 MET A C 1
ATOM 2853 O O . MET A 1 357 ? 20.378 -4.975 -41.384 1.00 80.06 357 MET A O 1
ATOM 2857 N N . ASN A 1 358 ? 20.617 -2.764 -41.156 1.00 77.88 358 ASN A N 1
ATOM 2858 C CA . ASN A 1 358 ? 20.102 -2.438 -42.483 1.00 77.88 358 ASN A CA 1
ATOM 2859 C C . ASN A 1 358 ? 20.963 -3.044 -43.602 1.00 77.88 358 ASN A C 1
ATOM 2861 O O . ASN A 1 358 ? 20.419 -3.568 -44.578 1.00 77.88 358 ASN A O 1
ATOM 2865 N N . LYS A 1 359 ? 22.294 -3.021 -43.461 1.00 78.88 359 LYS A N 1
ATOM 2866 C CA . LYS A 1 359 ? 23.229 -3.619 -44.423 1.00 78.88 359 LYS A CA 1
ATOM 2867 C C . LYS A 1 359 ? 23.097 -5.140 -44.473 1.00 78.88 359 LYS A C 1
ATOM 2869 O O . LYS A 1 359 ? 23.043 -5.695 -45.567 1.00 78.88 359 LYS A O 1
ATOM 2874 N N . GLU A 1 360 ? 22.985 -5.814 -43.331 1.00 76.44 360 GLU A N 1
ATOM 2875 C CA . GLU A 1 360 ? 22.769 -7.264 -43.286 1.00 76.44 360 GLU A CA 1
ATOM 2876 C C . GLU A 1 360 ? 21.421 -7.657 -43.906 1.00 76.44 360 GLU A C 1
ATOM 2878 O O . GLU A 1 360 ? 21.349 -8.581 -44.716 1.00 76.44 360 GLU A O 1
ATOM 2883 N N . ILE A 1 361 ? 20.353 -6.905 -43.625 1.00 72.25 361 ILE A N 1
ATOM 2884 C CA . ILE A 1 361 ? 19.045 -7.116 -44.259 1.00 72.25 361 ILE A CA 1
ATOM 2885 C C . ILE A 1 361 ? 19.147 -6.969 -45.783 1.00 72.25 361 ILE A C 1
ATOM 2887 O O . ILE A 1 361 ? 18.558 -7.763 -46.522 1.00 72.25 361 ILE A O 1
ATOM 2891 N N . GLN A 1 362 ? 19.879 -5.966 -46.276 1.00 73.12 362 GLN A N 1
ATOM 2892 C CA . GLN A 1 362 ? 20.108 -5.793 -47.711 1.00 73.12 362 GLN A CA 1
ATOM 2893 C C . GLN A 1 362 ? 20.912 -6.950 -48.312 1.00 73.12 362 GLN A C 1
ATOM 2895 O O . GLN A 1 362 ? 20.564 -7.420 -49.396 1.00 73.12 362 GLN A O 1
ATOM 2900 N N . LEU A 1 363 ? 21.947 -7.428 -47.618 1.00 71.50 363 LEU A N 1
ATOM 2901 C CA . LEU A 1 363 ? 22.756 -8.570 -48.049 1.00 71.50 363 LEU A CA 1
ATOM 2902 C C . LEU A 1 363 ? 21.923 -9.854 -48.113 1.00 71.50 363 LEU A C 1
ATOM 2904 O O . LEU A 1 363 ? 21.956 -10.536 -49.132 1.00 71.50 363 LEU A O 1
ATOM 2908 N N . ASN A 1 364 ? 21.091 -10.123 -47.106 1.00 70.44 364 ASN A N 1
ATOM 2909 C CA . ASN A 1 364 ? 20.179 -11.270 -47.105 1.00 70.44 364 ASN A CA 1
ATOM 2910 C C . ASN A 1 364 ? 19.122 -11.181 -48.217 1.00 70.44 364 ASN A C 1
ATOM 2912 O O . ASN A 1 364 ? 18.795 -12.180 -48.852 1.00 70.44 364 ASN A O 1
ATOM 2916 N N . LYS A 1 365 ? 18.600 -9.985 -48.522 1.00 69.12 365 LYS A N 1
ATOM 2917 C CA . LYS A 1 365 ? 17.693 -9.804 -49.671 1.00 69.12 365 LYS A CA 1
ATOM 2918 C C . LYS A 1 365 ? 18.399 -10.039 -51.011 1.00 69.12 365 LYS A C 1
ATOM 2920 O O . LYS A 1 365 ? 17.783 -10.580 -51.928 1.00 69.12 365 LYS A O 1
ATOM 2925 N N . ARG A 1 366 ? 19.666 -9.627 -51.141 1.00 67.44 366 ARG A N 1
ATOM 2926 C CA . ARG A 1 366 ? 20.471 -9.859 -52.351 1.00 67.44 366 ARG A CA 1
ATOM 2927 C C . ARG A 1 366 ? 20.813 -11.335 -52.528 1.00 67.44 366 ARG A C 1
ATOM 2929 O O . ARG A 1 366 ? 20.569 -11.843 -53.614 1.00 67.44 366 ARG A O 1
ATOM 2936 N N . SER A 1 367 ? 21.257 -12.027 -51.479 1.00 70.12 367 SER A N 1
ATOM 2937 C CA . SER A 1 367 ? 21.597 -13.454 -51.562 1.00 70.12 367 SER A CA 1
ATOM 2938 C C . SER A 1 367 ? 20.384 -14.309 -51.934 1.00 70.12 367 SER A C 1
ATOM 2940 O O . SER A 1 367 ? 20.474 -15.153 -52.819 1.00 70.12 367 SER A O 1
ATOM 2942 N N . VAL A 1 368 ? 19.208 -14.034 -51.357 1.00 67.88 368 VAL A N 1
ATOM 2943 C CA . VAL A 1 368 ? 17.959 -14.717 -51.736 1.00 67.88 368 VAL A CA 1
ATOM 2944 C C . VAL A 1 368 ? 17.599 -14.441 -53.197 1.00 67.88 368 VAL A C 1
ATOM 2946 O O . VAL A 1 368 ? 17.223 -15.359 -53.923 1.00 67.88 368 VAL A O 1
ATOM 2949 N N . ARG A 1 369 ? 17.747 -13.196 -53.667 1.00 69.06 369 ARG A N 1
ATOM 2950 C CA . ARG A 1 369 ? 17.500 -12.845 -55.073 1.00 69.06 369 ARG A CA 1
ATOM 2951 C C . ARG A 1 369 ? 18.471 -13.554 -56.022 1.00 69.06 369 ARG A C 1
ATOM 2953 O O . ARG A 1 369 ? 18.046 -13.995 -57.084 1.00 69.06 369 ARG A O 1
ATOM 2960 N N . GLU A 1 370 ? 19.741 -13.663 -55.653 1.00 73.19 370 GLU A N 1
ATOM 2961 C CA . GLU A 1 370 ? 20.772 -14.363 -56.428 1.00 73.19 370 GLU A CA 1
ATOM 2962 C C . GLU A 1 370 ? 20.520 -15.874 -56.475 1.00 73.19 370 GLU A C 1
ATOM 2964 O O . GLU A 1 370 ? 20.623 -16.466 -57.546 1.00 73.19 370 GLU A O 1
ATOM 2969 N N . ILE A 1 371 ? 20.083 -16.485 -55.367 1.00 68.56 371 ILE A N 1
ATOM 2970 C CA . ILE A 1 371 ? 19.644 -17.889 -55.332 1.00 68.56 371 ILE A CA 1
ATOM 2971 C C . ILE A 1 371 ? 18.446 -18.103 -56.266 1.00 68.56 371 ILE A C 1
ATOM 2973 O O . ILE A 1 371 ? 18.445 -19.043 -57.058 1.00 68.56 371 ILE A O 1
ATOM 2977 N N . ILE A 1 372 ? 17.444 -17.220 -56.224 1.00 71.75 372 ILE A N 1
ATOM 2978 C CA . ILE A 1 372 ? 16.273 -17.299 -57.111 1.00 71.75 372 ILE A CA 1
ATOM 2979 C C . ILE A 1 372 ? 16.690 -17.143 -58.579 1.00 71.75 372 ILE A C 1
ATOM 2981 O O . ILE A 1 372 ? 16.252 -17.922 -59.419 1.00 71.75 372 ILE A O 1
ATOM 2985 N N . LEU A 1 373 ? 17.554 -16.176 -58.900 1.00 77.44 373 LEU A N 1
ATOM 2986 C CA . LEU A 1 373 ? 18.072 -15.991 -60.259 1.00 77.44 373 LEU A CA 1
ATOM 2987 C C . LEU A 1 373 ? 18.870 -17.208 -60.737 1.00 77.44 373 LEU A C 1
ATOM 2989 O O . LEU A 1 373 ? 18.706 -17.614 -61.883 1.00 77.44 373 LEU A O 1
ATOM 2993 N N . GLY A 1 374 ? 19.676 -17.819 -59.866 1.00 73.88 374 GLY A N 1
ATOM 2994 C CA . GLY A 1 374 ? 20.399 -19.056 -60.159 1.00 73.88 374 GLY A CA 1
ATOM 2995 C C . GLY A 1 374 ? 19.464 -20.238 -60.417 1.00 73.88 374 GLY A C 1
ATOM 2996 O O . GLY A 1 374 ? 19.664 -20.975 -61.379 1.00 73.88 374 GLY A O 1
ATOM 2997 N N . LEU A 1 375 ? 18.399 -20.387 -59.621 1.00 77.81 375 LEU A N 1
ATOM 2998 C CA . LEU A 1 375 ? 17.371 -21.411 -59.835 1.00 77.81 375 LEU A CA 1
ATOM 2999 C C . LEU A 1 375 ? 16.604 -21.193 -61.143 1.00 77.81 375 LEU A C 1
ATOM 3001 O O . LEU A 1 375 ? 16.369 -22.152 -61.872 1.00 77.81 375 LEU A O 1
ATOM 3005 N N . VAL A 1 376 ? 16.250 -19.948 -61.474 1.00 82.06 376 VAL A N 1
ATOM 3006 C CA . VAL A 1 376 ? 15.578 -19.609 -62.739 1.00 82.06 376 VAL A CA 1
ATOM 3007 C C . VAL A 1 376 ? 16.504 -19.854 -63.927 1.00 82.06 376 VAL A C 1
ATOM 3009 O O . VAL A 1 376 ? 16.088 -20.482 -64.894 1.00 82.06 376 VAL A O 1
ATOM 3012 N N . ALA A 1 377 ? 17.764 -19.421 -63.856 1.00 79.88 377 ALA A N 1
ATOM 3013 C CA . ALA A 1 377 ? 18.745 -19.664 -64.910 1.00 79.88 377 ALA A CA 1
ATOM 3014 C C . ALA A 1 377 ? 19.010 -21.165 -65.103 1.00 79.88 377 ALA A C 1
ATOM 3016 O O . ALA A 1 377 ? 19.059 -21.632 -66.237 1.00 79.88 377 ALA A O 1
ATOM 3017 N N . GLY A 1 378 ? 19.109 -21.931 -64.012 1.00 76.88 378 GLY A N 1
ATOM 3018 C CA . GLY A 1 378 ? 19.230 -23.387 -64.051 1.00 76.88 378 GLY A CA 1
ATOM 3019 C C . GLY A 1 378 ? 17.997 -24.062 -64.652 1.00 76.88 378 GLY A C 1
ATOM 3020 O O . GLY A 1 378 ? 18.138 -24.930 -65.505 1.00 76.88 378 GLY A O 1
ATOM 3021 N N . ALA A 1 379 ? 16.791 -23.630 -64.278 1.00 76.62 379 ALA A N 1
ATOM 3022 C CA . ALA A 1 379 ? 15.549 -24.138 -64.856 1.00 76.62 379 ALA A CA 1
ATOM 3023 C C . ALA A 1 379 ? 15.453 -23.834 -66.359 1.00 76.62 379 ALA A C 1
ATOM 3025 O O . ALA A 1 379 ? 15.130 -24.731 -67.134 1.00 76.62 379 ALA A O 1
ATOM 3026 N N . VAL A 1 380 ? 15.803 -22.612 -66.781 1.00 78.94 380 VAL A N 1
ATOM 3027 C CA . VAL A 1 380 ? 15.873 -22.227 -68.200 1.00 78.94 380 VAL A CA 1
ATOM 3028 C C . VAL A 1 380 ? 16.893 -23.093 -68.933 1.00 78.94 380 VAL A C 1
ATOM 3030 O O . VAL A 1 380 ? 16.553 -23.674 -69.958 1.00 78.94 380 VAL A O 1
ATOM 3033 N N . PHE A 1 381 ? 18.098 -23.257 -68.387 1.00 78.31 381 PHE A N 1
ATOM 3034 C CA . PHE A 1 381 ? 19.145 -24.079 -68.991 1.00 78.31 381 PHE A CA 1
ATOM 3035 C C . PHE A 1 381 ? 18.714 -25.542 -69.145 1.00 78.31 381 PHE A C 1
ATOM 3037 O O . PHE A 1 381 ? 18.842 -26.100 -70.230 1.00 78.31 381 PHE A O 1
ATOM 3044 N N . VAL A 1 382 ? 18.131 -26.142 -68.101 1.00 75.50 382 VAL A N 1
ATOM 3045 C CA . VAL A 1 382 ? 17.599 -27.513 -68.146 1.00 75.50 382 VAL A CA 1
ATOM 3046 C C . VAL A 1 382 ? 16.476 -27.625 -69.171 1.00 75.50 382 VAL A C 1
ATOM 3048 O O . VAL A 1 382 ? 16.494 -28.559 -69.962 1.00 75.50 382 VAL A O 1
ATOM 3051 N N . SER A 1 383 ? 15.533 -26.680 -69.211 1.00 72.12 383 SER A N 1
ATOM 3052 C CA . SER A 1 383 ? 14.438 -26.706 -70.189 1.00 72.12 383 SER A CA 1
ATOM 3053 C C . SER A 1 383 ? 14.915 -26.524 -71.633 1.00 72.12 383 SER A C 1
ATOM 3055 O O . SER A 1 383 ? 14.381 -27.175 -72.524 1.00 72.12 383 SER A O 1
ATOM 3057 N N . HIS A 1 384 ? 15.949 -25.711 -71.867 1.00 70.31 384 HIS A N 1
ATOM 3058 C CA . HIS A 1 384 ? 16.540 -25.532 -73.193 1.00 70.31 384 HIS A CA 1
ATOM 3059 C C . HIS A 1 384 ? 17.284 -26.796 -73.646 1.00 70.31 384 HIS A C 1
ATOM 3061 O O . HIS A 1 384 ? 17.083 -27.252 -74.763 1.00 70.31 384 HIS A O 1
ATOM 3067 N N . TYR A 1 385 ? 18.056 -27.427 -72.753 1.00 65.50 385 TYR A N 1
ATOM 3068 C CA . TYR A 1 385 ? 18.777 -28.667 -73.062 1.00 65.50 385 TYR A CA 1
ATOM 3069 C C . TYR A 1 385 ? 17.858 -29.891 -73.203 1.00 65.50 385 TYR A C 1
ATOM 3071 O O . TYR A 1 385 ? 18.122 -30.761 -74.026 1.00 65.50 385 TYR A O 1
ATOM 3079 N N . TYR A 1 386 ? 16.766 -29.974 -72.435 1.00 56.59 386 TYR A N 1
ATOM 3080 C CA . TYR A 1 386 ? 15.785 -31.060 -72.577 1.00 56.59 386 TYR A CA 1
ATOM 3081 C C . TYR A 1 386 ? 15.003 -30.984 -73.897 1.00 56.59 386 TYR A C 1
ATOM 3083 O O . TYR A 1 386 ? 14.570 -32.020 -74.388 1.00 56.59 386 TYR A O 1
ATOM 3091 N N . LEU A 1 387 ? 14.834 -29.783 -74.463 1.00 54.16 387 LEU A N 1
ATOM 3092 C CA . LEU A 1 387 ? 14.203 -29.551 -75.769 1.00 54.16 387 LEU A CA 1
ATOM 3093 C C . LEU A 1 387 ? 15.139 -29.808 -76.962 1.00 54.16 387 LEU A C 1
ATOM 3095 O O . LEU A 1 387 ? 14.656 -29.878 -78.084 1.00 54.16 387 LEU A O 1
ATOM 3099 N N . GLU A 1 388 ? 16.451 -29.926 -76.744 1.00 53.59 388 GLU A N 1
ATOM 3100 C CA . GLU A 1 388 ? 17.416 -30.300 -77.793 1.00 53.59 388 GLU A CA 1
ATOM 3101 C C . GLU A 1 388 ? 17.748 -31.804 -77.802 1.00 53.59 388 GLU A C 1
ATOM 3103 O O . GLU A 1 388 ? 18.307 -32.311 -78.774 1.00 53.59 388 GLU A O 1
ATOM 3108 N N . LEU A 1 389 ? 17.418 -32.529 -76.727 1.00 51.09 389 LEU A N 1
ATOM 3109 C CA . LEU A 1 389 ? 17.678 -33.969 -76.570 1.00 51.09 389 LEU A CA 1
ATOM 3110 C C . LEU A 1 389 ? 16.468 -34.868 -76.897 1.00 51.09 389 LEU A C 1
ATOM 3112 O O . LEU A 1 389 ? 16.609 -36.092 -76.878 1.00 51.09 389 LEU A O 1
ATOM 3116 N N . PHE A 1 390 ? 15.317 -34.276 -77.219 1.00 45.19 390 PHE A N 1
ATOM 3117 C CA . PHE A 1 390 ? 14.101 -34.920 -77.731 1.00 45.19 390 PHE A CA 1
ATOM 3118 C C . PHE A 1 390 ? 13.596 -34.145 -78.944 1.00 45.19 390 PHE A C 1
ATOM 3120 O O . PHE A 1 390 ? 13.004 -34.795 -79.838 1.00 45.19 390 PHE A O 1
#

Secondary structure (DSSP, 8-state):
------------------------------------TTSHHHHHHHHTTT--SHHHHHHHHHHHHHTT---S----SSPPP-TT--HHHHHHHHHHHHGGGTTTS-HHHHHHHHHHHTTSSS--HHHHHHHHHHHHTSTT---HHHHHHHHHHHHH-GGG--HHHH---HHHHHHHHHHHHHHHHHHHHH-SSPPPHHHHHHHHHHHHH---GGGHHHHHHHHHHHHHHHHHTT--EE-HHHHHHHHHHHH--SSHHHHHHHHHHHHHHTT-EES-GGGHHHHHHHHTTT-HHHHHHHHHHHHHH-HHHHHHHHHHHHH-HHHHHHHHHHGGGS-HHHHTTS-GGG----SHHHHHHHHHHHHHHHHHHHHHHHHHHHHHHHHHHHTT--

Nearest PDB structures (foldseek):
  8whi-assembly1_A  TM=4.427E-01  e=6.081E+00  Homo sapiens
  4k92-assembly2_B  TM=3.238E-01  e=3.700E+00  Homo sapiens
  8ga7-assembly1_A  TM=1.155E-01  e=9.285E-02  synthetic construct
  5lqw-assembly1_Q  TM=3.106E-01  e=6.606E+00  Saccharomyces cerevisiae
  7lcy-assembly2_B  TM=2.421E-01  e=5.153E+00  Drosophila melanogaster

Solvent-accessible surface area (backbone atoms only — not comparable to full-atom values): 22515 Å² total; per-residue (Å²): 140,88,84,83,87,82,84,79,86,82,81,91,84,86,82,88,86,89,89,86,83,90,82,90,87,85,89,78,76,96,65,82,74,82,67,52,66,88,41,73,51,29,44,44,50,64,64,36,66,82,46,80,45,71,72,48,40,23,52,28,36,33,52,51,60,55,71,72,57,90,62,98,57,64,88,61,85,55,65,72,83,64,79,94,52,52,71,65,59,51,51,53,50,53,50,53,60,58,48,38,49,51,94,75,52,47,69,67,46,54,52,54,48,46,64,55,55,74,73,41,75,85,75,71,57,50,66,51,49,56,53,23,46,56,29,52,69,38,96,76,61,36,32,68,23,31,51,50,49,54,24,50,51,35,20,76,40,41,86,71,67,41,67,79,64,71,65,62,59,76,71,55,28,64,64,36,32,43,58,49,49,45,36,53,44,36,18,53,70,69,18,93,64,40,67,50,24,69,57,46,42,63,71,36,46,68,49,62,75,44,85,56,72,86,44,38,48,46,30,47,48,42,46,54,40,24,52,52,28,34,56,74,72,69,56,51,66,37,50,23,51,59,45,35,49,49,56,50,41,47,66,40,59,90,41,71,62,35,38,51,41,10,64,65,41,46,74,54,63,79,65,49,42,61,73,43,48,36,49,30,48,63,20,38,55,68,68,29,63,94,37,58,71,62,36,50,52,50,53,50,54,44,43,74,75,27,74,54,32,40,54,24,39,44,54,46,39,76,77,33,70,65,43,47,52,56,44,53,77,44,48,77,74,51,55,59,81,55,56,75,70,43,64,70,92,66,70,60,80,79,36,70,54,52,49,50,51,53,50,50,53,50,50,55,54,48,52,54,50,52,52,50,51,50,51,50,52,49,50,51,51,50,55,54,52,57,64,73,76,108

Mean predicted aligned error: 12.06 Å

Foldseek 3Di:
DDDDDDDDDDDDDDDDDDDDDDDDDDDDDPDPPPQPCPDLQSVLCVLCVPPQALVSSLVSQQVQQPVVPDDPQDQDQDFDDLPPPALVRSLVVLVSNLCSCCVRQPPSNLVVSCVRHVPHDPHPLQVLLLVLLVQCPDPNRTNSSVLVNSLSCCQAVVVVVDLVSLDDDDPVCLSSQSSSLNSLSNSLPRHPDGDALQVLLVSCLVLLLDPDPSSLSSNLSSLSSSLSRPVVVVALEYALQSLLSLVVLLPDPPDSSSVNSNSSCVVSNVVHDHPQLLCNLVNLCVSCVVPLVVSLVVLQVCLVVDPRNLNSLQVCVVPDPSSLVSCVVCLLSHDLVSNVSHDPVSRDDDHPSSVVNVVVVVVVVVVVVVVVVVVVVVVVVVVVVVVVVD

pLDDT: mean 81.03, std 18.49, range [22.44, 96.06]